Protein AF-0000000086959873 (afdb_homodimer)

Nearest PDB structures (foldseek):
  1nd5-assembly1_B  TM=9.222E-01  e=1.297E-25  Homo sapiens
  1rpt-assembly1_A-2  TM=9.265E-01  e=2.071E-24  Rattus norvegicus
  8xj4-assembly1_A  TM=9.168E-01  e=8.066E-25  Homo sapiens
  7doq-assembly2_D  TM=8.157E-01  e=4.580E-15  Legionella pneumophila
  5cdh-assembly1_B  TM=7.952E-01  e=1.574E-13  Legionella pneumophila

Solvent-accessible surface area (backbone atoms only — not comparable to full-atom values): 34824 Å² total; per-residue (Å²): 134,82,78,77,77,73,75,71,67,78,72,57,83,73,61,66,73,61,55,68,71,51,60,61,83,63,46,87,83,50,66,63,47,73,45,68,47,68,53,59,58,80,93,61,73,53,63,32,39,34,32,46,28,41,36,42,45,45,38,30,73,46,77,43,81,57,52,88,67,59,51,85,78,35,96,74,27,53,47,26,56,36,53,66,7,39,45,50,23,20,50,48,16,38,49,52,38,61,75,35,51,92,74,45,68,85,50,82,49,71,59,30,48,47,43,37,18,36,72,49,56,27,20,36,24,21,52,48,22,18,45,44,36,40,33,38,42,50,80,90,57,53,60,41,94,89,45,75,56,56,66,69,54,62,44,42,49,41,55,88,73,35,57,73,74,52,62,78,58,87,76,41,65,68,53,52,50,50,49,53,48,25,65,68,30,67,71,46,45,60,67,47,52,84,41,49,66,56,42,44,52,47,13,64,64,36,62,49,52,45,72,56,47,68,35,54,88,71,42,47,47,42,36,47,47,46,29,52,49,37,34,55,78,70,68,45,87,71,62,86,77,68,38,72,67,49,49,52,52,44,49,52,50,31,50,53,38,59,43,45,75,47,30,63,69,64,34,69,60,40,36,71,74,51,21,36,50,52,36,49,47,48,52,49,49,51,50,50,53,48,35,71,73,34,79,54,39,36,36,36,38,38,25,31,66,39,35,67,33,65,41,87,91,53,41,36,46,42,58,107,133,82,79,78,76,74,76,70,68,78,72,57,82,71,62,68,74,60,52,69,72,49,64,63,84,69,48,86,78,60,71,60,48,74,45,65,48,68,52,59,55,88,91,62,72,53,62,30,37,33,32,44,28,40,36,41,47,46,38,30,74,48,77,43,80,55,52,87,69,58,51,85,78,35,97,73,28,53,47,25,56,34,53,67,6,40,44,50,21,21,50,48,15,36,49,52,39,62,75,36,51,91,75,46,70,84,50,83,49,70,59,30,47,44,43,37,18,36,72,49,54,27,19,37,24,20,52,48,23,17,46,43,34,40,33,37,43,50,79,91,56,51,60,42,92,90,45,74,57,56,67,69,53,66,45,42,51,40,57,86,74,35,56,73,75,51,63,78,57,89,76,41,65,70,54,53,51,49,47,53,49,24,66,68,29,66,70,48,44,63,67,46,53,83,41,49,66,57,43,46,50,47,13,64,63,35,62,50,52,46,71,54,47,69,36,54,88,72,42,46,46,43,35,48,46,46,29,53,48,36,33,54,77,69,69,44,88,70,61,86,77,68,36,73,67,49,49,51,51,45,48,52,51,31,51,53,38,59,44,43,75,47,29,64,70,63,33,70,60,40,37,70,73,53,17,35,50,53,36,47,46,49,50,47,48,51,50,50,52,48,34,70,74,32,79,55,39,37,36,38,37,39,25,31,66,38,34,67,33,67,40,90,90,56,39,36,44,44,58,106

Organism: NCBI:txid35019

InterPro domains:
  IPR000560 Histidine phosphatase superfamily, clade-2 [PF00328] (48-286)
  IPR000560 Histidine phosphatase superfamily, clade-2 [cd07061] (45-157)
  IPR029033 Histidine phosphatase superfamily [G3DSA:3.40.50.1240] (46-302)
  IPR029033 Histidine phosphatase superfamily [SSF53254] (47-287)
  IPR050645 Histidine Acid Phosphatase [PTHR11567] (41-287)

Structure (mmCIF, N/CA/C/O backbone):
data_AF-0000000086959873-model_v1
#
loop_
_entity.id
_entity.type
_entity.pdbx_description
1 polymer 'acid phosphatase'
#
loop_
_atom_site.group_PDB
_atom_site.id
_atom_site.type_symbol
_atom_site.label_atom_id
_atom_site.label_alt_id
_atom_site.label_comp_id
_atom_site.label_asym_id
_atom_site.label_entity_id
_atom_site.label_seq_id
_atom_site.pdbx_PDB_ins_code
_atom_site.Cartn_x
_atom_site.Cartn_y
_atom_site.Cartn_z
_atom_site.occupancy
_atom_site.B_iso_or_equiv
_atom_site.auth_seq_id
_atom_site.auth_comp_id
_atom_site.auth_asym_id
_atom_site.auth_atom_id
_atom_site.pdbx_PDB_model_num
ATOM 1 N N . MET A 1 1 ? 33.75 7.758 13.461 1 18.69 1 MET A N 1
ATOM 2 C CA . MET A 1 1 ? 33.281 6.945 12.336 1 18.69 1 MET A CA 1
ATOM 3 C C . MET A 1 1 ? 32.75 5.605 12.812 1 18.69 1 MET A C 1
ATOM 5 O O . MET A 1 1 ? 33.5 4.664 13.047 1 18.69 1 MET A O 1
ATOM 9 N N . SER A 1 2 ? 31.812 5.539 13.719 1 19.48 2 SER A N 1
ATOM 10 C CA . SER A 1 2 ? 31.469 4.402 14.57 1 19.48 2 SER A CA 1
ATOM 11 C C . SER A 1 2 ? 30.938 3.234 13.742 1 19.48 2 SER A C 1
ATOM 13 O O . SER A 1 2 ? 30.109 3.424 12.859 1 19.48 2 SER A O 1
ATOM 15 N N . GLN A 1 3 ? 31.734 2.131 13.484 1 19.84 3 GLN A N 1
ATOM 16 C CA . GLN A 1 3 ? 31.609 0.897 12.711 1 19.84 3 GLN A CA 1
ATOM 17 C C . GLN A 1 3 ? 30.312 0.177 13.039 1 19.84 3 GLN A C 1
ATOM 19 O O . GLN A 1 3 ? 30.062 -0.202 14.188 1 19.84 3 GLN A O 1
ATOM 24 N N . GLY A 1 4 ? 29.188 0.587 12.617 1 23.81 4 GLY A N 1
ATOM 25 C CA . GLY A 1 4 ? 27.906 -0.044 12.867 1 23.81 4 GLY A CA 1
ATOM 26 C C . GLY A 1 4 ? 27.953 -1.554 12.727 1 23.81 4 GLY A C 1
ATOM 27 O O . GLY A 1 4 ? 28.406 -2.078 11.703 1 23.81 4 GLY A O 1
ATOM 28 N N . HIS A 1 5 ? 28.188 -2.361 13.805 1 24.09 5 HIS A N 1
ATOM 29 C CA . HIS A 1 5 ? 28.359 -3.801 13.969 1 24.09 5 HIS A CA 1
ATOM 30 C C . HIS A 1 5 ? 27.219 -4.57 13.297 1 24.09 5 HIS A C 1
ATOM 32 O O . HIS A 1 5 ? 26.047 -4.348 13.609 1 24.09 5 HIS A O 1
ATOM 38 N N . LEU A 1 6 ? 27.312 -4.98 12.094 1 27.73 6 LEU A N 1
ATOM 39 C CA . LEU A 1 6 ? 26.484 -5.969 11.414 1 27.73 6 LEU A CA 1
ATOM 40 C C . LEU A 1 6 ? 26.266 -7.195 12.289 1 27.73 6 LEU A C 1
ATOM 42 O O . LEU A 1 6 ? 27.219 -7.746 12.844 1 27.73 6 LEU A O 1
ATOM 46 N N . VAL A 1 7 ? 25.203 -7.281 13.07 1 28.89 7 VAL A N 1
ATOM 47 C CA . VAL A 1 7 ? 24.906 -8.43 13.922 1 28.89 7 VAL A CA 1
ATOM 48 C C . VAL A 1 7 ? 25.172 -9.719 13.156 1 28.89 7 VAL A C 1
ATOM 50 O O . VAL A 1 7 ? 24.828 -9.828 11.977 1 28.89 7 VAL A O 1
ATOM 53 N N . ASP A 1 8 ? 26.141 -10.375 13.586 1 28.84 8 ASP A N 1
ATOM 54 C CA . ASP A 1 8 ? 26.5 -11.703 13.109 1 28.84 8 ASP A CA 1
ATOM 55 C C . ASP A 1 8 ? 25.328 -12.664 13.18 1 28.84 8 ASP A C 1
ATOM 57 O O . ASP A 1 8 ? 24.906 -13.07 14.273 1 28.84 8 ASP A O 1
ATOM 61 N N . LEU A 1 9 ? 24.406 -12.656 12.172 1 31.27 9 LEU A N 1
ATOM 62 C CA . LEU A 1 9 ? 23.234 -13.5 11.992 1 31.27 9 LEU A CA 1
ATOM 63 C C . LEU A 1 9 ? 23.609 -14.977 12.094 1 31.27 9 LEU A C 1
ATOM 65 O O . LEU A 1 9 ? 22.734 -15.844 12.039 1 31.27 9 LEU A O 1
ATOM 69 N N . SER A 1 10 ? 24.922 -15.297 12.18 1 31.72 10 SER A N 1
ATOM 70 C CA . SER A 1 10 ? 25.328 -16.688 12.281 1 31.72 10 SER A CA 1
ATOM 71 C C . SER A 1 10 ? 24.781 -17.344 13.555 1 31.72 10 SER A C 1
ATOM 73 O O . SER A 1 10 ? 24.594 -18.562 13.602 1 31.72 10 SER A O 1
ATOM 75 N N . ARG A 1 11 ? 24.766 -16.578 14.625 1 31.91 11 ARG A N 1
ATOM 76 C CA . ARG A 1 11 ? 24.375 -17.172 15.898 1 31.91 11 ARG A CA 1
ATOM 77 C C . ARG A 1 11 ? 22.844 -17.234 16.016 1 31.91 11 ARG A C 1
ATOM 79 O O . ARG A 1 11 ? 22.328 -17.609 17.078 1 31.91 11 ARG A O 1
ATOM 86 N N . LEU A 1 12 ? 22.125 -16.578 15.172 1 32.97 12 LEU A N 1
ATOM 87 C CA . LEU A 1 12 ? 20.672 -16.766 15.195 1 32.97 12 LEU A CA 1
ATOM 88 C C . LEU A 1 12 ? 20.312 -18.234 15.07 1 32.97 12 LEU A C 1
ATOM 90 O O . LEU A 1 12 ? 20.734 -18.906 14.117 1 32.97 12 LEU A O 1
ATOM 94 N N . SER A 1 13 ? 20.203 -19.047 16.203 1 28.44 13 SER A N 1
ATOM 95 C CA . SER A 1 13 ? 19.562 -20.359 16.219 1 28.44 13 SER A CA 1
ATOM 96 C C . SER A 1 13 ? 18.297 -20.375 15.383 1 28.44 13 SER A C 1
ATOM 98 O O . SER A 1 13 ? 17.219 -19.969 15.852 1 28.44 13 SER A O 1
ATOM 100 N N . MET A 1 14 ? 18.234 -19.922 14.305 1 31.69 14 MET A N 1
ATOM 101 C CA . MET A 1 14 ? 17.234 -20.109 13.258 1 31.69 14 MET A CA 1
ATOM 102 C C . MET A 1 14 ? 16.828 -21.578 13.148 1 31.69 14 MET A C 1
ATOM 104 O O . MET A 1 14 ? 16.172 -21.984 12.195 1 31.69 14 MET A O 1
ATOM 108 N N . GLU A 1 15 ? 17.5 -22.625 13.898 1 29.33 15 GLU A N 1
ATOM 109 C CA . GLU A 1 15 ? 17.422 -24.047 13.602 1 29.33 15 GLU A CA 1
ATOM 110 C C . GLU A 1 15 ? 15.984 -24.531 13.539 1 29.33 15 GLU A C 1
ATOM 112 O O . GLU A 1 15 ? 15.57 -25.141 12.555 1 29.33 15 GLU A O 1
ATOM 117 N N . SER A 1 16 ? 15.516 -25.312 14.695 1 29.67 16 SER A N 1
ATOM 118 C CA . SER A 1 16 ? 14.734 -26.531 14.859 1 29.67 16 SER A CA 1
ATOM 119 C C . SER A 1 16 ? 13.258 -26.297 14.562 1 29.67 16 SER A C 1
ATOM 121 O O . SER A 1 16 ? 12.602 -27.125 13.93 1 29.67 16 SER A O 1
ATOM 123 N N . ASP A 1 17 ? 12.703 -25.328 15.227 1 29.56 17 ASP A N 1
ATOM 124 C CA . ASP A 1 17 ? 11.25 -25.312 15.195 1 29.56 17 ASP A CA 1
ATOM 125 C C . ASP A 1 17 ? 10.734 -24.781 13.859 1 29.56 17 ASP A C 1
ATOM 127 O O . ASP A 1 17 ? 9.555 -24.938 13.531 1 29.56 17 ASP A O 1
ATOM 131 N N . LEU A 1 18 ? 11.469 -24.141 13.117 1 29.7 18 LEU A N 1
ATOM 132 C CA . LEU A 1 18 ? 11.133 -23.688 11.766 1 29.7 18 LEU A CA 1
ATOM 133 C C . LEU A 1 18 ? 11.031 -24.875 10.812 1 29.7 18 LEU A C 1
ATOM 135 O O . LEU A 1 18 ? 10.172 -24.891 9.93 1 29.7 18 LEU A O 1
ATOM 139 N N . ALA A 1 19 ? 11.898 -25.906 11.016 1 30.45 19 ALA A N 1
ATOM 140 C CA . ALA A 1 19 ? 11.938 -27.141 10.219 1 30.45 19 ALA A CA 1
ATOM 141 C C . ALA A 1 19 ? 10.625 -27.922 10.352 1 30.45 19 ALA A C 1
ATOM 143 O O . ALA A 1 19 ? 10.164 -28.531 9.383 1 30.45 19 ALA A O 1
ATOM 144 N N . LYS A 1 20 ? 10.219 -28.219 11.594 1 31.78 20 LYS A N 1
ATOM 145 C CA . LYS A 1 20 ? 9.055 -29.062 11.836 1 31.78 20 LYS A CA 1
ATOM 146 C C . LYS A 1 20 ? 7.785 -28.438 11.281 1 31.78 20 LYS A C 1
ATOM 148 O O . LYS A 1 20 ? 6.805 -29.141 11.016 1 31.78 20 LYS A O 1
ATOM 153 N N . MET A 1 21 ? 7.797 -27.156 11.422 1 28.7 21 MET A N 1
ATOM 154 C CA . MET A 1 21 ? 6.48 -26.656 11.047 1 28.7 21 MET A CA 1
ATOM 155 C C . MET A 1 21 ? 6.324 -26.594 9.531 1 28.7 21 MET A C 1
ATOM 157 O O . MET A 1 21 ? 5.227 -26.359 9.023 1 28.7 21 MET A O 1
ATOM 161 N N . ILE A 1 22 ? 7.539 -26.516 8.844 1 29.09 22 ILE A N 1
ATOM 162 C CA . ILE A 1 22 ? 7.332 -26.516 7.402 1 29.09 22 ILE A CA 1
ATOM 163 C C . ILE A 1 22 ? 7.273 -27.953 6.883 1 29.09 22 ILE A C 1
ATOM 165 O O . ILE A 1 22 ? 8.297 -28.641 6.836 1 29.09 22 ILE A O 1
ATOM 169 N N . ASP A 1 23 ? 6.531 -28.875 7.371 1 27 23 ASP A N 1
ATOM 170 C CA . ASP A 1 23 ? 6.391 -30.062 6.547 1 27 23 ASP A CA 1
ATOM 171 C C . ASP A 1 23 ? 6.277 -29.703 5.07 1 27 23 ASP A C 1
ATOM 173 O O . ASP A 1 23 ? 5.359 -28.984 4.668 1 27 23 ASP A O 1
ATOM 177 N N . PHE A 1 24 ? 7.375 -29.781 4.316 1 27.47 24 PHE A N 1
ATOM 178 C CA . PHE A 1 24 ? 7.59 -29.688 2.879 1 27.47 24 PHE A CA 1
ATOM 179 C C . PHE A 1 24 ? 6.504 -30.438 2.115 1 27.47 24 PHE A C 1
ATOM 181 O O . PHE A 1 24 ? 6.43 -30.344 0.887 1 27.47 24 PHE A O 1
ATOM 188 N N . ASP A 1 25 ? 6.074 -31.562 2.537 1 28.81 25 ASP A N 1
ATOM 189 C CA . ASP A 1 25 ? 5.188 -32.312 1.663 1 28.81 25 ASP A CA 1
ATOM 190 C C . ASP A 1 25 ? 4.129 -31.422 1.037 1 28.81 25 ASP A C 1
ATOM 192 O O . ASP A 1 25 ? 3.748 -31.609 -0.12 1 28.81 25 ASP A O 1
ATOM 196 N N . ASP A 1 26 ? 3.312 -30.781 1.776 1 28.92 26 ASP A N 1
ATOM 197 C CA . ASP A 1 26 ? 2.277 -29.953 1.176 1 28.92 26 ASP A CA 1
ATOM 198 C C . ASP A 1 26 ? 2.861 -28.625 0.672 1 28.92 26 ASP A C 1
ATOM 200 O O . ASP A 1 26 ? 2.521 -27.562 1.181 1 28.92 26 ASP A O 1
ATOM 204 N N . VAL A 1 27 ? 4.117 -28.391 0.28 1 29.33 27 VAL A N 1
ATOM 205 C CA . VAL A 1 27 ? 4.98 -27.297 -0.175 1 29.33 27 VAL A CA 1
ATOM 206 C C . VAL A 1 27 ? 4.391 -26.672 -1.431 1 29.33 27 VAL A C 1
ATOM 208 O O . VAL A 1 27 ? 4.516 -25.453 -1.637 1 29.33 27 VAL A O 1
ATOM 211 N N . ILE A 1 28 ? 4.328 -27.453 -2.48 1 31.94 28 ILE A N 1
ATOM 212 C CA . ILE A 1 28 ? 3.922 -26.906 -3.773 1 31.94 28 ILE A CA 1
ATOM 213 C C . ILE A 1 28 ? 2.686 -26.031 -3.602 1 31.94 28 ILE A C 1
ATOM 215 O O . ILE A 1 28 ? 2.537 -25.016 -4.289 1 31.94 28 ILE A O 1
ATOM 219 N N . HIS A 1 29 ? 1.642 -26.656 -3.201 1 31.02 29 HIS A N 1
ATOM 220 C CA . HIS A 1 29 ? 0.424 -25.844 -3.145 1 31.02 29 HIS A CA 1
ATOM 221 C C . HIS A 1 29 ? 0.496 -24.812 -2.029 1 31.02 29 HIS A C 1
ATOM 223 O O . HIS A 1 29 ? -0.427 -24.016 -1.856 1 31.02 29 HIS A O 1
ATOM 229 N N . ASN A 1 30 ? 0.867 -25.312 -0.78 1 32.75 30 ASN A N 1
ATOM 230 C CA . ASN A 1 30 ? 0.409 -24.703 0.465 1 32.75 30 ASN A CA 1
ATOM 231 C C . ASN A 1 30 ? 1.056 -23.328 0.694 1 32.75 30 ASN A C 1
ATOM 233 O O . ASN A 1 30 ? 2.127 -23.047 0.155 1 32.75 30 ASN A O 1
ATOM 237 N N . PHE A 1 31 ? 0.443 -22.359 1.596 1 35.47 31 PHE A N 1
ATOM 238 C CA . PHE A 1 31 ? 0.288 -20.984 2.061 1 35.47 31 PHE A CA 1
ATOM 239 C C . PHE A 1 31 ? 1.614 -20.438 2.566 1 35.47 31 PHE A C 1
ATOM 241 O O . PHE A 1 31 ? 2.654 -21.078 2.434 1 35.47 31 PHE A O 1
ATOM 248 N N . ALA A 1 32 ? 1.454 -19.969 3.908 1 35.75 32 ALA A N 1
ATOM 249 C CA . ALA A 1 32 ? 2.113 -19.047 4.828 1 35.75 32 ALA A CA 1
ATOM 250 C C . ALA A 1 32 ? 3.396 -19.656 5.387 1 35.75 32 ALA A C 1
ATOM 252 O O . ALA A 1 32 ? 3.393 -20.781 5.879 1 35.75 32 ALA A O 1
ATOM 253 N N . SER A 1 33 ? 4.363 -19.672 4.5 1 38.72 33 SER A N 1
ATOM 254 C CA . SER A 1 33 ? 5.5 -20.031 5.344 1 38.72 33 SER A CA 1
ATOM 255 C C . SER A 1 33 ? 5.77 -18.938 6.387 1 38.72 33 SER A C 1
ATOM 257 O O . SER A 1 33 ? 5.832 -17.766 6.059 1 38.72 33 SER A O 1
ATOM 259 N N . LEU A 1 34 ? 5.285 -19.219 7.641 1 41.34 34 LEU A N 1
ATOM 260 C CA . LEU A 1 34 ? 5.582 -18.359 8.789 1 41.34 34 LEU A CA 1
ATOM 261 C C . LEU A 1 34 ? 7.043 -18.5 9.203 1 41.34 34 LEU A C 1
ATOM 263 O O . LEU A 1 34 ? 7.492 -19.594 9.562 1 41.34 34 LEU A O 1
ATOM 267 N N . ILE A 1 35 ? 7.812 -17.812 8.508 1 43.03 35 ILE A N 1
ATOM 268 C CA . ILE A 1 35 ? 9.133 -17.734 9.125 1 43.03 35 ILE A CA 1
ATOM 269 C C . ILE A 1 35 ? 9.141 -16.656 10.211 1 43.03 35 ILE A C 1
ATOM 271 O O . ILE A 1 35 ? 8.836 -15.5 9.945 1 43.03 35 ILE A O 1
ATOM 275 N N . SER A 1 36 ? 8.891 -17.062 11.461 1 43.97 36 SER A N 1
ATOM 276 C CA . SER A 1 36 ? 9.008 -16.125 12.578 1 43.97 36 SER A CA 1
ATOM 277 C C . SER A 1 36 ? 10.43 -16.125 13.148 1 43.97 36 SER A C 1
ATOM 279 O O . SER A 1 36 ? 10.984 -17.188 13.445 1 43.97 36 SER A O 1
ATOM 281 N N . ILE A 1 37 ? 11.164 -15.18 12.82 1 44.25 37 ILE A N 1
ATOM 282 C CA . ILE A 1 37 ? 12.461 -15.008 13.469 1 44.25 37 ILE A CA 1
ATOM 283 C C . ILE A 1 37 ? 12.297 -14.141 14.719 1 44.25 37 ILE A C 1
ATOM 285 O O . ILE A 1 37 ? 11.742 -13.039 14.648 1 44.25 37 ILE A O 1
ATOM 289 N N . VAL A 1 38 ? 12.344 -14.766 15.859 1 45.47 38 VAL A N 1
ATOM 290 C CA . VAL A 1 38 ? 12.383 -14.016 17.109 1 45.47 38 VAL A CA 1
ATOM 291 C C . VAL A 1 38 ? 13.828 -13.633 17.438 1 45.47 38 VAL A C 1
ATOM 293 O O . VAL A 1 38 ? 14.695 -14.5 17.531 1 45.47 38 VAL A O 1
ATOM 296 N N . LEU A 1 39 ? 14.219 -12.367 17.219 1 44.78 39 LEU A N 1
ATOM 297 C CA . LEU A 1 39 ? 15.562 -11.883 17.516 1 44.78 39 LEU A CA 1
ATOM 298 C C . LEU A 1 39 ? 15.688 -11.5 18.984 1 44.78 39 LEU A C 1
ATOM 300 O O . LEU A 1 39 ? 14.844 -10.773 19.516 1 44.78 39 LEU A O 1
ATOM 304 N N . GLY A 1 40 ? 15.984 -12.398 19.938 1 39.88 40 GLY A N 1
ATOM 305 C CA . GLY A 1 40 ? 16.234 -12.094 21.344 1 39.88 40 GLY A CA 1
ATOM 306 C C . GLY A 1 40 ? 17.703 -11.898 21.656 1 39.88 40 GLY A C 1
ATOM 307 O O . GLY A 1 40 ? 18.562 -12.633 21.141 1 39.88 40 GLY A O 1
ATOM 308 N N . GLU A 1 41 ? 18.328 -10.602 21.734 1 38.56 41 GLU A N 1
ATOM 309 C CA . GLU A 1 41 ? 19.656 -10.57 22.328 1 38.56 41 GLU A CA 1
ATOM 310 C C . GLU A 1 41 ? 19.672 -11.188 23.719 1 38.56 41 GLU A C 1
ATOM 312 O O . GLU A 1 41 ? 18.609 -11.367 24.328 1 38.56 41 GLU A O 1
ATOM 317 N N . ASP A 1 42 ? 21 -11.141 24.391 1 39.53 42 ASP A N 1
ATOM 318 C CA . ASP A 1 42 ? 21.203 -11.648 25.75 1 39.53 42 ASP A CA 1
ATOM 319 C C . ASP A 1 42 ? 20.031 -11.289 26.641 1 39.53 42 ASP A C 1
ATOM 321 O O . ASP A 1 42 ? 18.922 -11.047 26.156 1 39.53 42 ASP A O 1
ATOM 325 N N . ASN A 1 43 ? 20.406 -10.352 27.859 1 37.78 43 ASN A N 1
ATOM 326 C CA . ASN A 1 43 ? 19.547 -9.992 28.969 1 37.78 43 ASN A CA 1
ATOM 327 C C . ASN A 1 43 ? 18.297 -9.25 28.5 1 37.78 43 ASN A C 1
ATOM 329 O O . ASN A 1 43 ? 17.422 -8.938 29.312 1 37.78 43 ASN A O 1
ATOM 333 N N . LEU A 1 44 ? 18.359 -8.273 27.594 1 39.22 44 LEU A N 1
ATOM 334 C CA . LEU A 1 44 ? 17.219 -7.441 27.25 1 39.22 44 LEU A CA 1
ATOM 335 C C . LEU A 1 44 ? 16.359 -8.102 26.172 1 39.22 44 LEU A C 1
ATOM 337 O O . LEU A 1 44 ? 16.875 -8.461 25.109 1 39.22 44 LEU A O 1
ATOM 341 N N . THR A 1 45 ? 15.344 -8.812 26.422 1 42.94 45 THR A N 1
ATOM 342 C CA . THR A 1 45 ? 14.273 -9.547 25.75 1 42.94 45 THR A CA 1
ATOM 343 C C . THR A 1 45 ? 13.719 -8.75 24.578 1 42.94 45 THR A C 1
ATOM 345 O O . THR A 1 45 ? 12.805 -7.934 24.75 1 42.94 45 THR A O 1
ATOM 348 N N . PHE A 1 46 ? 14.414 -7.949 23.828 1 49.03 46 PHE A N 1
ATOM 349 C CA . PHE A 1 46 ? 13.703 -7.289 22.75 1 49.03 46 PHE A CA 1
ATOM 350 C C . PHE A 1 46 ? 13.164 -8.312 21.75 1 49.03 46 PHE A C 1
ATOM 352 O O . PHE A 1 46 ? 13.914 -9.172 21.266 1 49.03 46 PHE A O 1
ATOM 359 N N . LYS A 1 47 ? 11.844 -8.859 21.969 1 59.72 47 LYS A N 1
ATOM 360 C CA . LYS A 1 47 ? 11.242 -9.891 21.125 1 59.72 47 LYS A CA 1
ATOM 361 C C . LYS A 1 47 ? 10.594 -9.289 19.891 1 59.72 47 LYS A C 1
ATOM 363 O O . LYS A 1 47 ? 9.812 -8.344 19.984 1 59.72 47 LYS A O 1
ATOM 368 N N . LEU A 1 48 ? 11.359 -9.266 18.672 1 71.12 48 LEU A N 1
ATOM 369 C CA . LEU A 1 48 ? 10.75 -8.938 17.375 1 71.12 48 LEU A CA 1
ATOM 370 C C . LEU A 1 48 ? 10.375 -10.203 16.625 1 71.12 48 LEU A C 1
ATOM 372 O O . LEU A 1 48 ? 11.172 -11.133 16.516 1 71.12 48 LEU A O 1
ATOM 376 N N . ILE A 1 49 ? 9.094 -10.266 16.266 1 70.94 49 ILE A N 1
ATOM 377 C CA . ILE A 1 49 ? 8.633 -11.328 15.391 1 70.94 49 ILE A CA 1
ATOM 378 C C . ILE A 1 49 ? 8.766 -10.883 13.938 1 70.94 49 ILE A C 1
ATOM 380 O O . ILE A 1 49 ? 8.203 -9.859 13.539 1 70.94 49 ILE A O 1
ATOM 384 N N . LEU A 1 50 ? 9.57 -11.562 13.203 1 72.88 50 LEU A N 1
ATOM 385 C CA . LEU A 1 50 ? 9.68 -11.336 11.766 1 72.88 50 LEU A CA 1
ATOM 386 C C . LEU A 1 50 ? 9.016 -12.469 10.992 1 72.88 50 LEU A C 1
ATOM 388 O O . LEU A 1 50 ? 9.281 -13.641 11.242 1 72.88 50 LEU A O 1
ATOM 392 N N . ALA A 1 51 ? 8.078 -12.133 10.117 1 73.19 51 ALA A N 1
ATOM 393 C CA . ALA A 1 51 ? 7.383 -13.141 9.312 1 73.19 51 ALA A CA 1
ATOM 394 C C . ALA A 1 51 ? 7.434 -12.789 7.832 1 73.19 51 ALA A C 1
ATOM 396 O O . ALA A 1 51 ? 7.316 -11.617 7.461 1 73.19 51 ALA A O 1
ATOM 397 N N . ILE A 1 52 ? 7.695 -13.734 7.004 1 75.44 52 ILE A N 1
ATOM 398 C CA . ILE A 1 52 ? 7.617 -13.617 5.551 1 75.44 52 ILE A CA 1
ATOM 399 C C . ILE A 1 52 ? 6.535 -14.555 5.016 1 75.44 52 ILE A C 1
ATOM 401 O O . ILE A 1 52 ? 6.613 -15.766 5.191 1 75.44 52 ILE A O 1
ATOM 405 N N . TYR A 1 53 ? 5.531 -13.93 4.402 1 76.75 53 TYR A N 1
ATOM 406 C CA . TYR A 1 53 ? 4.418 -14.734 3.916 1 76.75 53 TYR A CA 1
ATOM 407 C C . TYR A 1 53 ? 4.262 -14.594 2.404 1 76.75 53 TYR A C 1
ATOM 409 O O . TYR A 1 53 ? 4.492 -13.516 1.849 1 76.75 53 TYR A O 1
ATOM 417 N N . ARG A 1 54 ? 3.902 -15.672 1.858 1 79.38 54 ARG A N 1
ATOM 418 C CA . ARG A 1 54 ? 3.488 -15.625 0.46 1 79.38 54 ARG A CA 1
ATOM 419 C C . ARG A 1 54 ? 2.037 -15.172 0.331 1 79.38 54 ARG A C 1
ATOM 421 O O . ARG A 1 54 ? 1.277 -15.227 1.3 1 79.38 54 ARG A O 1
ATOM 428 N N . HIS A 1 55 ? 1.703 -14.781 -0.726 1 87.25 55 HIS A N 1
ATOM 429 C CA . HIS A 1 55 ? 0.331 -14.383 -1.018 1 87.25 55 HIS A CA 1
ATOM 430 C C . HIS A 1 55 ? -0.623 -15.562 -0.921 1 87.25 55 HIS A C 1
ATOM 432 O O . HIS A 1 55 ? -0.184 -16.719 -0.856 1 87.25 55 HIS A O 1
ATOM 438 N N . GLY A 1 56 ? -1.966 -15.273 -0.838 1 85.56 56 GLY A N 1
ATOM 439 C CA . GLY A 1 56 ? -2.994 -16.297 -0.838 1 85.56 56 GLY A CA 1
ATOM 440 C C . GLY A 1 56 ? -3.266 -16.875 -2.217 1 85.56 56 GLY A C 1
ATOM 441 O O . GLY A 1 56 ? -2.561 -16.547 -3.178 1 85.56 56 GLY A O 1
ATOM 442 N N . ASP A 1 57 ? -4.27 -17.672 -2.242 1 91.31 57 ASP A N 1
ATOM 443 C CA . ASP A 1 57 ? -4.684 -18.297 -3.494 1 91.31 57 ASP A CA 1
ATOM 444 C C . ASP A 1 57 ? -4.891 -17.25 -4.59 1 91.31 57 ASP A C 1
ATOM 446 O O . ASP A 1 57 ? -5.438 -16.172 -4.332 1 91.31 57 ASP A O 1
ATOM 450 N N . ARG A 1 58 ? -4.43 -17.594 -5.742 1 94.06 58 ARG A N 1
ATOM 451 C CA . ARG A 1 58 ? -4.531 -16.672 -6.879 1 94.06 58 ARG A CA 1
ATOM 452 C C . ARG A 1 58 ? -5.012 -17.406 -8.125 1 94.06 58 ARG A C 1
ATOM 454 O O . ARG A 1 58 ? -5.016 -18.641 -8.172 1 94.06 58 ARG A O 1
ATOM 461 N N . SER A 1 59 ? -5.473 -16.672 -9.117 1 96.12 59 SER A N 1
ATOM 462 C CA . SER A 1 59 ? -5.707 -17.203 -10.453 1 96.12 59 SER A CA 1
ATOM 463 C C . SER A 1 59 ? -4.395 -17.484 -11.18 1 96.12 59 SER A C 1
ATOM 465 O O . SER A 1 59 ? -3.324 -17.094 -10.703 1 96.12 59 SER A O 1
ATOM 467 N N . PRO A 1 60 ? -4.469 -18.25 -12.266 1 94.75 60 PRO A N 1
ATOM 468 C CA . PRO A 1 60 ? -3.227 -18.547 -12.984 1 94.75 60 PRO A CA 1
ATOM 469 C C . PRO A 1 60 ? -2.469 -17.281 -13.398 1 94.75 60 PRO A C 1
ATOM 471 O O . PRO A 1 60 ? -3.084 -16.25 -13.656 1 94.75 60 PRO A O 1
ATOM 474 N N . ILE A 1 61 ? -1.185 -17.422 -13.367 1 90.75 61 ILE A N 1
ATOM 475 C CA . ILE A 1 61 ? -0.36 -16.297 -13.805 1 90.75 61 ILE A CA 1
ATOM 476 C C . ILE A 1 61 ? -0.552 -16.062 -15.297 1 90.75 61 ILE A C 1
ATOM 478 O O . ILE A 1 61 ? -0.662 -14.922 -15.75 1 90.75 61 ILE A O 1
ATOM 482 N N . GLU A 1 62 ? -0.533 -17.109 -16.047 1 91.5 62 GLU A N 1
ATOM 483 C CA . GLU A 1 62 ? -0.771 -17.109 -17.5 1 91.5 62 GLU A CA 1
ATOM 484 C C . GLU A 1 62 ? -1.353 -18.453 -17.953 1 91.5 62 GLU A C 1
ATOM 486 O O . GLU A 1 62 ? -1.274 -19.453 -17.234 1 91.5 62 GLU A O 1
ATOM 491 N N . ASN A 1 63 ? -1.905 -18.344 -19.094 1 93.38 63 ASN A N 1
ATOM 492 C CA . ASN A 1 63 ? -2.391 -19.578 -19.703 1 93.38 63 ASN A CA 1
ATOM 493 C C . ASN A 1 63 ? -1.344 -20.188 -20.625 1 93.38 63 ASN A C 1
ATOM 495 O O . ASN A 1 63 ? -0.31 -19.578 -20.891 1 93.38 63 ASN A O 1
ATOM 499 N N . TYR A 1 64 ? -1.524 -21.484 -20.938 1 96.44 64 TYR A N 1
ATOM 500 C CA . TYR A 1 64 ? -0.726 -22.141 -21.969 1 96.44 64 TYR A CA 1
ATOM 501 C C . TYR A 1 64 ? -1.484 -22.188 -23.281 1 96.44 64 TYR A C 1
ATOM 503 O O . TYR A 1 64 ? -2.705 -22.016 -23.312 1 96.44 64 TYR A O 1
ATOM 511 N N . PRO A 1 65 ? -0.822 -22.328 -24.375 1 97.31 65 PRO A N 1
ATOM 512 C CA . PRO A 1 65 ? -1.411 -22.094 -25.703 1 97.31 65 PRO A CA 1
ATOM 513 C C . PRO A 1 65 ? -2.711 -22.875 -25.906 1 97.31 65 PRO A C 1
ATOM 515 O O . PRO A 1 65 ? -3.684 -22.328 -26.438 1 97.31 65 PRO A O 1
ATOM 518 N N . ASN A 1 66 ? -2.857 -24.109 -25.484 1 97.81 66 ASN A N 1
ATOM 519 C CA . ASN A 1 66 ? -4.039 -24.938 -25.719 1 97.81 66 ASN A CA 1
ATOM 520 C C . ASN A 1 66 ? -4.969 -24.938 -24.516 1 97.81 66 ASN A C 1
ATOM 522 O O . ASN A 1 66 ? -5.801 -25.844 -24.359 1 97.81 66 ASN A O 1
ATOM 526 N N . GLY A 1 67 ? -4.723 -23.969 -23.625 1 96.56 67 GLY A N 1
ATOM 527 C CA . GLY A 1 67 ? -5.547 -23.906 -22.422 1 96.56 67 GLY A CA 1
ATOM 528 C C . GLY A 1 67 ? -7.02 -23.703 -22.734 1 96.56 67 GLY A C 1
ATOM 529 O O . GLY A 1 67 ? -7.371 -23.047 -23.703 1 96.56 67 GLY A O 1
ATOM 530 N N . LEU A 1 68 ? -7.855 -24.172 -21.859 1 97.19 68 LEU A N 1
ATOM 531 C CA . LEU A 1 68 ? -9.297 -24.188 -22.109 1 97.19 68 LEU A CA 1
ATOM 532 C C . LEU A 1 68 ? -9.938 -22.859 -21.688 1 97.19 68 LEU A C 1
ATOM 534 O O . LEU A 1 68 ? -11.008 -22.516 -22.188 1 97.19 68 LEU A O 1
ATOM 538 N N . HIS A 1 69 ? -9.367 -22.219 -20.75 1 97.44 69 HIS A N 1
ATOM 539 C CA . HIS A 1 69 ? -10.023 -21.078 -20.125 1 97.44 69 HIS A CA 1
ATOM 540 C C . HIS A 1 69 ? -9.234 -19.797 -20.359 1 97.44 69 HIS A C 1
ATOM 542 O O . HIS A 1 69 ? -8.008 -19.797 -20.25 1 97.44 69 HIS A O 1
ATOM 548 N N . SER A 1 70 ? -9.914 -18.781 -20.641 1 96.44 70 SER A N 1
ATOM 549 C CA . SER A 1 70 ? -9.281 -17.484 -20.906 1 96.44 70 SER A CA 1
ATOM 550 C C . SER A 1 70 ? -9.266 -16.609 -19.656 1 96.44 70 SER A C 1
ATOM 552 O O . SER A 1 70 ? -9.914 -16.938 -18.672 1 96.44 70 SER A O 1
ATOM 554 N N . GLU A 1 71 ? -8.523 -15.57 -19.734 1 95.94 71 GLU A N 1
ATOM 555 C CA . GLU A 1 71 ? -8.375 -14.633 -18.609 1 95.94 71 GLU A CA 1
ATOM 556 C C . GLU A 1 71 ? -9.727 -14.055 -18.203 1 95.94 71 GLU A C 1
ATOM 558 O O . GLU A 1 71 ? -9.977 -13.828 -17.016 1 95.94 71 GLU A O 1
ATOM 563 N N . SER A 1 72 ? -10.594 -13.828 -19.141 1 94.62 72 SER A N 1
ATOM 564 C CA . SER A 1 72 ? -11.875 -13.18 -18.906 1 94.62 72 SER A CA 1
ATOM 565 C C . SER A 1 72 ? -12.781 -14.047 -18.031 1 94.62 72 SER A C 1
ATOM 567 O O . SER A 1 72 ? -13.766 -13.562 -17.469 1 94.62 72 SER A O 1
ATOM 569 N N . GLU A 1 73 ? -12.477 -15.305 -17.922 1 96.31 73 GLU A N 1
ATOM 570 C CA . GLU A 1 73 ? -13.289 -16.219 -17.125 1 96.31 73 GLU A CA 1
ATOM 571 C C . GLU A 1 73 ? -12.938 -16.109 -15.641 1 96.31 73 GLU A C 1
ATOM 573 O O . GLU A 1 73 ? -13.672 -16.609 -14.781 1 96.31 73 GLU A O 1
ATOM 578 N N . TRP A 1 74 ? -11.852 -15.516 -15.398 1 96.25 74 TRP A N 1
ATOM 579 C CA . TRP A 1 74 ? -11.445 -15.281 -14.016 1 96.25 74 TRP A CA 1
ATOM 580 C C . TRP A 1 74 ? -11.906 -13.906 -13.531 1 96.25 74 TRP A C 1
ATOM 582 O O . TRP A 1 74 ? -11.695 -12.906 -14.219 1 96.25 74 TRP A O 1
ATOM 592 N N . PRO A 1 75 ? -12.516 -13.781 -12.375 1 94.31 75 PRO A N 1
ATOM 593 C CA . PRO A 1 75 ? -13.203 -12.562 -11.93 1 94.31 75 PRO A CA 1
ATOM 594 C C . PRO A 1 75 ? -12.328 -11.32 -12.055 1 94.31 75 PRO A C 1
ATOM 596 O O . PRO A 1 75 ? -12.812 -10.258 -12.469 1 94.31 75 PRO A O 1
ATOM 599 N N . GLN A 1 76 ? -11.039 -11.359 -11.703 1 95.38 76 GLN A N 1
ATOM 600 C CA . GLN A 1 76 ? -10.148 -10.203 -11.789 1 95.38 76 GLN A CA 1
ATOM 601 C C . GLN A 1 76 ? -8.984 -10.477 -12.727 1 95.38 76 GLN A C 1
ATOM 603 O O . GLN A 1 76 ? -7.965 -9.781 -12.68 1 95.38 76 GLN A O 1
ATOM 608 N N . GLY A 1 77 ? -9.125 -11.594 -13.508 1 96 77 GLY A N 1
ATOM 609 C CA . GLY A 1 77 ? -8.094 -11.938 -14.484 1 96 77 GLY A CA 1
ATOM 610 C C . GLY A 1 77 ? -6.996 -12.805 -13.906 1 96 77 GLY A C 1
ATOM 611 O O . GLY A 1 77 ? -7.133 -13.336 -12.805 1 96 77 GLY A O 1
ATOM 612 N N . PHE A 1 78 ? -5.93 -12.953 -14.68 1 95.19 78 PHE A N 1
ATOM 613 C CA . PHE A 1 78 ? -4.828 -13.836 -14.32 1 95.19 78 PHE A CA 1
ATOM 614 C C . PHE A 1 78 ? -3.951 -13.211 -13.25 1 95.19 78 PHE A C 1
ATOM 616 O O . PHE A 1 78 ? -3.75 -11.992 -13.242 1 95.19 78 PHE A O 1
ATOM 623 N N . GLY A 1 79 ? -3.457 -14.07 -12.312 1 94.19 79 GLY A N 1
ATOM 624 C CA . GLY A 1 79 ? -2.457 -13.688 -11.328 1 94.19 79 GLY A CA 1
ATOM 625 C C . GLY A 1 79 ? -3.035 -12.906 -10.164 1 94.19 79 GLY A C 1
ATOM 626 O O . GLY A 1 79 ? -2.293 -12.336 -9.359 1 94.19 79 GLY A O 1
ATOM 627 N N . GLN A 1 80 ? -4.34 -12.891 -10.047 1 95.94 80 GLN A N 1
ATOM 628 C CA . GLN A 1 80 ? -4.965 -12.047 -9.039 1 95.94 80 GLN A CA 1
ATOM 629 C C . GLN A 1 80 ? -5.453 -12.875 -7.852 1 95.94 80 GLN A C 1
ATOM 631 O O . GLN A 1 80 ? -5.797 -14.047 -8.008 1 95.94 80 GLN A O 1
ATOM 636 N N . LEU A 1 81 ? -5.406 -12.227 -6.656 1 96.06 81 LEU A N 1
ATOM 637 C CA . LEU A 1 81 ? -5.902 -12.875 -5.449 1 96.06 81 LEU A CA 1
ATOM 638 C C . LEU A 1 81 ? -7.367 -13.273 -5.605 1 96.06 81 LEU A C 1
ATOM 640 O O . LEU A 1 81 ? -8.172 -12.492 -6.109 1 96.06 81 LEU A O 1
ATOM 644 N N . THR A 1 82 ? -7.715 -14.484 -5.281 1 96.56 82 THR A N 1
ATOM 645 C CA . THR A 1 82 ? -9.086 -14.977 -5.375 1 96.56 82 THR A CA 1
ATOM 646 C C . THR A 1 82 ? -9.805 -14.836 -4.031 1 96.56 82 THR A C 1
ATOM 648 O O . THR A 1 82 ? -9.18 -14.484 -3.025 1 96.56 82 THR A O 1
ATOM 651 N N . LYS A 1 83 ? -11.109 -15.156 -3.998 1 97.38 83 LYS A N 1
ATOM 652 C CA . LYS A 1 83 ? -11.859 -15.141 -2.746 1 97.38 83 LYS A CA 1
ATOM 653 C C . LYS A 1 83 ? -11.305 -16.156 -1.756 1 97.38 83 LYS A C 1
ATOM 655 O O . LYS A 1 83 ? -11.266 -15.898 -0.55 1 97.38 83 LYS A O 1
ATOM 660 N N . ILE A 1 84 ? -10.875 -17.234 -2.291 1 94.81 84 ILE A N 1
ATOM 661 C CA . ILE A 1 84 ? -10.258 -18.266 -1.454 1 94.81 84 ILE A CA 1
ATOM 662 C C . ILE A 1 84 ? -8.992 -17.703 -0.799 1 94.81 84 ILE A C 1
ATOM 664 O O . ILE A 1 84 ? -8.773 -17.875 0.4 1 94.81 84 ILE A O 1
ATOM 668 N N . GLY A 1 85 ? -8.195 -16.984 -1.634 1 93.88 85 GLY A N 1
ATOM 669 C CA . GLY A 1 85 ? -6.984 -16.359 -1.118 1 93.88 85 GLY A CA 1
ATOM 670 C C . GLY A 1 85 ? -7.25 -15.32 -0.049 1 93.88 85 GLY A C 1
ATOM 671 O O . GLY A 1 85 ? -6.512 -15.227 0.934 1 93.88 85 GLY A O 1
ATOM 672 N N . MET A 1 86 ? -8.273 -14.547 -0.23 1 96.69 86 MET A N 1
ATOM 673 C CA . MET A 1 86 ? -8.664 -13.547 0.761 1 96.69 86 MET A CA 1
ATOM 674 C C . MET A 1 86 ? -9.031 -14.211 2.084 1 96.69 86 MET A C 1
ATOM 676 O O . MET A 1 86 ? -8.578 -13.781 3.146 1 96.69 86 MET A O 1
ATOM 680 N N . GLN A 1 87 ? -9.797 -15.258 1.959 1 95.5 87 GLN A N 1
ATOM 681 C CA . GLN A 1 87 ? -10.227 -15.969 3.158 1 95.5 87 GLN A CA 1
ATOM 682 C C . GLN A 1 87 ? -9.047 -16.641 3.857 1 95.5 87 GLN A C 1
ATOM 684 O O . GLN A 1 87 ? -8.945 -16.609 5.086 1 95.5 87 GLN A O 1
ATOM 689 N N . GLN A 1 88 ? -8.18 -17.203 3.078 1 91.31 88 GLN A N 1
ATOM 690 C CA . GLN A 1 88 ? -6.977 -17.812 3.617 1 91.31 88 GLN A CA 1
ATOM 691 C C . GLN A 1 88 ? -6.164 -16.812 4.438 1 91.31 88 GLN A C 1
ATOM 693 O O . GLN A 1 88 ? -5.754 -17.125 5.559 1 91.31 88 GLN A O 1
ATOM 698 N N . GLN A 1 89 ? -5.973 -15.688 3.877 1 91.75 89 GLN A N 1
ATOM 699 C CA . GLN A 1 89 ? -5.156 -14.672 4.543 1 91.75 89 GLN A CA 1
ATOM 700 C C . GLN A 1 89 ? -5.867 -14.109 5.766 1 91.75 89 GLN A C 1
ATOM 702 O O . GLN A 1 89 ? -5.238 -13.844 6.793 1 91.75 89 GLN A O 1
ATOM 707 N N . TYR A 1 90 ? -7.16 -13.977 5.691 1 95.56 90 TYR A N 1
ATOM 708 C CA . TYR A 1 90 ? -7.965 -13.539 6.824 1 95.56 90 TYR A CA 1
ATOM 709 C C . TYR A 1 90 ? -7.824 -14.5 8 1 95.56 90 TYR A C 1
ATOM 711 O O . TYR A 1 90 ? -7.57 -14.078 9.133 1 95.56 90 TYR A O 1
ATOM 719 N N . GLU A 1 91 ? -7.895 -15.742 7.68 1 92.25 91 GLU A N 1
ATOM 720 C CA . GLU A 1 91 ? -7.777 -16.781 8.703 1 92.25 91 GLU A CA 1
ATOM 721 C C . GLU A 1 91 ? -6.355 -16.844 9.25 1 92.25 91 GLU A C 1
ATOM 723 O O . GLU A 1 91 ? -6.156 -17.078 10.445 1 92.25 91 GLU A O 1
ATOM 728 N N . LEU A 1 92 ? -5.449 -16.703 8.352 1 88.88 92 LEU A N 1
ATOM 729 C CA . LEU A 1 92 ? -4.062 -16.656 8.797 1 88.88 92 LEU A CA 1
ATOM 730 C C . LEU A 1 92 ? -3.836 -15.508 9.766 1 88.88 92 LEU A C 1
ATOM 732 O O . LEU A 1 92 ? -3.133 -15.656 10.766 1 88.88 92 LEU A O 1
ATOM 736 N N . GLY A 1 93 ? -4.406 -14.359 9.445 1 90.94 93 GLY A N 1
ATOM 737 C CA . GLY A 1 93 ? -4.336 -13.234 10.359 1 90.94 93 GLY A CA 1
ATOM 738 C C . GLY A 1 93 ? -4.902 -13.547 11.727 1 90.94 93 GLY A C 1
ATOM 739 O O . GLY A 1 93 ? -4.293 -13.219 12.75 1 90.94 93 GLY A O 1
ATOM 740 N N . GLN A 1 94 ? -6.043 -14.188 11.734 1 91.94 94 GLN A N 1
ATOM 741 C CA . GLN A 1 94 ? -6.656 -14.586 12.992 1 91.94 94 GLN A CA 1
ATOM 742 C C . GLN A 1 94 ? -5.75 -15.539 13.773 1 91.94 94 GLN A C 1
ATOM 744 O O . GLN A 1 94 ? -5.613 -15.414 14.992 1 91.94 94 GLN A O 1
ATOM 749 N N . TYR A 1 95 ? -5.18 -16.469 13.094 1 87.75 95 TYR A N 1
ATOM 750 C CA . TYR A 1 95 ? -4.285 -17.453 13.711 1 87.75 95 TYR A CA 1
ATOM 751 C C . TYR A 1 95 ? -3.084 -16.766 14.344 1 87.75 95 TYR A C 1
ATOM 753 O O . TYR A 1 95 ? -2.723 -17.062 15.484 1 87.75 95 TYR A O 1
ATOM 761 N N . ILE A 1 96 ? -2.438 -15.812 13.57 1 82.19 96 ILE A N 1
ATOM 762 C CA . ILE A 1 96 ? -1.266 -15.094 14.062 1 82.19 96 ILE A CA 1
ATOM 763 C C . ILE A 1 96 ? -1.621 -14.336 15.336 1 82.19 96 ILE A C 1
ATOM 765 O O . ILE A 1 96 ? -0.87 -14.359 16.312 1 82.19 96 ILE A O 1
ATOM 769 N N . LYS A 1 97 ? -2.719 -13.672 15.289 1 90.06 97 LYS A N 1
ATOM 770 C CA . LYS A 1 97 ? -3.168 -12.914 16.453 1 90.06 97 LYS A CA 1
ATOM 771 C C . LYS A 1 97 ? -3.338 -13.828 17.672 1 90.06 97 LYS A C 1
ATOM 773 O O . LYS A 1 97 ? -2.914 -13.484 18.781 1 90.06 97 LYS A O 1
ATOM 778 N N . LYS A 1 98 ? -3.941 -14.906 17.469 1 87.44 98 LYS A N 1
ATOM 779 C CA . LYS A 1 98 ? -4.16 -15.859 18.547 1 87.44 98 LYS A CA 1
ATOM 780 C C . LYS A 1 98 ? -2.836 -16.422 19.062 1 87.44 98 LYS A C 1
ATOM 782 O O . LYS A 1 98 ? -2.607 -16.5 20.266 1 87.44 98 LYS A O 1
ATOM 787 N N . ARG A 1 99 ? -2.002 -16.766 18.203 1 79.81 99 ARG A N 1
ATOM 788 C CA . ARG A 1 99 ? -0.725 -17.391 18.531 1 79.81 99 ARG A CA 1
ATOM 789 C C . ARG A 1 99 ? 0.146 -16.453 19.359 1 79.81 99 ARG A C 1
ATOM 791 O O . ARG A 1 99 ? 0.859 -16.906 20.266 1 79.81 99 ARG A O 1
ATOM 798 N N . TYR A 1 100 ? 0.055 -15.211 19.047 1 80.81 100 TYR A N 1
ATOM 799 C CA . TYR A 1 100 ? 0.956 -14.273 19.703 1 80.81 100 TYR A CA 1
ATOM 800 C C . TYR A 1 100 ? 0.182 -13.312 20.594 1 80.81 100 TYR A C 1
ATOM 802 O O . TYR A 1 100 ? 0.565 -12.148 20.734 1 80.81 100 TYR A O 1
ATOM 810 N N . SER A 1 101 ? -0.906 -13.727 21.078 1 85.88 101 SER A N 1
ATOM 811 C CA . SER A 1 101 ? -1.802 -12.906 21.875 1 85.88 101 SER A CA 1
ATOM 812 C C . SER A 1 101 ? -1.103 -12.398 23.141 1 85.88 101 SER A C 1
ATOM 814 O O . SER A 1 101 ? -1.47 -11.359 23.688 1 85.88 101 SER A O 1
ATOM 816 N N . ASP A 1 102 ? -0.071 -13.109 23.578 1 82.88 102 ASP A N 1
ATOM 817 C CA . ASP A 1 102 ? 0.655 -12.703 24.781 1 82.88 102 ASP A CA 1
ATOM 818 C C . ASP A 1 102 ? 1.739 -11.68 24.453 1 82.88 102 ASP A C 1
ATOM 820 O O . ASP A 1 102 ? 2.311 -11.055 25.344 1 82.88 102 ASP A O 1
ATOM 824 N N . PHE A 1 103 ? 1.937 -11.547 23.203 1 80.88 103 PHE A N 1
ATOM 825 C CA . PHE A 1 103 ? 3.043 -10.711 22.75 1 80.88 103 PHE A CA 1
ATOM 826 C C . PHE A 1 103 ? 2.529 -9.438 22.094 1 80.88 103 PHE A C 1
ATOM 828 O O . PHE A 1 103 ? 3.043 -8.352 22.344 1 80.88 103 PHE A O 1
ATOM 835 N N . LEU A 1 104 ? 1.539 -9.539 21.328 1 86.31 104 LEU A N 1
ATOM 836 C CA . LEU A 1 104 ? 0.965 -8.422 20.594 1 86.31 104 LEU A CA 1
ATOM 837 C C . LEU A 1 104 ? -0.187 -7.793 21.375 1 86.31 104 LEU A C 1
ATOM 839 O O . LEU A 1 104 ? -0.916 -8.492 22.078 1 86.31 104 LEU A O 1
ATOM 843 N N . SER A 1 105 ? -0.297 -6.477 21.234 1 90.69 105 SER A N 1
ATOM 844 C CA . SER A 1 105 ? -1.443 -5.793 21.812 1 90.69 105 SER A CA 1
ATOM 845 C C . SER A 1 105 ? -2.756 -6.316 21.25 1 90.69 105 SER A C 1
ATOM 847 O O . SER A 1 105 ? -2.799 -6.773 20.094 1 90.69 105 SER A O 1
ATOM 849 N N . ALA A 1 106 ? -3.805 -6.25 22.031 1 91.81 106 ALA A N 1
ATOM 850 C CA . ALA A 1 106 ? -5.125 -6.699 21.594 1 91.81 106 ALA A CA 1
ATOM 851 C C . ALA A 1 106 ? -5.613 -5.891 20.406 1 91.81 106 ALA A C 1
ATOM 853 O O . ALA A 1 106 ? -6.18 -6.449 19.453 1 91.81 106 ALA A O 1
ATOM 854 N N . GLY A 1 107 ? -5.402 -4.59 20.469 1 94.69 107 GLY A N 1
ATOM 855 C CA . GLY A 1 107 ? -5.762 -3.723 19.359 1 94.69 107 GLY A CA 1
ATOM 856 C C . GLY A 1 107 ? -4.574 -3.314 18.516 1 94.69 107 GLY A C 1
ATOM 857 O O . GLY A 1 107 ? -3.424 -3.549 18.891 1 94.69 107 GLY A O 1
ATOM 858 N N . TYR A 1 108 ? -4.93 -2.766 17.438 1 95.56 108 TYR A N 1
ATOM 859 C CA . TYR A 1 108 ? -3.887 -2.283 16.531 1 95.56 108 TYR A CA 1
ATOM 860 C C . TYR A 1 108 ? -3.086 -1.158 17.172 1 95.56 108 TYR A C 1
ATOM 862 O O . TYR A 1 108 ? -3.66 -0.199 17.703 1 95.56 108 TYR A O 1
ATOM 870 N N . ASN A 1 109 ? -1.817 -1.305 17.156 1 93.94 109 ASN A N 1
ATOM 871 C CA . ASN A 1 109 ? -0.84 -0.295 17.547 1 93.94 109 ASN A CA 1
ATOM 872 C C . ASN A 1 109 ? 0.226 -0.097 16.469 1 93.94 109 ASN A C 1
ATOM 874 O O . ASN A 1 109 ? 1.033 -0.994 16.219 1 93.94 109 ASN A O 1
ATOM 878 N N . ARG A 1 110 ? 0.249 1.082 15.93 1 92.06 110 ARG A N 1
ATOM 879 C CA . ARG A 1 110 ? 1.087 1.338 14.758 1 92.06 110 ARG A CA 1
ATOM 880 C C . ARG A 1 110 ? 2.562 1.155 15.094 1 92.06 110 ARG A C 1
ATOM 882 O O . ARG A 1 110 ? 3.373 0.854 14.219 1 92.06 110 ARG A O 1
ATOM 889 N N . GLU A 1 111 ? 2.945 1.371 16.312 1 88.06 111 GLU A N 1
ATOM 890 C CA . GLU A 1 111 ? 4.352 1.302 16.703 1 88.06 111 GLU A CA 1
ATOM 891 C C . GLU A 1 111 ? 4.816 -0.146 16.828 1 88.06 111 GLU A C 1
ATOM 893 O O . GLU A 1 111 ? 6.02 -0.419 16.828 1 88.06 111 GLU A O 1
ATOM 898 N N . GLU A 1 112 ? 3.863 -1.006 16.922 1 88.19 112 GLU A N 1
ATOM 899 C CA . GLU A 1 112 ? 4.203 -2.398 17.203 1 88.19 112 GLU A CA 1
ATOM 900 C C . GLU A 1 112 ? 4.316 -3.205 15.914 1 88.19 112 GLU A C 1
ATOM 902 O O . GLU A 1 112 ? 4.852 -4.316 15.914 1 88.19 112 GLU A O 1
ATOM 907 N N . ILE A 1 113 ? 3.807 -2.627 14.891 1 88.31 113 ILE A N 1
ATOM 908 C CA . ILE A 1 113 ? 3.656 -3.469 13.703 1 88.31 113 ILE A CA 1
ATOM 909 C C . ILE A 1 113 ? 4.219 -2.748 12.484 1 88.31 113 ILE A C 1
ATOM 911 O O . ILE A 1 113 ? 4.043 -1.536 12.336 1 88.31 113 ILE A O 1
ATOM 915 N N . LEU A 1 114 ? 4.887 -3.445 11.641 1 88 114 LEU A N 1
ATOM 916 C CA . LEU A 1 114 ? 5.367 -2.973 10.344 1 88 114 LEU A CA 1
ATOM 917 C C . LEU A 1 114 ? 5.051 -3.982 9.242 1 88 114 LEU A C 1
ATOM 919 O O . LEU A 1 114 ? 5.535 -5.117 9.281 1 88 114 LEU A O 1
ATOM 923 N N . ILE A 1 115 ? 4.25 -3.59 8.367 1 91.56 115 ILE A N 1
ATOM 924 C CA . ILE A 1 115 ? 3.816 -4.473 7.293 1 91.56 115 ILE A CA 1
ATOM 925 C C . ILE A 1 115 ? 4.355 -3.961 5.957 1 91.56 115 ILE A C 1
ATOM 927 O O . ILE A 1 115 ? 4.117 -2.811 5.582 1 91.56 115 ILE A O 1
ATOM 931 N N . GLN A 1 116 ? 5 -4.785 5.246 1 87.75 116 GLN A N 1
ATOM 932 C CA . GLN A 1 116 ? 5.52 -4.465 3.922 1 87.75 116 GLN A CA 1
ATOM 933 C C . GLN A 1 116 ? 5.125 -5.531 2.904 1 87.75 116 GLN A C 1
ATOM 935 O O . GLN A 1 116 ? 4.922 -6.691 3.262 1 87.75 116 GLN A O 1
ATOM 940 N N . SER A 1 117 ? 4.926 -5.145 1.698 1 89 117 SER A N 1
ATOM 941 C CA . SER A 1 117 ? 4.551 -6.047 0.614 1 89 117 SER A CA 1
ATOM 942 C C . SER A 1 117 ? 5.297 -5.703 -0.672 1 89 117 SER A C 1
ATOM 944 O O . SER A 1 117 ? 5.734 -4.566 -0.859 1 89 117 SER A O 1
ATOM 946 N N . THR A 1 118 ? 5.469 -6.684 -1.535 1 83.88 118 THR A N 1
ATOM 947 C CA . THR A 1 118 ? 5.883 -6.391 -2.902 1 83.88 118 THR A CA 1
ATOM 948 C C . THR A 1 118 ? 4.809 -5.598 -3.637 1 83.88 118 THR A C 1
ATOM 950 O O . THR A 1 118 ? 3.699 -5.422 -3.125 1 83.88 118 THR A O 1
ATOM 953 N N . GLU A 1 119 ? 5.047 -5.145 -4.809 1 86.31 119 GLU A N 1
ATOM 954 C CA . GLU A 1 119 ? 4.195 -4.18 -5.5 1 86.31 119 GLU A CA 1
ATOM 955 C C . GLU A 1 119 ? 3.092 -4.883 -6.289 1 86.31 119 GLU A C 1
ATOM 957 O O . GLU A 1 119 ? 2.256 -4.23 -6.914 1 86.31 119 GLU A O 1
ATOM 962 N N . ILE A 1 120 ? 3.045 -6.188 -6.211 1 88.44 120 ILE A N 1
ATOM 963 C CA . ILE A 1 120 ? 2.047 -6.941 -6.961 1 88.44 120 ILE A CA 1
ATOM 964 C C . ILE A 1 120 ? 0.7 -6.867 -6.246 1 88.44 120 ILE A C 1
ATOM 966 O O . ILE A 1 120 ? 0.635 -6.965 -5.02 1 88.44 120 ILE A O 1
ATOM 970 N N . ASP A 1 121 ? -0.41 -6.836 -6.988 1 93.25 121 ASP A N 1
ATOM 971 C CA . ASP A 1 121 ? -1.749 -6.652 -6.438 1 93.25 121 ASP A CA 1
ATOM 972 C C . ASP A 1 121 ? -2.082 -7.75 -5.426 1 93.25 121 ASP A C 1
ATOM 974 O O . ASP A 1 121 ? -2.535 -7.457 -4.316 1 93.25 121 ASP A O 1
ATOM 978 N N . ARG A 1 122 ? -1.857 -8.938 -5.801 1 93.5 122 ARG A N 1
ATOM 979 C CA . ARG A 1 122 ? -2.289 -10.055 -4.961 1 93.5 122 ARG A CA 1
ATOM 980 C C . ARG A 1 122 ? -1.548 -10.047 -3.627 1 93.5 122 ARG A C 1
ATOM 982 O O . ARG A 1 122 ? -2.094 -10.477 -2.605 1 93.5 122 ARG A O 1
ATOM 989 N N . THR A 1 123 ? -0.268 -9.57 -3.578 1 91.88 123 THR A N 1
ATOM 990 C CA . THR A 1 123 ? 0.477 -9.539 -2.324 1 91.88 123 THR A CA 1
ATOM 991 C C . THR A 1 123 ? -0.023 -8.406 -1.43 1 91.88 123 THR A C 1
ATOM 993 O O . THR A 1 123 ? -0.155 -8.578 -0.216 1 91.88 123 THR A O 1
ATOM 996 N N . ILE A 1 124 ? -0.286 -7.301 -2.025 1 95.38 124 ILE A N 1
ATOM 997 C CA . ILE A 1 124 ? -0.842 -6.176 -1.279 1 95.38 124 ILE A CA 1
ATOM 998 C C . ILE A 1 124 ? -2.189 -6.57 -0.68 1 95.38 124 ILE A C 1
ATOM 1000 O O . ILE A 1 124 ? -2.424 -6.379 0.516 1 95.38 124 ILE A O 1
ATOM 1004 N N . MET A 1 125 ? -3.008 -7.168 -1.496 1 97.75 125 MET A N 1
ATOM 1005 C CA . MET A 1 125 ? -4.34 -7.586 -1.072 1 97.75 125 MET A CA 1
ATOM 1006 C C . MET A 1 125 ? -4.258 -8.656 0.008 1 97.75 125 MET A C 1
ATOM 1008 O O . MET A 1 125 ? -5.07 -8.672 0.937 1 97.75 125 MET A O 1
ATOM 1012 N N . SER A 1 126 ? -3.312 -9.531 -0.164 1 93.5 126 SER A N 1
ATOM 1013 C CA . SER A 1 126 ? -3.104 -10.562 0.848 1 93.5 126 SER A CA 1
ATOM 1014 C C . SER A 1 126 ? -2.752 -9.945 2.199 1 93.5 126 SER A C 1
ATOM 1016 O O . SER A 1 126 ? -3.295 -10.352 3.229 1 93.5 126 SER A O 1
ATOM 1018 N N . ALA A 1 127 ? -1.853 -9.008 2.162 1 95.94 127 ALA A N 1
ATOM 1019 C CA . ALA A 1 127 ? -1.482 -8.312 3.395 1 95.94 127 ALA A CA 1
ATOM 1020 C C . ALA A 1 127 ? -2.693 -7.633 4.027 1 95.94 127 ALA A C 1
ATOM 1022 O O . ALA A 1 127 ? -2.893 -7.711 5.242 1 95.94 127 ALA A O 1
ATOM 1023 N N . GLN A 1 128 ? -3.488 -6.98 3.223 1 98.44 128 GLN A N 1
ATOM 1024 C CA . GLN A 1 128 ? -4.676 -6.281 3.703 1 98.44 128 GLN A CA 1
ATOM 1025 C C . GLN A 1 128 ? -5.668 -7.25 4.332 1 98.44 128 GLN A C 1
ATOM 1027 O O . GLN A 1 128 ? -6.215 -6.98 5.402 1 98.44 128 GLN A O 1
ATOM 1032 N N . ALA A 1 129 ? -5.887 -8.352 3.641 1 97.5 129 ALA A N 1
ATOM 1033 C CA . ALA A 1 129 ? -6.812 -9.352 4.16 1 97.5 129 ALA A CA 1
ATOM 1034 C C . ALA A 1 129 ? -6.293 -9.961 5.461 1 97.5 129 ALA A C 1
ATOM 1036 O O . ALA A 1 129 ? -7.062 -10.195 6.395 1 97.5 129 ALA A O 1
ATOM 1037 N N . ASN A 1 130 ? -4.996 -10.242 5.484 1 94.81 130 ASN A N 1
ATOM 1038 C CA . ASN A 1 130 ? -4.359 -10.766 6.688 1 94.81 130 ASN A CA 1
ATOM 1039 C C . ASN A 1 130 ? -4.566 -9.836 7.883 1 94.81 130 ASN A C 1
ATOM 1041 O O . ASN A 1 130 ? -4.941 -10.281 8.969 1 94.81 130 ASN A O 1
ATOM 1045 N N . LEU A 1 131 ? -4.387 -8.547 7.676 1 97.88 131 LEU A N 1
ATOM 1046 C CA . LEU A 1 131 ? -4.492 -7.547 8.734 1 97.88 131 LEU A CA 1
ATOM 1047 C C . LEU A 1 131 ? -5.938 -7.391 9.195 1 97.88 131 LEU A C 1
ATOM 1049 O O . LEU A 1 131 ? -6.191 -7.105 10.367 1 97.88 131 LEU A O 1
ATOM 1053 N N . ALA A 1 132 ? -6.906 -7.578 8.25 1 98.31 132 ALA A N 1
ATOM 1054 C CA . ALA A 1 132 ? -8.312 -7.543 8.625 1 98.31 132 ALA A CA 1
ATOM 1055 C C . ALA A 1 132 ? -8.641 -8.633 9.641 1 98.31 132 ALA A C 1
ATOM 1057 O O . ALA A 1 132 ? -9.461 -8.43 10.539 1 98.31 132 ALA A O 1
ATOM 1058 N N . GLY A 1 133 ? -8.039 -9.758 9.445 1 97.12 133 GLY A N 1
ATOM 1059 C CA . GLY A 1 133 ? -8.227 -10.844 10.391 1 97.12 133 GLY A CA 1
ATOM 1060 C C . GLY A 1 133 ? -7.453 -10.656 11.68 1 97.12 133 GLY A C 1
ATOM 1061 O O . GLY A 1 133 ? -7.914 -11.062 12.75 1 97.12 133 GLY A O 1
ATOM 1062 N N . MET A 1 134 ? -6.324 -10.055 11.633 1 95.75 134 MET A N 1
ATOM 1063 C CA . MET A 1 134 ? -5.406 -9.93 12.766 1 95.75 134 MET A CA 1
ATOM 1064 C C . MET A 1 134 ? -5.863 -8.836 13.727 1 95.75 134 MET A C 1
ATOM 1066 O O . MET A 1 134 ? -5.77 -8.992 14.938 1 95.75 134 MET A O 1
ATOM 1070 N N . PHE A 1 135 ? -6.387 -7.684 13.141 1 97.38 135 PHE A N 1
ATOM 1071 C CA . PHE A 1 135 ? -6.684 -6.535 13.992 1 97.38 135 PHE A CA 1
ATOM 1072 C C . PHE A 1 135 ? -8.047 -5.945 13.648 1 97.38 135 PHE A C 1
ATOM 1074 O O . PHE A 1 135 ? -8.141 -4.773 13.273 1 97.38 135 PHE A O 1
ATOM 1081 N N . PRO A 1 136 ? -9.125 -6.727 13.781 1 97.69 136 PRO A N 1
ATOM 1082 C CA . PRO A 1 136 ? -10.414 -6.023 13.789 1 97.69 136 PRO A CA 1
ATOM 1083 C C . PRO A 1 136 ? -10.477 -4.926 14.852 1 97.69 136 PRO A C 1
ATOM 1085 O O . PRO A 1 136 ? -9.844 -5.035 15.898 1 97.69 136 PRO A O 1
ATOM 1088 N N . PRO A 1 137 ? -11.164 -3.824 14.477 1 98.06 137 PRO A N 1
ATOM 1089 C CA . PRO A 1 137 ? -11.211 -2.752 15.469 1 98.06 137 PRO A CA 1
ATOM 1090 C C . PRO A 1 137 ? -11.93 -3.172 16.75 1 98.06 137 PRO A C 1
ATOM 1092 O O . PRO A 1 137 ? -12.961 -3.852 16.688 1 98.06 137 PRO A O 1
ATOM 1095 N N . ILE A 1 138 ? -11.391 -2.812 17.844 1 96.81 138 ILE A N 1
ATOM 1096 C CA . ILE A 1 138 ? -12.016 -3.113 19.141 1 96.81 138 ILE A CA 1
ATOM 1097 C C . ILE A 1 138 ? -12.141 -1.833 19.953 1 96.81 138 ILE A C 1
ATOM 1099 O O . ILE A 1 138 ? -11.344 -0.905 19.797 1 96.81 138 ILE A O 1
ATOM 1103 N N . GLY A 1 139 ? -13.141 -1.785 20.781 1 95.88 139 GLY A N 1
ATOM 1104 C CA . GLY A 1 139 ? -13.312 -0.654 21.672 1 95.88 139 GLY A CA 1
ATOM 1105 C C . GLY A 1 139 ? -13.297 0.684 20.969 1 95.88 139 GLY A C 1
ATOM 1106 O O . GLY A 1 139 ? -14.055 0.897 20.016 1 95.88 139 GLY A O 1
ATOM 1107 N N . ASP A 1 140 ? -12.281 1.501 21.312 1 94.88 140 ASP A N 1
ATOM 1108 C CA . ASP A 1 140 ? -12.227 2.867 20.797 1 94.88 140 ASP A CA 1
ATOM 1109 C C . ASP A 1 140 ? -11.664 2.9 19.391 1 94.88 140 ASP A C 1
ATOM 1111 O O . ASP A 1 140 ? -11.617 3.959 18.75 1 94.88 140 ASP A O 1
ATOM 1115 N N . GLN A 1 141 ? -11.375 1.757 18.875 1 96.69 141 GLN A N 1
ATOM 1116 C CA . GLN A 1 141 ? -10.867 1.711 17.5 1 96.69 141 GLN A CA 1
ATOM 1117 C C . GLN A 1 141 ? -12 1.561 16.5 1 96.69 141 GLN A C 1
ATOM 1119 O O . GLN A 1 141 ? -11.789 1.72 15.289 1 96.69 141 GLN A O 1
ATOM 1124 N N . ILE A 1 142 ? -13.195 1.242 17.016 1 98.06 142 ILE A N 1
ATOM 1125 C CA . ILE A 1 142 ? -14.352 1.094 16.125 1 98.06 142 ILE A CA 1
ATOM 1126 C C . ILE A 1 142 ? -14.773 2.461 15.594 1 98.06 142 ILE A C 1
ATOM 1128 O O . ILE A 1 142 ? -15.25 3.309 16.344 1 98.06 142 ILE A O 1
ATOM 1132 N N . TRP A 1 143 ? -14.562 2.734 14.359 1 97.69 143 TRP A N 1
ATOM 1133 C CA . TRP A 1 143 ? -14.883 4.02 13.75 1 97.69 143 TRP A CA 1
ATOM 1134 C C . TRP A 1 143 ? -16.203 3.945 12.992 1 97.69 143 TRP A C 1
ATOM 1136 O O . TRP A 1 143 ? -16.828 4.973 12.711 1 97.69 143 TRP A O 1
ATOM 1146 N N . ASN A 1 144 ? -16.578 2.773 12.609 1 96.94 144 ASN A N 1
ATOM 1147 C CA . ASN A 1 144 ? -17.828 2.443 11.922 1 96.94 144 ASN A CA 1
ATOM 1148 C C . ASN A 1 144 ? -18.453 1.162 12.477 1 96.94 144 ASN A C 1
ATOM 1150 O O . ASN A 1 144 ? -17.938 0.066 12.227 1 96.94 144 ASN A O 1
ATOM 1154 N N . PRO A 1 145 ? -19.531 1.233 13.211 1 95.38 145 PRO A N 1
ATOM 1155 C CA . PRO A 1 145 ? -20.094 0.054 13.867 1 95.38 145 PRO A CA 1
ATOM 1156 C C . PRO A 1 145 ? -20.656 -0.963 12.875 1 95.38 145 PRO A C 1
ATOM 1158 O O . PRO A 1 145 ? -20.828 -2.135 13.211 1 95.38 145 PRO A O 1
ATOM 1161 N N . GLU A 1 146 ? -20.891 -0.558 11.633 1 95.31 146 GLU A N 1
ATOM 1162 C CA . GLU A 1 146 ? -21.469 -1.448 10.625 1 95.31 146 GLU A CA 1
ATOM 1163 C C . GLU A 1 146 ? -20.375 -2.166 9.836 1 95.31 146 GLU A C 1
ATOM 1165 O O . GLU A 1 146 ? -20.656 -3.061 9.039 1 95.31 146 GLU A O 1
ATOM 1170 N N . LEU A 1 147 ? -19.188 -1.779 9.992 1 97.56 147 LEU A N 1
ATOM 1171 C CA . LEU A 1 147 ? -18.047 -2.367 9.305 1 97.56 147 LEU A CA 1
ATOM 1172 C C . LEU A 1 147 ? -16.891 -2.613 10.281 1 97.56 147 LEU A C 1
ATOM 1174 O O . LEU A 1 147 ? -16.047 -1.737 10.484 1 97.56 147 LEU A O 1
ATOM 1178 N N . LEU A 1 148 ? -16.859 -3.76 10.797 1 97.5 148 LEU A N 1
ATOM 1179 C CA . LEU A 1 148 ? -15.852 -4.059 11.805 1 97.5 148 LEU A CA 1
ATOM 1180 C C . LEU A 1 148 ? -14.516 -4.379 11.148 1 97.5 148 LEU A C 1
ATOM 1182 O O . LEU A 1 148 ? -13.984 -5.48 11.312 1 97.5 148 LEU A O 1
ATOM 1186 N N . TRP A 1 149 ? -14.039 -3.479 10.453 1 98.62 149 TRP A N 1
ATOM 1187 C CA . TRP A 1 149 ? -12.75 -3.43 9.766 1 98.62 149 TRP A CA 1
ATOM 1188 C C . TRP A 1 149 ? -12.078 -2.076 9.969 1 98.62 149 TRP A C 1
ATOM 1190 O O . TRP A 1 149 ? -12.758 -1.059 10.141 1 98.62 149 TRP A O 1
ATOM 1200 N N . GLN A 1 150 ? -10.789 -2.037 9.977 1 98.62 150 GLN A N 1
ATOM 1201 C CA . GLN A 1 150 ? -10.062 -0.776 10.031 1 98.62 150 GLN A CA 1
ATOM 1202 C C . GLN A 1 150 ? -8.859 -0.798 9.102 1 98.62 150 GLN A C 1
ATOM 1204 O O . GLN A 1 150 ? -8.242 -1.847 8.891 1 98.62 150 GLN A O 1
ATOM 1209 N N . PRO A 1 151 ? -8.547 0.366 8.516 1 98.5 151 PRO A N 1
ATOM 1210 C CA . PRO A 1 151 ? -7.359 0.433 7.664 1 98.5 151 PRO A CA 1
ATOM 1211 C C . PRO A 1 151 ? -6.059 0.343 8.453 1 98.5 151 PRO A C 1
ATOM 1213 O O . PRO A 1 151 ? -5.926 0.976 9.508 1 98.5 151 PRO A O 1
ATOM 1216 N N . ILE A 1 152 ? -5.184 -0.443 8.07 1 98.06 152 ILE A N 1
ATOM 1217 C CA . ILE A 1 152 ? -3.814 -0.555 8.57 1 98.06 152 ILE A CA 1
ATOM 1218 C C . ILE A 1 152 ? -2.832 -0.42 7.406 1 98.06 152 ILE A C 1
ATOM 1220 O O . ILE A 1 152 ? -2.986 -1.081 6.375 1 98.06 152 ILE A O 1
ATOM 1224 N N . PRO A 1 153 ? -1.895 0.452 7.547 1 96.12 153 PRO A N 1
ATOM 1225 C CA . PRO A 1 153 ? -1.043 0.756 6.395 1 96.12 153 PRO A CA 1
ATOM 1226 C C . PRO A 1 153 ? -0.197 -0.437 5.953 1 96.12 153 PRO A C 1
ATOM 1228 O O . PRO A 1 153 ? 0.439 -1.088 6.789 1 96.12 153 PRO A O 1
ATOM 1231 N N . VAL A 1 154 ?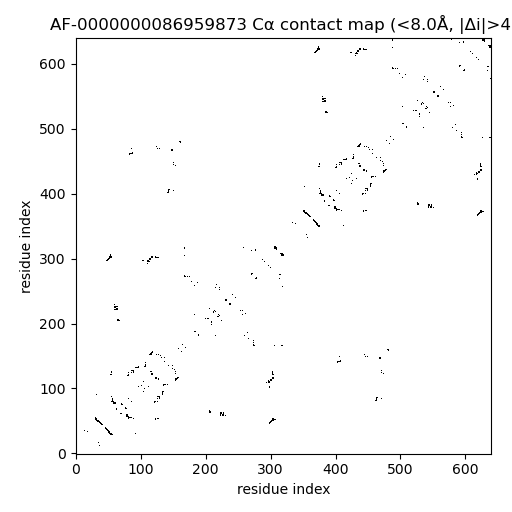 -0.203 -0.734 4.695 1 96 154 VAL A N 1
ATOM 1232 C CA . VAL A 1 154 ? 0.692 -1.677 4.031 1 96 154 VAL A CA 1
ATOM 1233 C C . VAL A 1 154 ? 1.689 -0.917 3.158 1 96 154 VAL A C 1
ATOM 1235 O O . VAL A 1 154 ? 1.314 -0.334 2.139 1 96 154 VAL A O 1
ATOM 1238 N N . HIS A 1 155 ? 2.896 -0.929 3.576 1 90.5 155 HIS A N 1
ATOM 1239 C CA . HIS A 1 155 ? 3.92 -0.259 2.783 1 90.5 155 HIS A CA 1
ATOM 1240 C C . HIS A 1 155 ? 4.41 -1.151 1.646 1 90.5 155 HIS A C 1
ATOM 1242 O O . HIS A 1 155 ? 4.605 -2.354 1.836 1 90.5 155 HIS A O 1
ATOM 1248 N N . VAL A 1 156 ? 4.492 -0.568 0.48 1 89 156 VAL A N 1
ATOM 1249 C CA . VAL A 1 156 ? 4.82 -1.336 -0.715 1 89 156 VAL A CA 1
ATOM 1250 C C . VAL A 1 156 ? 6.266 -1.055 -1.129 1 89 156 VAL A C 1
ATOM 1252 O O . VAL A 1 156 ? 6.66 0.105 -1.27 1 89 156 VAL A O 1
ATOM 1255 N N . LEU A 1 157 ? 7.008 -2.068 -1.25 1 79.81 157 LEU A N 1
ATOM 1256 C CA . LEU A 1 157 ? 8.375 -1.979 -1.746 1 79.81 157 LEU A CA 1
ATOM 1257 C C . LEU A 1 157 ? 8.438 -2.307 -3.234 1 79.81 157 LEU A C 1
ATOM 1259 O O . LEU A 1 157 ? 8.109 -3.424 -3.643 1 79.81 157 LEU A O 1
ATOM 1263 N N . THR A 1 158 ? 8.828 -1.314 -4.008 1 76.75 158 THR A N 1
ATOM 1264 C CA . THR A 1 158 ? 8.867 -1.508 -5.453 1 76.75 158 THR A CA 1
ATOM 1265 C C . THR A 1 158 ? 10.195 -2.109 -5.887 1 76.75 158 THR A C 1
ATOM 1267 O O . THR A 1 158 ? 11.203 -1.974 -5.184 1 76.75 158 THR A O 1
ATOM 1270 N N . LYS A 1 159 ? 10.133 -2.717 -7.078 1 69.62 159 LYS A N 1
ATOM 1271 C CA . LYS A 1 159 ? 11.359 -3.264 -7.656 1 69.62 159 LYS A CA 1
ATOM 1272 C C . LYS A 1 159 ? 12.391 -2.166 -7.902 1 69.62 159 LYS A C 1
ATOM 1274 O O . LYS A 1 159 ? 13.586 -2.379 -7.715 1 69.62 159 LYS A O 1
ATOM 1279 N N . ALA A 1 160 ? 11.898 -1.099 -8.32 1 65.5 160 ALA A N 1
ATOM 1280 C CA . ALA A 1 160 ? 12.789 0.017 -8.641 1 65.5 160 ALA A CA 1
ATOM 1281 C C . ALA A 1 160 ? 13.523 0.507 -7.395 1 65.5 160 ALA A C 1
ATOM 1283 O O . ALA A 1 160 ? 14.719 0.799 -7.449 1 65.5 160 ALA A O 1
ATOM 1284 N N . SER A 1 161 ? 12.867 0.479 -6.383 1 65.12 161 SER A N 1
ATOM 1285 C CA . SER A 1 161 ? 13.469 1.013 -5.164 1 65.12 161 SER A CA 1
ATOM 1286 C C . SER A 1 161 ? 14.227 -0.066 -4.402 1 65.12 161 SER A C 1
ATOM 1288 O O . SER A 1 161 ? 15.148 0.237 -3.641 1 65.12 161 SER A O 1
ATOM 1290 N N . ASN A 1 162 ? 13.758 -1.272 -4.711 1 64.25 162 ASN A N 1
ATOM 1291 C CA . ASN A 1 162 ? 14.367 -2.389 -3.998 1 64.25 162 ASN A CA 1
ATOM 1292 C C . ASN A 1 162 ? 14.641 -3.564 -4.934 1 64.25 162 ASN A C 1
ATOM 1294 O O . ASN A 1 162 ? 14.086 -4.648 -4.754 1 64.25 162 ASN A O 1
ATOM 1298 N N . PRO A 1 163 ? 15.453 -3.299 -5.902 1 60.56 163 PRO A N 1
ATOM 1299 C CA . PRO A 1 163 ? 15.672 -4.324 -6.926 1 60.56 163 PRO A CA 1
ATOM 1300 C C . PRO A 1 163 ? 16.188 -5.641 -6.34 1 60.56 163 PRO A C 1
ATOM 1302 O O . PRO A 1 163 ? 16 -6.699 -6.945 1 60.56 163 PRO A O 1
ATOM 1305 N N . LYS A 1 164 ? 16.672 -5.477 -5.191 1 56.88 164 LYS A N 1
ATOM 1306 C CA . LYS A 1 164 ? 17.312 -6.656 -4.621 1 56.88 164 LYS A CA 1
ATOM 1307 C C . LYS A 1 164 ? 16.297 -7.551 -3.92 1 56.88 164 LYS A C 1
ATOM 1309 O O . LYS A 1 164 ? 16.609 -8.695 -3.568 1 56.88 164 LYS A O 1
ATOM 1314 N N . LEU A 1 165 ? 15.102 -6.996 -3.811 1 56.72 165 LEU A N 1
ATOM 1315 C CA . LEU A 1 165 ? 14.102 -7.766 -3.076 1 56.72 165 LEU A CA 1
ATOM 1316 C C . LEU A 1 165 ? 13.312 -8.672 -4.016 1 56.72 165 LEU A C 1
ATOM 1318 O O . LEU A 1 165 ? 12.391 -9.367 -3.584 1 56.72 165 LEU A O 1
ATOM 1322 N N . ARG A 1 166 ? 13.617 -8.688 -5.355 1 56.47 166 ARG A N 1
ATOM 1323 C CA . ARG A 1 166 ? 12.867 -9.531 -6.285 1 56.47 166 ARG A CA 1
ATOM 1324 C C . ARG A 1 166 ? 13.742 -10.656 -6.828 1 56.47 166 ARG A C 1
ATOM 1326 O O . ARG A 1 166 ? 14.898 -10.438 -7.18 1 56.47 166 ARG A O 1
ATOM 1333 N N . TYR A 1 167 ? 13.367 -11.891 -6.477 1 55.78 167 TYR A N 1
ATOM 1334 C CA . TYR A 1 167 ? 14.055 -13.078 -6.988 1 55.78 167 TYR A CA 1
ATOM 1335 C C . TYR A 1 167 ? 13.211 -13.773 -8.055 1 55.78 167 TYR A C 1
ATOM 1337 O O . TYR A 1 167 ? 11.984 -13.758 -7.992 1 55.78 167 TYR A O 1
ATOM 1345 N N . PRO A 1 168 ? 14.039 -14.516 -9.031 1 57.38 168 PRO A N 1
ATOM 1346 C CA . PRO A 1 168 ? 15.445 -14.477 -9.445 1 57.38 168 PRO A CA 1
ATOM 1347 C C . PRO A 1 168 ? 15.766 -13.258 -10.297 1 57.38 168 PRO A C 1
ATOM 1349 O O . PRO A 1 168 ? 14.93 -12.797 -11.078 1 57.38 168 PRO A O 1
ATOM 1352 N N . ILE A 1 169 ? 16.906 -12.672 -10 1 57.69 169 ILE A N 1
ATOM 1353 C CA . ILE A 1 169 ? 17.391 -11.578 -10.828 1 57.69 169 ILE A CA 1
ATOM 1354 C C . ILE A 1 169 ? 18.062 -12.133 -12.086 1 57.69 169 ILE A C 1
ATOM 1356 O O . ILE A 1 169 ? 19.219 -12.562 -12.039 1 57.69 169 ILE A O 1
ATOM 1360 N N . PHE A 1 170 ? 17.328 -12.297 -13.117 1 64.31 170 PHE A N 1
ATOM 1361 C CA . PHE A 1 170 ? 17.891 -12.812 -14.359 1 64.31 170 PHE A CA 1
ATOM 1362 C C . PHE A 1 170 ? 18.734 -11.758 -15.055 1 64.31 170 PHE A C 1
ATOM 1364 O O . PHE A 1 170 ? 18.938 -11.812 -16.266 1 64.31 170 PHE A O 1
ATOM 1371 N N . GLN A 1 171 ? 19.172 -10.922 -14.219 1 69.31 171 GLN A N 1
ATOM 1372 C CA . GLN A 1 171 ? 20.016 -9.891 -14.82 1 69.31 171 GLN A CA 1
ATOM 1373 C C . GLN A 1 171 ? 21.469 -10.094 -14.453 1 69.31 171 GLN A C 1
ATOM 1375 O O . GLN A 1 171 ? 22.359 -9.438 -15.008 1 69.31 171 GLN A O 1
ATOM 1380 N N . CYS A 1 172 ? 21.719 -11.094 -13.703 1 74.31 172 CYS A N 1
ATOM 1381 C CA . CYS A 1 172 ? 23.094 -11.383 -13.32 1 74.31 172 CYS A CA 1
ATOM 1382 C C . CYS A 1 172 ? 23.75 -12.336 -14.312 1 74.31 172 CYS A C 1
ATOM 1384 O O . CYS A 1 172 ? 23.406 -13.516 -14.375 1 74.31 172 CYS A O 1
ATOM 1386 N N . PRO A 1 173 ? 24.719 -11.867 -15.039 1 84.5 173 PRO A N 1
ATOM 1387 C CA . PRO A 1 173 ? 25.328 -12.68 -16.094 1 84.5 173 PRO A CA 1
ATOM 1388 C C . PRO A 1 173 ? 25.938 -13.969 -15.555 1 84.5 173 PRO A C 1
ATOM 1390 O O . PRO A 1 173 ? 25.828 -15.023 -16.188 1 84.5 173 PRO A O 1
ATOM 1393 N N . ARG A 1 174 ? 26.609 -13.805 -14.438 1 86.56 174 ARG A N 1
ATOM 1394 C CA . ARG A 1 174 ? 27.219 -15 -13.852 1 86.56 174 ARG A CA 1
ATOM 1395 C C . ARG A 1 174 ? 26.156 -16.031 -13.492 1 86.56 174 ARG A C 1
ATOM 1397 O O . ARG A 1 174 ? 26.359 -17.234 -13.695 1 86.56 174 ARG A O 1
ATOM 1404 N N . TYR A 1 175 ? 25.078 -15.672 -13 1 83.69 175 TYR A N 1
ATOM 1405 C CA . TYR A 1 175 ? 23.984 -16.578 -12.672 1 83.69 175 TYR A CA 1
ATOM 1406 C C . TYR A 1 175 ? 23.453 -17.25 -13.922 1 83.69 175 TYR A C 1
ATOM 1408 O O . TYR A 1 175 ? 23.188 -18.469 -13.914 1 83.69 175 TYR A O 1
ATOM 1416 N N . ILE A 1 176 ? 23.344 -16.5 -14.93 1 86.44 176 ILE A N 1
ATOM 1417 C CA . ILE A 1 176 ? 22.844 -17.047 -16.188 1 86.44 176 ILE A CA 1
ATOM 1418 C C . ILE A 1 176 ? 23.812 -18.094 -16.719 1 86.44 176 ILE A C 1
ATOM 1420 O O . ILE A 1 176 ? 23.375 -19.141 -17.219 1 86.44 176 ILE A O 1
ATOM 1424 N N . GLU A 1 177 ? 24.969 -17.75 -16.547 1 91.88 177 GLU A N 1
ATOM 1425 C CA . GLU A 1 177 ? 26 -18.703 -16.969 1 91.88 177 GLU A CA 1
ATOM 1426 C C . GLU A 1 177 ? 25.891 -20 -16.172 1 91.88 177 GLU A C 1
ATOM 1428 O O . GLU A 1 177 ? 25.953 -21.094 -16.75 1 91.88 177 GLU A O 1
ATOM 1433 N N . LEU A 1 178 ? 25.688 -19.875 -14.953 1 89.56 178 LEU A N 1
ATOM 1434 C CA . LEU A 1 178 ? 25.578 -21.047 -14.086 1 89.56 178 LEU A CA 1
ATOM 1435 C C . LEU A 1 178 ? 24.328 -21.859 -14.43 1 89.56 178 LEU A C 1
ATOM 1437 O O . LEU A 1 178 ? 24.344 -23.094 -14.359 1 89.56 178 LEU A O 1
ATOM 1441 N N . LEU A 1 179 ? 23.328 -21.188 -14.789 1 89.12 179 LEU A N 1
ATOM 1442 C CA . LEU A 1 179 ? 22.094 -21.875 -15.164 1 89.12 179 LEU A CA 1
ATOM 1443 C C . LEU A 1 179 ? 22.281 -22.672 -16.453 1 89.12 179 LEU A C 1
ATOM 1445 O O . LEU A 1 179 ? 21.812 -23.797 -16.562 1 89.12 179 LEU A O 1
ATOM 1449 N N . LYS A 1 180 ? 22.953 -22.062 -17.328 1 91.62 180 LYS A N 1
ATOM 1450 C CA . LYS A 1 180 ? 23.25 -22.766 -18.578 1 91.62 180 LYS A CA 1
ATOM 1451 C C . LYS A 1 180 ? 24.078 -24.016 -18.328 1 91.62 180 LYS A C 1
ATOM 1453 O O . LYS A 1 180 ? 23.812 -25.078 -18.906 1 91.62 180 LYS A O 1
ATOM 1458 N N . LYS A 1 181 ? 24.984 -23.859 -17.5 1 93.88 181 LYS A N 1
ATOM 1459 C CA . LYS A 1 181 ? 25.828 -25 -17.156 1 93.88 181 LYS A CA 1
ATOM 1460 C C . LYS A 1 181 ? 25.031 -26.062 -16.406 1 93.88 181 LYS A C 1
ATOM 1462 O O . LYS A 1 181 ? 25.281 -27.266 -16.578 1 93.88 181 LYS A O 1
ATOM 1467 N N . THR A 1 182 ? 24.141 -25.656 -15.617 1 92.5 182 THR A N 1
ATOM 1468 C CA . THR A 1 182 ? 23.297 -26.594 -14.898 1 92.5 182 THR A CA 1
ATOM 1469 C C . THR A 1 182 ? 22.469 -27.438 -15.867 1 92.5 182 THR A C 1
ATOM 1471 O O . THR A 1 182 ? 22.422 -28.656 -15.758 1 92.5 182 THR A O 1
ATOM 1474 N N . ILE A 1 183 ? 21.922 -26.781 -16.828 1 91.81 183 ILE A N 1
ATOM 1475 C CA . ILE A 1 183 ? 21.062 -27.438 -17.797 1 91.81 183 ILE A CA 1
ATOM 1476 C C . ILE A 1 183 ? 21.875 -28.422 -18.641 1 91.81 183 ILE A C 1
ATOM 1478 O O . ILE A 1 183 ? 21.375 -29.484 -19 1 91.81 183 ILE A O 1
ATOM 1482 N N . ALA A 1 184 ? 23.094 -28.094 -18.797 1 92.81 184 ALA A N 1
ATOM 1483 C CA . ALA A 1 184 ? 23.953 -28.938 -19.609 1 92.81 184 ALA A CA 1
ATOM 1484 C C . ALA A 1 184 ? 24.625 -30.016 -18.766 1 92.81 184 ALA A C 1
ATOM 1486 O O . ALA A 1 184 ? 25.219 -30.953 -19.297 1 92.81 184 ALA A O 1
ATOM 1487 N N . SER A 1 185 ? 24.562 -29.938 -17.516 1 93.69 185 SER A N 1
ATOM 1488 C CA . SER A 1 185 ? 25.281 -30.844 -16.625 1 93.69 185 SER A CA 1
ATOM 1489 C C . SER A 1 185 ? 24.703 -32.25 -16.688 1 93.69 185 SER A C 1
ATOM 1491 O O . SER A 1 185 ? 23.516 -32.438 -16.953 1 93.69 185 SER A O 1
ATOM 1493 N N . ASN A 1 186 ? 25.531 -33.25 -16.375 1 93.94 186 ASN A N 1
ATOM 1494 C CA . ASN A 1 186 ? 25.078 -34.656 -16.328 1 93.94 186 ASN A CA 1
ATOM 1495 C C . ASN A 1 186 ? 24.062 -34.875 -15.227 1 93.94 186 ASN A C 1
ATOM 1497 O O . ASN A 1 186 ? 23.109 -35.656 -15.406 1 93.94 186 ASN A O 1
ATOM 1501 N N . GLU A 1 187 ? 24.297 -34.219 -14.211 1 92.12 187 GLU A N 1
ATOM 1502 C CA . GLU A 1 187 ? 23.391 -34.375 -13.062 1 92.12 187 GLU A CA 1
ATOM 1503 C C . GLU A 1 187 ? 21.969 -33.969 -13.43 1 92.12 187 GLU A C 1
ATOM 1505 O O . GLU A 1 187 ? 21.016 -34.719 -13.133 1 92.12 187 GLU A O 1
ATOM 1510 N N . PHE A 1 188 ? 21.812 -32.875 -14.062 1 92.69 188 PHE A N 1
ATOM 1511 C CA . PHE A 1 188 ? 20.484 -32.406 -14.477 1 92.69 188 PHE A CA 1
ATOM 1512 C C . PHE A 1 188 ? 19.922 -33.344 -15.562 1 92.69 188 PHE A C 1
ATOM 1514 O O . PHE A 1 188 ? 18.766 -33.719 -15.5 1 92.69 188 PHE A O 1
ATOM 1521 N N . GLN A 1 189 ? 20.75 -33.688 -16.5 1 92.81 189 GLN A N 1
ATOM 1522 C CA . GLN A 1 189 ? 20.297 -34.5 -17.641 1 92.81 189 GLN A CA 1
ATOM 1523 C C . GLN A 1 189 ? 19.844 -35.875 -17.172 1 92.81 189 GLN A C 1
ATOM 1525 O O . GLN A 1 189 ? 18.859 -36.406 -17.703 1 92.81 189 GLN A O 1
ATOM 1530 N N . GLU A 1 190 ? 20.5 -36.344 -16.203 1 94.56 190 GLU A N 1
ATOM 1531 C CA . GLU A 1 190 ? 20.109 -37.656 -15.664 1 94.56 190 GLU A CA 1
ATOM 1532 C C . GLU A 1 190 ? 18.75 -37.594 -14.969 1 94.56 190 GLU A C 1
ATOM 1534 O O . GLU A 1 190 ? 17.969 -38.531 -15.031 1 94.56 190 GLU A O 1
ATOM 1539 N N . LYS A 1 191 ? 18.547 -36.531 -14.359 1 93.56 191 LYS A N 1
ATOM 1540 C CA . LYS A 1 191 ? 17.297 -36.375 -13.617 1 93.56 191 LYS A CA 1
ATOM 1541 C C . LYS A 1 191 ? 16.125 -36.125 -14.562 1 93.56 191 LYS A C 1
ATOM 1543 O O . LYS A 1 191 ? 14.992 -36.531 -14.281 1 93.56 191 LYS A O 1
ATOM 1548 N N . ILE A 1 192 ? 16.406 -35.469 -15.672 1 93.75 192 ILE A N 1
ATOM 1549 C CA . ILE A 1 192 ? 15.312 -35.062 -16.562 1 93.75 192 ILE A CA 1
ATOM 1550 C C . ILE A 1 192 ? 15.047 -36.156 -17.578 1 93.75 192 ILE A C 1
ATOM 1552 O O . ILE A 1 192 ? 13.945 -36.25 -18.141 1 93.75 192 ILE A O 1
ATOM 1556 N N . ARG A 1 193 ? 15.953 -37.031 -17.797 1 95.12 193 ARG A N 1
ATOM 1557 C CA . ARG A 1 193 ? 15.891 -38.062 -18.844 1 95.12 193 ARG A CA 1
ATOM 1558 C C . ARG A 1 193 ? 14.633 -38.906 -18.703 1 95.12 193 ARG A C 1
ATOM 1560 O O . ARG A 1 193 ? 13.93 -39.156 -19.672 1 95.12 193 ARG A O 1
ATOM 1567 N N . PRO A 1 194 ? 14.297 -39.312 -17.5 1 96.31 194 PRO A N 1
ATOM 1568 C CA . PRO A 1 194 ? 13.102 -40.156 -17.344 1 96.31 194 PRO A CA 1
ATOM 1569 C C . PRO A 1 194 ? 11.82 -39.438 -17.766 1 96.31 194 PRO A C 1
ATOM 1571 O O . PRO A 1 194 ? 10.797 -40.062 -17.984 1 96.31 194 PRO A O 1
ATOM 1574 N N . TYR A 1 195 ? 11.867 -38.125 -17.891 1 97.12 195 TYR A N 1
ATOM 1575 C CA . TYR A 1 195 ? 10.664 -37.344 -18.172 1 97.12 195 TYR A CA 1
ATOM 1576 C C . TYR A 1 195 ? 10.617 -36.938 -19.641 1 97.12 195 TYR A C 1
ATOM 1578 O O . TYR A 1 195 ? 9.703 -36.219 -20.062 1 97.12 195 TYR A O 1
ATOM 1586 N N . GLU A 1 196 ? 11.547 -37.344 -20.422 1 96.12 196 GLU A N 1
ATOM 1587 C CA . GLU A 1 196 ? 11.672 -36.844 -21.797 1 96.12 196 GLU A CA 1
ATOM 1588 C C . GLU A 1 196 ? 10.406 -37.125 -22.594 1 96.12 196 GLU A C 1
ATOM 1590 O O . GLU A 1 196 ? 9.883 -36.25 -23.281 1 96.12 196 GLU A O 1
ATOM 1595 N N . GLU A 1 197 ? 9.945 -38.375 -22.5 1 97.31 197 GLU A N 1
ATOM 1596 C CA . GLU A 1 197 ? 8.734 -38.719 -23.234 1 97.31 197 GLU A CA 1
ATOM 1597 C C . GLU A 1 197 ? 7.527 -37.969 -22.688 1 97.31 197 GLU A C 1
ATOM 1599 O O . GLU A 1 197 ? 6.648 -37.562 -23.453 1 97.31 197 GLU A O 1
ATOM 1604 N N . PHE A 1 198 ? 7.469 -37.906 -21.453 1 98.25 198 PHE A N 1
ATOM 1605 C CA . PHE A 1 198 ? 6.395 -37.156 -20.797 1 98.25 198 PHE A CA 1
ATOM 1606 C C . PHE A 1 198 ? 6.398 -35.688 -21.234 1 98.25 198 PHE A C 1
ATOM 1608 O O . PHE A 1 198 ? 5.34 -35.125 -21.5 1 98.25 198 PHE A O 1
ATOM 1615 N N . ILE A 1 199 ? 7.594 -35.062 -21.328 1 98.06 199 ILE A N 1
ATOM 1616 C CA . ILE A 1 199 ? 7.742 -33.688 -21.75 1 98.06 199 ILE A CA 1
ATOM 1617 C C . ILE A 1 199 ? 7.207 -33.531 -23.172 1 98.06 199 ILE A C 1
ATOM 1619 O O . ILE A 1 199 ? 6.508 -32.562 -23.469 1 98.06 199 ILE A O 1
ATOM 1623 N N . LYS A 1 200 ? 7.512 -34.469 -24.031 1 97.81 200 LYS A N 1
ATOM 1624 C CA . LYS A 1 200 ? 6.984 -34.438 -25.391 1 97.81 200 LYS A CA 1
ATOM 1625 C C . LYS A 1 200 ? 5.461 -34.5 -25.391 1 97.81 200 LYS A C 1
ATOM 1627 O O . LYS A 1 200 ? 4.809 -33.812 -26.172 1 97.81 200 LYS A O 1
ATOM 1632 N N . THR A 1 201 ? 4.934 -35.344 -24.578 1 98.12 201 THR A N 1
ATOM 1633 C CA . THR A 1 201 ? 3.488 -35.5 -24.453 1 98.12 201 THR A CA 1
ATOM 1634 C C . THR A 1 201 ? 2.855 -34.188 -23.984 1 98.12 201 THR A C 1
ATOM 1636 O O . THR A 1 201 ? 1.855 -33.719 -24.547 1 98.12 201 THR A O 1
ATOM 1639 N N . ILE A 1 202 ? 3.455 -33.562 -22.969 1 98.38 202 ILE A N 1
ATOM 1640 C CA . ILE A 1 202 ? 2.932 -32.312 -22.438 1 98.38 202 ILE A CA 1
ATOM 1641 C C . ILE A 1 202 ? 3.049 -31.203 -23.5 1 98.38 202 ILE A C 1
ATOM 1643 O O . ILE A 1 202 ? 2.18 -30.328 -23.594 1 98.38 202 ILE A O 1
ATOM 1647 N N . ALA A 1 203 ? 4.145 -31.234 -24.188 1 98.25 203 ALA A N 1
ATOM 1648 C CA . ALA A 1 203 ? 4.309 -30.281 -25.281 1 98.25 203 ALA A CA 1
ATOM 1649 C C . ALA A 1 203 ? 3.146 -30.375 -26.266 1 98.25 203 ALA A C 1
ATOM 1651 O O . ALA A 1 203 ? 2.574 -29.344 -26.641 1 98.25 203 ALA A O 1
ATOM 1652 N N . TYR A 1 204 ? 2.811 -31.547 -26.594 1 97.88 204 TYR A N 1
ATOM 1653 C CA . TYR A 1 204 ? 1.688 -31.766 -27.5 1 97.88 204 TYR A CA 1
ATOM 1654 C C . TYR A 1 204 ? 0.391 -31.234 -26.906 1 97.88 204 TYR A C 1
ATOM 1656 O O . TYR A 1 204 ? -0.351 -30.5 -27.547 1 97.88 204 TYR A O 1
ATOM 1664 N N . TYR A 1 205 ? 0.119 -31.578 -25.703 1 98.12 205 TYR A N 1
ATOM 1665 C CA . TYR A 1 205 ? -1.129 -31.219 -25.031 1 98.12 205 TYR A CA 1
ATOM 1666 C C . TYR A 1 205 ? -1.197 -29.719 -24.781 1 98.12 205 TYR A C 1
ATOM 1668 O O . TYR A 1 205 ? -2.26 -29.094 -24.922 1 98.12 205 TYR A O 1
ATOM 1676 N N . SER A 1 206 ? -0.12 -29.078 -24.391 1 97.88 206 SER A N 1
ATOM 1677 C CA . SER A 1 206 ? -0.102 -27.688 -23.984 1 97.88 206 SER A CA 1
ATOM 1678 C C . SER A 1 206 ? 0.028 -26.75 -25.188 1 97.88 206 SER A C 1
ATOM 1680 O O . SER A 1 206 ? -0.327 -25.578 -25.109 1 97.88 206 SER A O 1
ATOM 1682 N N . GLY A 1 207 ? 0.641 -27.25 -26.281 1 97.81 207 GLY A N 1
ATOM 1683 C CA . GLY A 1 207 ? 0.88 -26.438 -27.469 1 97.81 207 GLY A CA 1
ATOM 1684 C C . GLY A 1 207 ? 2.26 -25.812 -27.484 1 97.81 207 GLY A C 1
ATOM 1685 O O . GLY A 1 207 ? 2.598 -25.078 -28.406 1 97.81 207 GLY A O 1
ATOM 1686 N N . TYR A 1 208 ? 3.035 -26.094 -26.469 1 97.25 208 TYR A N 1
ATOM 1687 C CA . TYR A 1 208 ? 4.418 -25.641 -26.469 1 97.25 208 TYR A CA 1
ATOM 1688 C C . TYR A 1 208 ? 5.309 -26.594 -27.25 1 97.25 208 TYR A C 1
ATOM 1690 O O . TYR A 1 208 ? 4.91 -27.719 -27.531 1 97.25 208 TYR A O 1
ATOM 1698 N N . ASN A 1 209 ? 6.535 -26.062 -27.5 1 96.62 209 ASN A N 1
ATOM 1699 C CA . ASN A 1 209 ? 7.582 -26.969 -27.984 1 96.62 209 ASN A CA 1
ATOM 1700 C C . ASN A 1 209 ? 8.289 -27.672 -26.844 1 96.62 209 ASN A C 1
ATOM 1702 O O . ASN A 1 209 ? 8.5 -27.094 -25.781 1 96.62 209 ASN A O 1
ATOM 1706 N N . ALA A 1 210 ? 8.664 -28.922 -27.141 1 95.44 210 ALA A N 1
ATOM 1707 C CA . ALA A 1 210 ? 9.328 -29.719 -26.109 1 95.44 210 ALA A CA 1
ATOM 1708 C C . ALA A 1 210 ? 10.586 -29.016 -25.609 1 95.44 210 ALA A C 1
ATOM 1710 O O . ALA A 1 210 ? 10.898 -29.062 -24.422 1 95.44 210 ALA A O 1
ATOM 1711 N N . SER A 1 211 ? 11.281 -28.375 -26.453 1 93.38 211 SER A N 1
ATOM 1712 C CA . SER A 1 211 ? 12.508 -27.688 -26.078 1 93.38 211 SER A CA 1
ATOM 1713 C C . SER A 1 211 ? 12.227 -26.516 -25.125 1 93.38 211 SER A C 1
ATOM 1715 O O . SER A 1 211 ? 13.016 -26.25 -24.219 1 93.38 211 SER A O 1
ATOM 1717 N N . VAL A 1 212 ? 11.109 -25.891 -25.297 1 94 212 VAL A N 1
ATOM 1718 C CA . VAL A 1 212 ? 10.688 -24.781 -24.453 1 94 212 VAL A CA 1
ATOM 1719 C C . VAL A 1 212 ? 10.352 -25.297 -23.047 1 94 212 VAL A C 1
ATOM 1721 O O . VAL A 1 212 ? 10.773 -24.719 -22.047 1 94 212 VAL A O 1
ATOM 1724 N N . LEU A 1 213 ? 9.703 -26.406 -23.016 1 94.88 213 LEU A N 1
ATOM 1725 C CA . LEU A 1 213 ? 9.281 -26.969 -21.734 1 94.88 213 LEU A CA 1
ATOM 1726 C C . LEU A 1 213 ? 10.477 -27.5 -20.953 1 94.88 213 LEU A C 1
ATOM 1728 O O . LEU A 1 213 ? 10.477 -27.5 -19.719 1 94.88 213 LEU A O 1
ATOM 1732 N N . LYS A 1 214 ? 11.469 -27.875 -21.641 1 90.75 214 LYS A N 1
ATOM 1733 C CA . LYS A 1 214 ? 12.648 -28.469 -21.016 1 90.75 214 LYS A CA 1
ATOM 1734 C C . LYS A 1 214 ? 13.516 -27.375 -20.375 1 90.75 214 LYS A C 1
ATOM 1736 O O . LYS A 1 214 ? 14.352 -27.672 -19.516 1 90.75 214 LYS A O 1
ATOM 1741 N N . ASN A 1 215 ? 13.352 -26.188 -20.797 1 89.06 215 ASN A N 1
ATOM 1742 C CA . ASN A 1 215 ? 14.133 -25.062 -20.266 1 89.06 215 ASN A CA 1
ATOM 1743 C C . ASN A 1 215 ? 13.539 -24.531 -18.969 1 89.06 215 ASN A C 1
ATOM 1745 O O . ASN A 1 215 ? 12.5 -23.859 -18.984 1 89.06 215 ASN A O 1
ATOM 1749 N N . PRO A 1 216 ? 14.188 -24.75 -17.859 1 86.62 216 PRO A N 1
ATOM 1750 C CA . PRO A 1 216 ? 13.617 -24.297 -16.594 1 86.62 216 PRO A CA 1
ATOM 1751 C C . PRO A 1 216 ? 13.594 -22.766 -16.469 1 86.62 216 PRO A C 1
ATOM 1753 O O . PRO A 1 216 ? 12.828 -22.219 -15.664 1 86.62 216 PRO A O 1
ATOM 1756 N N . MET A 1 217 ? 14.305 -22.047 -17.25 1 82.44 217 MET A N 1
ATOM 1757 C CA . MET A 1 217 ? 14.484 -20.594 -17.109 1 82.44 217 MET A CA 1
ATOM 1758 C C . MET A 1 217 ? 13.25 -19.844 -17.594 1 82.44 217 MET A C 1
ATOM 1760 O O . MET A 1 217 ? 13.031 -18.703 -17.203 1 82.44 217 MET A O 1
ATOM 1764 N N . ASN A 1 218 ? 12.516 -20.531 -18.359 1 87.12 218 ASN A N 1
ATOM 1765 C CA . ASN A 1 218 ? 11.359 -19.797 -18.891 1 87.12 218 ASN A CA 1
ATOM 1766 C C . ASN A 1 218 ? 10.094 -20.125 -18.125 1 87.12 218 ASN A C 1
ATOM 1768 O O . ASN A 1 218 ? 9.039 -19.531 -18.375 1 87.12 218 ASN A O 1
ATOM 1772 N N . PHE A 1 219 ? 10.07 -21.078 -17.328 1 87.5 219 PHE A N 1
ATOM 1773 C CA . PHE A 1 219 ? 9.031 -21.406 -16.359 1 87.5 219 PHE A CA 1
ATOM 1774 C C . PHE A 1 219 ? 7.789 -21.938 -17.062 1 87.5 219 PHE A C 1
ATOM 1776 O O . PHE A 1 219 ? 6.691 -21.922 -16.5 1 87.5 219 PHE A O 1
ATOM 1783 N N . LYS A 1 220 ? 7.949 -22.484 -18.219 1 93.19 220 LYS A N 1
ATOM 1784 C CA . LYS A 1 220 ? 6.766 -22.844 -19 1 93.19 220 LYS A CA 1
ATOM 1785 C C . LYS A 1 220 ? 6.125 -24.125 -18.453 1 93.19 220 LYS A C 1
ATOM 1787 O O . LYS A 1 220 ? 4.902 -24.266 -18.469 1 93.19 220 LYS A O 1
ATOM 1792 N N . ILE A 1 221 ? 6.984 -25.062 -18.016 1 93.38 221 ILE A N 1
ATOM 1793 C CA . ILE A 1 221 ? 6.406 -26.25 -17.422 1 93.38 221 ILE A CA 1
ATOM 1794 C C . ILE A 1 221 ? 5.613 -25.891 -16.156 1 93.38 221 ILE A C 1
ATOM 1796 O O . ILE A 1 221 ? 4.555 -26.453 -15.898 1 93.38 221 ILE A O 1
ATOM 1800 N N . TRP A 1 222 ? 6.113 -24.938 -15.477 1 90.38 222 TRP A N 1
ATOM 1801 C CA . TRP A 1 222 ? 5.402 -24.469 -14.297 1 90.38 222 TRP A CA 1
ATOM 1802 C C . TRP A 1 222 ? 4.09 -23.781 -14.68 1 90.38 222 TRP A C 1
ATOM 1804 O O . TRP A 1 222 ? 3.076 -23.953 -14.008 1 90.38 222 TRP A O 1
ATOM 1814 N N . HIS A 1 223 ? 4.094 -23.062 -15.695 1 92.56 223 HIS A N 1
ATOM 1815 C CA . HIS A 1 223 ? 2.887 -22.375 -16.125 1 92.56 223 HIS A CA 1
ATOM 1816 C C . HIS A 1 223 ? 1.77 -23.359 -16.453 1 92.56 223 HIS A C 1
ATOM 1818 O O . HIS A 1 223 ? 0.607 -23.109 -16.109 1 92.56 223 HIS A O 1
ATOM 1824 N N . VAL A 1 224 ? 2.178 -24.391 -17.078 1 96.06 224 VAL A N 1
ATOM 1825 C CA . VAL A 1 224 ? 1.18 -25.406 -17.391 1 96.06 224 VAL A CA 1
ATOM 1826 C C . VAL A 1 224 ? 0.637 -26.016 -16.109 1 96.06 224 VAL A C 1
ATOM 1828 O O . VAL A 1 224 ? -0.578 -26.078 -15.906 1 96.06 224 VAL A O 1
ATOM 1831 N N . GLN A 1 225 ? 1.523 -26.438 -15.281 1 94.88 225 GLN A N 1
ATOM 1832 C CA . GLN A 1 225 ? 1.132 -27.047 -14.023 1 94.88 225 GLN A CA 1
ATOM 1833 C C . GLN A 1 225 ? 0.304 -26.094 -13.172 1 94.88 225 GLN A C 1
ATOM 1835 O O . GLN A 1 225 ? -0.732 -26.469 -12.625 1 94.88 225 GLN A O 1
ATOM 1840 N N . ASP A 1 226 ? 0.785 -24.891 -13.07 1 92.19 226 ASP A N 1
ATOM 1841 C CA . ASP A 1 226 ? 0.139 -23.844 -12.266 1 92.19 226 ASP A CA 1
ATOM 1842 C C . ASP A 1 226 ? -1.279 -23.578 -12.758 1 92.19 226 ASP A C 1
ATOM 1844 O O . ASP A 1 226 ? -2.213 -23.469 -11.961 1 92.19 226 ASP A O 1
ATOM 1848 N N . THR A 1 227 ? -1.396 -23.422 -14.039 1 96.44 227 THR A N 1
ATOM 1849 C CA . THR A 1 227 ? -2.699 -23.156 -14.633 1 96.44 227 THR A CA 1
ATOM 1850 C C . THR A 1 227 ? -3.688 -24.266 -14.312 1 96.44 227 THR A C 1
ATOM 1852 O O . THR A 1 227 ? -4.797 -24.016 -13.844 1 96.44 227 THR A O 1
ATOM 1855 N N . LEU A 1 228 ? -3.232 -25.484 -14.547 1 97.19 228 LEU A N 1
ATOM 1856 C CA . LEU A 1 228 ? -4.102 -26.641 -14.305 1 97.19 228 LEU A CA 1
ATOM 1857 C C . LEU A 1 228 ? -4.445 -26.75 -12.82 1 97.19 228 LEU A C 1
ATOM 1859 O O . LEU A 1 228 ? -5.578 -27.078 -12.461 1 97.19 228 LEU A O 1
ATOM 1863 N N . PHE A 1 229 ? -3.529 -26.484 -12.023 1 93.62 229 PHE A N 1
ATOM 1864 C CA . PHE A 1 229 ? -3.746 -26.531 -10.586 1 93.62 229 PHE A CA 1
ATOM 1865 C C . PHE A 1 229 ? -4.781 -25.5 -10.156 1 93.62 229 PHE A C 1
ATOM 1867 O O . PHE A 1 229 ? -5.742 -25.828 -9.453 1 93.62 229 PHE A O 1
ATOM 1874 N N . CYS A 1 230 ? -4.609 -24.25 -10.539 1 94.56 230 CYS A N 1
ATOM 1875 C CA . CYS A 1 230 ? -5.555 -23.188 -10.227 1 94.56 230 CYS A CA 1
ATOM 1876 C C . CYS A 1 230 ? -6.957 -23.547 -10.703 1 94.56 230 CYS A C 1
ATOM 1878 O O . CYS A 1 230 ? -7.93 -23.375 -9.969 1 94.56 230 CYS A O 1
ATOM 1880 N N . GLU A 1 231 ? -6.98 -24.047 -11.945 1 97.31 231 GLU A N 1
ATOM 1881 C CA . GLU A 1 231 ? -8.273 -24.422 -12.508 1 97.31 231 GLU A CA 1
ATOM 1882 C C . GLU A 1 231 ? -8.922 -25.547 -11.695 1 97.31 231 GLU A C 1
ATOM 1884 O O . GLU A 1 231 ? -10.133 -25.531 -11.469 1 97.31 231 GLU A O 1
ATOM 1889 N N . SER A 1 232 ? -8.148 -26.453 -11.266 1 95.75 232 SER A N 1
ATOM 1890 C CA . SER A 1 232 ? -8.664 -27.547 -10.469 1 95.75 232 SER A CA 1
ATOM 1891 C C . SER A 1 232 ? -9.219 -27.062 -9.133 1 95.75 232 SER A C 1
ATOM 1893 O O . SER A 1 232 ? -10.305 -27.469 -8.719 1 95.75 232 SER A O 1
ATOM 1895 N N . ILE A 1 233 ? -8.531 -26.156 -8.453 1 93.44 233 ILE A N 1
ATOM 1896 C CA . ILE A 1 233 ? -8.914 -25.625 -7.152 1 93.44 233 ILE A CA 1
ATOM 1897 C C . ILE A 1 233 ? -10.227 -24.844 -7.273 1 93.44 233 ILE A C 1
ATOM 1899 O O . ILE A 1 233 ? -11.047 -24.844 -6.352 1 93.44 233 ILE A O 1
ATOM 1903 N N . HIS A 1 234 ? -10.484 -24.266 -8.383 1 96.06 234 HIS A N 1
ATOM 1904 C CA . HIS A 1 234 ? -11.641 -23.391 -8.562 1 96.06 234 HIS A CA 1
ATOM 1905 C C . HIS A 1 234 ? -12.734 -24.078 -9.375 1 96.06 234 HIS A C 1
ATOM 1907 O O . HIS A 1 234 ? -13.648 -23.438 -9.875 1 96.06 234 HIS A O 1
ATOM 1913 N N . ASN A 1 235 ? -12.555 -25.406 -9.633 1 96 235 ASN A N 1
ATOM 1914 C CA . ASN A 1 235 ? -13.547 -26.281 -10.234 1 96 235 ASN A CA 1
ATOM 1915 C C . ASN A 1 235 ? -13.82 -25.922 -11.688 1 96 235 ASN A C 1
ATOM 1917 O O . ASN A 1 235 ? -14.961 -25.984 -12.148 1 96 235 ASN A O 1
ATOM 1921 N N . TYR A 1 236 ? -12.859 -25.406 -12.273 1 97.44 236 TYR A N 1
ATOM 1922 C CA . TYR A 1 236 ? -12.945 -25.25 -13.727 1 97.44 236 TYR A CA 1
ATOM 1923 C C . TYR A 1 236 ? -12.773 -26.594 -14.414 1 97.44 236 TYR A C 1
ATOM 1925 O O . TYR A 1 236 ? -12.117 -27.5 -13.891 1 97.44 236 TYR A O 1
ATOM 1933 N N . THR A 1 237 ? -13.336 -26.688 -15.609 1 97.62 237 THR A N 1
ATOM 1934 C CA . THR A 1 237 ? -13.164 -27.906 -16.391 1 97.62 237 THR A CA 1
ATOM 1935 C C . THR A 1 237 ? -11.703 -28.047 -16.828 1 97.62 237 THR A C 1
ATOM 1937 O O . THR A 1 237 ? -11.086 -27.094 -17.312 1 97.62 237 THR A O 1
ATOM 1940 N N . LEU A 1 238 ? -11.188 -29.25 -16.609 1 97.94 238 LEU A N 1
ATOM 1941 C CA . LEU A 1 238 ? -9.836 -29.562 -17.047 1 97.94 238 LEU A CA 1
ATOM 1942 C C . LEU A 1 238 ? -9.852 -30.312 -18.375 1 97.94 238 LEU A C 1
ATOM 1944 O O . LEU A 1 238 ? -10.844 -30.984 -18.688 1 97.94 238 LEU A O 1
ATOM 1948 N N . PRO A 1 239 ? -8.797 -30.172 -19.141 1 98.19 239 PRO A N 1
ATOM 1949 C CA . PRO A 1 239 ? -8.727 -31 -20.344 1 98.19 239 PRO A CA 1
ATOM 1950 C C . PRO A 1 239 ? -8.742 -32.5 -20.016 1 98.19 239 PRO A C 1
ATOM 1952 O O . PRO A 1 239 ? -8.25 -32.906 -18.969 1 98.19 239 PRO A O 1
ATOM 1955 N N . GLU A 1 240 ? -9.18 -33.312 -20.953 1 97.75 240 GLU A N 1
ATOM 1956 C CA . GLU A 1 240 ? -9.328 -34.75 -20.734 1 97.75 240 GLU A CA 1
ATOM 1957 C C . GLU A 1 240 ? -7.977 -35.375 -20.438 1 97.75 240 GLU A C 1
ATOM 1959 O O . GLU A 1 240 ? -7.91 -36.344 -19.672 1 97.75 240 GLU A O 1
ATOM 1964 N N . TRP A 1 241 ? -6.988 -34.812 -20.922 1 98.06 241 TRP A N 1
ATOM 1965 C CA . TRP A 1 241 ? -5.668 -35.406 -20.781 1 98.06 241 TRP A CA 1
ATOM 1966 C C . TRP A 1 241 ? -5.105 -35.156 -19.375 1 98.06 241 TRP A C 1
ATOM 1968 O O . TRP A 1 241 ? -4.125 -35.781 -18.969 1 98.06 241 TRP A O 1
ATOM 1978 N N . ALA A 1 242 ? -5.625 -34.188 -18.672 1 98.19 242 ALA A N 1
ATOM 1979 C CA . ALA A 1 242 ? -5.121 -33.812 -17.344 1 98.19 242 ALA A CA 1
ATOM 1980 C C . ALA A 1 242 ? -5.668 -34.75 -16.281 1 98.19 242 ALA A C 1
ATOM 1982 O O . ALA A 1 242 ? -6.34 -34.312 -15.336 1 98.19 242 ALA A O 1
ATOM 1983 N N . THR A 1 243 ? -5.266 -36.031 -16.359 1 97.62 243 THR A N 1
ATOM 1984 C CA . THR A 1 243 ? -5.66 -37.062 -15.375 1 97.62 243 THR A CA 1
ATOM 1985 C C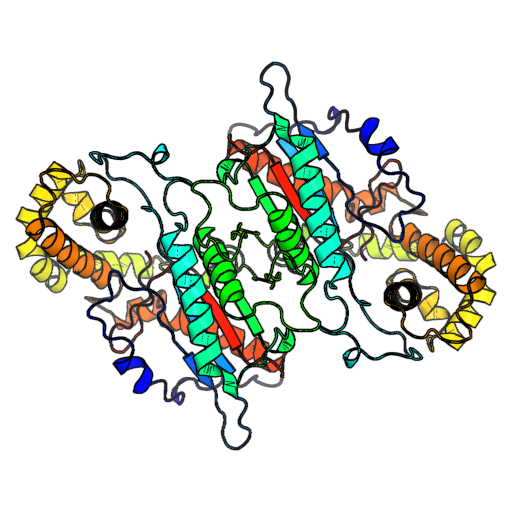 . THR A 1 243 ? -4.875 -36.875 -14.078 1 97.62 243 THR A C 1
ATOM 1987 O O . THR A 1 243 ? -3.916 -36.094 -14.023 1 97.62 243 THR A O 1
ATOM 1990 N N . GLU A 1 244 ? -5.285 -37.594 -13.125 1 96.06 244 GLU A N 1
ATOM 1991 C CA . GLU A 1 244 ? -4.594 -37.531 -11.836 1 96.06 244 GLU A CA 1
ATOM 1992 C C . GLU A 1 244 ? -3.129 -37.906 -11.977 1 96.06 244 GLU A C 1
ATOM 1994 O O . GLU A 1 244 ? -2.252 -37.312 -11.367 1 96.06 244 GLU A O 1
ATOM 1999 N N . ASP A 1 245 ? -2.916 -38.875 -12.734 1 96.69 245 ASP A N 1
ATOM 2000 C CA . ASP A 1 245 ? -1.555 -39.375 -12.953 1 96.69 245 ASP A CA 1
ATOM 2001 C C . ASP A 1 245 ? -0.711 -38.344 -13.68 1 96.69 245 ASP A C 1
ATOM 2003 O O . ASP A 1 245 ? 0.447 -38.094 -13.328 1 96.69 245 ASP A O 1
ATOM 2007 N N . VAL A 1 246 ? -1.289 -37.719 -14.648 1 97.88 246 VAL A N 1
ATOM 2008 C CA . VAL A 1 246 ? -0.58 -36.688 -15.406 1 97.88 246 VAL A CA 1
ATOM 2009 C C . VAL A 1 246 ? -0.269 -35.5 -14.5 1 97.88 246 VAL A C 1
ATOM 2011 O O . VAL A 1 246 ? 0.852 -35 -14.5 1 97.88 246 VAL A O 1
ATOM 2014 N N . MET A 1 247 ? -1.241 -35.156 -13.703 1 97.12 247 MET A N 1
ATOM 2015 C CA . MET A 1 247 ? -1.066 -34.031 -12.812 1 97.12 247 MET A CA 1
ATOM 2016 C C . MET A 1 247 ? 0.029 -34.281 -11.789 1 97.12 247 MET A C 1
ATOM 2018 O O . MET A 1 247 ? 0.826 -33.406 -11.469 1 97.12 247 MET A O 1
ATOM 2022 N N . ARG A 1 248 ? 0.042 -35.469 -11.305 1 96.06 248 ARG A N 1
ATOM 2023 C CA . ARG A 1 248 ? 1.066 -35.844 -10.344 1 96.06 248 ARG A CA 1
ATOM 2024 C C . ARG A 1 248 ? 2.457 -35.781 -10.961 1 96.06 248 ARG A C 1
ATOM 2026 O O . ARG A 1 248 ? 3.377 -35.188 -10.383 1 96.06 248 ARG A O 1
ATOM 2033 N N . LYS A 1 249 ? 2.607 -36.344 -12.078 1 96.69 249 LYS A N 1
ATOM 2034 C CA . LYS A 1 249 ? 3.895 -36.375 -12.766 1 96.69 249 LYS A CA 1
ATOM 2035 C C . LYS A 1 249 ? 4.324 -34.969 -13.172 1 96.69 249 LYS A C 1
ATOM 2037 O O . LYS A 1 249 ? 5.508 -34.625 -13.109 1 96.69 249 LYS A O 1
ATOM 2042 N N . LEU A 1 250 ? 3.385 -34.219 -13.641 1 97 250 LEU A N 1
ATOM 2043 C CA . LEU A 1 250 ? 3.654 -32.844 -13.992 1 97 250 LEU A CA 1
ATOM 2044 C C . LEU A 1 250 ? 4.152 -32.062 -12.789 1 97 250 LEU A C 1
ATOM 2046 O O . LEU A 1 250 ? 5.07 -31.234 -12.906 1 97 250 LEU A O 1
ATOM 2050 N N . THR A 1 251 ? 3.572 -32.281 -11.68 1 92.5 251 THR A N 1
ATOM 2051 C CA . THR A 1 251 ? 4 -31.625 -10.445 1 92.5 251 THR A CA 1
ATOM 2052 C C . THR A 1 251 ? 5.438 -32 -10.102 1 92.5 251 THR A C 1
ATOM 2054 O O . THR A 1 251 ? 6.25 -31.156 -9.758 1 92.5 251 THR A O 1
ATOM 2057 N N . GLU A 1 252 ? 5.727 -33.219 -10.219 1 90.75 252 GLU A N 1
ATOM 2058 C CA . GLU A 1 252 ? 7.078 -33.719 -9.961 1 90.75 252 GLU A CA 1
ATOM 2059 C C . GLU A 1 252 ? 8.094 -33.062 -10.898 1 90.75 252 GLU A C 1
ATOM 2061 O O . GLU A 1 252 ? 9.156 -32.625 -10.461 1 90.75 252 GLU A O 1
ATOM 2066 N N . LEU A 1 253 ? 7.742 -33.031 -12.109 1 94.25 253 LEU A N 1
ATOM 2067 C CA . LEU A 1 253 ? 8.617 -32.438 -13.109 1 94.25 253 LEU A CA 1
ATOM 2068 C C . LEU A 1 253 ? 8.812 -30.953 -12.844 1 94.25 253 LEU A C 1
ATOM 2070 O O . LEU A 1 253 ? 9.922 -30.422 -12.984 1 94.25 253 LEU A O 1
ATOM 2074 N N . THR A 1 254 ? 7.758 -30.328 -12.492 1 90.38 254 THR A N 1
ATOM 2075 C CA . THR A 1 254 ? 7.812 -28.906 -12.18 1 90.38 254 THR A CA 1
ATOM 2076 C C . THR A 1 254 ? 8.734 -28.641 -10.984 1 90.38 254 THR A C 1
ATOM 2078 O O . THR A 1 254 ? 9.555 -27.719 -11.016 1 90.38 254 THR A O 1
ATOM 2081 N N . GLU A 1 255 ? 8.594 -29.438 -10.008 1 83.12 255 GLU A N 1
ATOM 2082 C CA . GLU A 1 255 ? 9.461 -29.312 -8.844 1 83.12 255 GLU A CA 1
ATOM 2083 C C . GLU A 1 255 ? 10.93 -29.484 -9.227 1 83.12 255 GLU A C 1
ATOM 2085 O O . GLU A 1 255 ? 11.797 -28.75 -8.742 1 83.12 255 GLU A O 1
ATOM 2090 N N . LEU A 1 256 ? 11.156 -30.438 -10.008 1 86.31 256 LEU A N 1
ATOM 2091 C CA . LEU A 1 256 ? 12.516 -30.672 -10.484 1 86.31 256 LEU A CA 1
ATOM 2092 C C . LEU A 1 256 ? 13.031 -29.469 -11.266 1 86.31 256 LEU A C 1
ATOM 2094 O O . LEU A 1 256 ? 14.164 -29.016 -11.062 1 86.31 256 LEU A O 1
ATOM 2098 N N . SER A 1 257 ? 12.234 -28.969 -12.141 1 87.12 257 SER A N 1
ATOM 2099 C CA . SER A 1 257 ? 12.594 -27.812 -12.953 1 87.12 257 SER A CA 1
ATOM 2100 C C . SER A 1 257 ? 12.898 -26.609 -12.086 1 87.12 257 SER A C 1
ATOM 2102 O O . SER A 1 257 ? 13.953 -25.969 -12.234 1 87.12 257 SER A O 1
ATOM 2104 N N . LEU A 1 258 ? 12.055 -26.359 -11.164 1 81.56 258 LEU A N 1
ATOM 2105 C CA . LEU A 1 258 ? 12.227 -25.203 -10.289 1 81.56 258 LEU A CA 1
ATOM 2106 C C . LEU A 1 258 ? 13.438 -25.375 -9.375 1 81.56 258 LEU A C 1
ATOM 2108 O O . LEU A 1 258 ? 14.172 -24.422 -9.109 1 81.56 258 LEU A O 1
ATOM 2112 N N . SER A 1 259 ? 13.609 -26.578 -8.938 1 77.31 259 SER A N 1
ATOM 2113 C CA . SER A 1 259 ? 14.742 -26.859 -8.055 1 77.31 259 SER A CA 1
ATOM 2114 C C . SER A 1 259 ? 16.062 -26.672 -8.773 1 77.31 259 SER A C 1
ATOM 2116 O O . SER A 1 259 ? 17.078 -26.359 -8.148 1 77.31 259 SER A O 1
ATOM 2118 N N . SER A 1 260 ? 16.062 -26.812 -10.016 1 84 260 SER A N 1
ATOM 2119 C CA . SER A 1 260 ? 17.297 -26.703 -10.797 1 84 260 SER A CA 1
ATOM 2120 C C . SER A 1 260 ? 17.781 -25.266 -10.883 1 84 260 SER A C 1
ATOM 2122 O O . SER A 1 260 ? 18.953 -25.016 -11.203 1 84 260 SER A O 1
ATOM 2124 N N . LEU A 1 261 ? 16.953 -24.359 -10.688 1 79.31 261 LEU A N 1
ATOM 2125 C CA . LEU A 1 261 ? 17.312 -22.953 -10.742 1 79.31 261 LEU A CA 1
ATOM 2126 C C . LEU A 1 261 ? 18.297 -22.594 -9.633 1 79.31 261 LEU A C 1
ATOM 2128 O O . LEU A 1 261 ? 19.109 -21.688 -9.781 1 79.31 261 LEU A O 1
ATOM 2132 N N . PHE A 1 262 ? 18.203 -23.297 -8.602 1 73.75 262 PHE A N 1
ATOM 2133 C CA . PHE A 1 262 ? 19.094 -22.969 -7.484 1 73.75 262 PHE A CA 1
ATOM 2134 C C . PHE A 1 262 ? 19.891 -24.188 -7.039 1 73.75 262 PHE A C 1
ATOM 2136 O O . PHE A 1 262 ? 20.938 -24.062 -6.406 1 73.75 262 PHE A O 1
ATOM 2143 N N . GLY A 1 263 ? 19.203 -25.219 -7.41 1 75.38 263 GLY A N 1
ATOM 2144 C CA . GLY A 1 263 ? 19.891 -26.453 -7.078 1 75.38 263 GLY A CA 1
ATOM 2145 C C . GLY A 1 263 ? 20.688 -27.031 -8.242 1 75.38 263 GLY A C 1
ATOM 2146 O O . GLY A 1 263 ? 20.906 -26.359 -9.242 1 75.38 263 GLY A O 1
ATOM 2147 N N . ILE A 1 264 ? 21.156 -28.141 -7.953 1 77.62 264 ILE A N 1
ATOM 2148 C CA . ILE A 1 264 ? 21.875 -28.906 -8.969 1 77.62 264 ILE A CA 1
ATOM 2149 C C . ILE A 1 264 ? 23.047 -28.078 -9.508 1 77.62 264 ILE A C 1
ATOM 2151 O O . ILE A 1 264 ? 22.828 -26.969 -10.039 1 77.62 264 ILE A O 1
ATOM 2155 N N . TYR A 1 265 ? 24.141 -28.406 -9.414 1 84.44 265 TYR A N 1
ATOM 2156 C CA . TYR A 1 265 ? 25.359 -27.797 -9.945 1 84.44 265 TYR A CA 1
ATOM 2157 C C . TYR A 1 265 ? 25.641 -26.469 -9.258 1 84.44 265 TYR A C 1
ATOM 2159 O O . TYR A 1 265 ? 24.875 -25.516 -9.414 1 84.44 265 TYR A O 1
ATOM 2167 N N . LYS A 1 266 ? 26.609 -26.25 -8.562 1 83.94 266 LYS A N 1
ATOM 2168 C CA . LYS A 1 266 ? 27.109 -25.047 -7.895 1 83.94 266 LYS A CA 1
ATOM 2169 C C . LYS A 1 266 ? 26 -24.344 -7.113 1 83.94 266 LYS A C 1
ATOM 2171 O O . LYS A 1 266 ? 25.812 -23.141 -7.254 1 83.94 266 LYS A O 1
ATOM 2176 N N . ARG A 1 267 ? 25.406 -25.016 -6.375 1 78.06 267 ARG A N 1
ATOM 2177 C CA . ARG A 1 267 ? 24.297 -24.531 -5.559 1 78.06 267 ARG A CA 1
ATOM 2178 C C . ARG A 1 267 ? 24.734 -23.359 -4.691 1 78.06 267 ARG A C 1
ATOM 2180 O O . ARG A 1 267 ? 24.031 -22.344 -4.625 1 78.06 267 ARG A O 1
ATOM 2187 N N . GLU A 1 268 ? 25.875 -23.453 -4.094 1 73.31 268 GLU A N 1
ATOM 2188 C CA . GLU A 1 268 ? 26.344 -22.422 -3.174 1 73.31 268 GLU A CA 1
ATOM 2189 C C . GLU A 1 268 ? 26.594 -21.109 -3.904 1 73.31 268 GLU A C 1
ATOM 2191 O O . GLU A 1 268 ? 26.234 -20.031 -3.408 1 73.31 268 GLU A O 1
ATOM 2196 N N . GLU A 1 269 ? 27.156 -21.219 -5.02 1 79.81 269 GLU A N 1
ATOM 2197 C CA . GLU A 1 269 ? 27.438 -20.016 -5.789 1 79.81 269 GLU A CA 1
ATOM 2198 C C . GLU A 1 269 ? 26.172 -19.344 -6.281 1 79.81 269 GLU A C 1
ATOM 2200 O O . GLU A 1 269 ? 26.031 -18.125 -6.227 1 79.81 269 GLU A O 1
ATOM 2205 N N . LYS A 1 270 ? 25.25 -20.125 -6.777 1 77.19 270 LYS A N 1
ATOM 2206 C CA . LYS A 1 270 ? 23.969 -19.562 -7.23 1 77.19 270 LYS A CA 1
ATOM 2207 C C . LYS A 1 270 ? 23.219 -18.891 -6.082 1 77.19 270 LYS A C 1
ATOM 2209 O O . LYS A 1 270 ? 22.641 -17.828 -6.262 1 77.19 270 LYS A O 1
ATOM 2214 N N . ALA A 1 271 ? 23.297 -19.516 -4.984 1 68.25 271 ALA A N 1
ATOM 2215 C CA . ALA A 1 271 ? 22.625 -18.969 -3.809 1 68.25 271 ALA A CA 1
ATOM 2216 C C . ALA A 1 271 ? 23.234 -17.625 -3.416 1 68.25 271 ALA A C 1
ATOM 2218 O O . ALA A 1 271 ? 22.516 -16.719 -2.99 1 68.25 271 ALA A O 1
ATOM 2219 N N . ARG A 1 272 ? 24.516 -17.5 -3.561 1 66.88 272 ARG A N 1
ATOM 2220 C CA . ARG A 1 272 ? 25.203 -16.25 -3.227 1 66.88 272 ARG A CA 1
ATOM 2221 C C . ARG A 1 272 ? 24.828 -15.148 -4.203 1 66.88 272 ARG A C 1
ATOM 2223 O O . ARG A 1 272 ? 24.719 -13.984 -3.816 1 66.88 272 ARG A O 1
ATOM 2230 N N . LEU A 1 273 ? 24.719 -15.477 -5.43 1 68 273 LEU A N 1
ATOM 2231 C CA . LEU A 1 273 ? 24.438 -14.484 -6.461 1 68 273 LEU A CA 1
ATOM 2232 C C . LEU A 1 273 ? 22.969 -14.055 -6.41 1 68 273 LEU A C 1
ATOM 2234 O O . LEU A 1 273 ? 22.641 -12.914 -6.734 1 68 273 LEU A O 1
ATOM 2238 N N . GLN A 1 274 ? 22.219 -14.844 -6.301 1 59.75 274 GLN A N 1
ATOM 2239 C CA . GLN A 1 274 ? 20.797 -14.547 -6.406 1 59.75 274 GLN A CA 1
ATOM 2240 C C . GLN A 1 274 ? 20.078 -14.82 -5.086 1 59.75 274 GLN A C 1
ATOM 2242 O O . GLN A 1 274 ? 18.859 -14.68 -4.996 1 59.75 274 GLN A O 1
ATOM 2247 N N . GLY A 1 275 ? 20.766 -15.43 -4.227 1 52.38 275 GLY A N 1
ATOM 2248 C CA . GLY A 1 275 ? 20.141 -16.312 -3.246 1 52.38 275 GLY A CA 1
ATOM 2249 C C . GLY A 1 275 ? 19.188 -15.594 -2.318 1 52.38 275 GLY A C 1
ATOM 2250 O O . GLY A 1 275 ? 19.297 -14.383 -2.109 1 52.38 275 GLY A O 1
ATOM 2251 N N . GLY A 1 276 ? 17.875 -16.281 -2.031 1 52.28 276 GLY A N 1
ATOM 2252 C CA . GLY A 1 276 ? 16.797 -16.188 -1.066 1 52.28 276 GLY A CA 1
ATOM 2253 C C . GLY A 1 276 ? 17.266 -15.805 0.324 1 52.28 276 GLY A C 1
ATOM 2254 O O . GLY A 1 276 ? 16.656 -14.961 0.984 1 52.28 276 GLY A O 1
ATOM 2255 N N . ARG A 1 277 ? 18.469 -16.391 0.611 1 51.38 277 ARG A N 1
ATOM 2256 C CA . ARG A 1 277 ? 19 -16.047 1.924 1 51.38 277 ARG A CA 1
ATOM 2257 C C . ARG A 1 277 ? 19.406 -14.578 1.984 1 51.38 277 ARG A C 1
ATOM 2259 O O . ARG A 1 277 ? 19.172 -13.914 2.994 1 51.38 277 ARG A O 1
ATOM 2266 N N . ILE A 1 278 ? 19.906 -14.305 0.804 1 54.62 278 ILE A N 1
ATOM 2267 C CA . ILE A 1 278 ? 20.344 -12.914 0.782 1 54.62 278 ILE A CA 1
ATOM 2268 C C . ILE A 1 278 ? 19.125 -11.992 0.891 1 54.62 278 ILE A C 1
ATOM 2270 O O . ILE A 1 278 ? 19.188 -10.969 1.581 1 54.62 278 ILE A O 1
ATOM 2274 N N . LEU A 1 279 ? 18.156 -12.555 0.258 1 60.56 279 LEU A N 1
ATOM 2275 C CA . LEU A 1 279 ? 16.938 -11.75 0.326 1 60.56 279 LEU A CA 1
ATOM 2276 C C . LEU A 1 279 ? 16.391 -11.711 1.749 1 60.56 279 LEU A C 1
ATOM 2278 O O . LEU A 1 279 ? 16.047 -10.641 2.256 1 60.56 279 LEU A O 1
ATOM 2282 N N . ILE A 1 280 ? 16.406 -12.898 2.287 1 59.62 280 ILE A N 1
ATOM 2283 C CA . ILE A 1 280 ? 15.93 -12.969 3.662 1 59.62 280 ILE A CA 1
ATOM 2284 C C . ILE A 1 280 ? 16.828 -12.125 4.566 1 59.62 280 ILE A C 1
ATOM 2286 O O . ILE A 1 280 ? 16.328 -11.383 5.422 1 59.62 280 ILE A O 1
ATOM 2290 N N . ASP A 1 281 ? 18.031 -12.203 4.262 1 59.5 281 ASP A N 1
ATOM 2291 C CA . ASP A 1 281 ? 18.984 -11.422 5.059 1 59.5 281 ASP A CA 1
ATOM 2292 C C . ASP A 1 281 ? 18.75 -9.93 4.879 1 59.5 281 ASP A C 1
ATOM 2294 O O . ASP A 1 281 ? 18.812 -9.164 5.848 1 59.5 281 ASP A O 1
ATOM 2298 N N . ARG A 1 282 ? 18.484 -9.656 3.725 1 63.31 282 ARG A N 1
ATOM 2299 C CA . ARG A 1 282 ? 18.266 -8.242 3.455 1 63.31 282 ARG A CA 1
ATOM 2300 C C . ARG A 1 282 ? 16.984 -7.75 4.113 1 63.31 282 ARG A C 1
ATOM 2302 O O . ARG A 1 282 ? 16.953 -6.664 4.699 1 63.31 282 ARG A O 1
ATOM 2309 N N . ILE A 1 283 ? 16.031 -8.594 4.023 1 64.25 283 ILE A N 1
ATOM 2310 C CA . ILE A 1 283 ? 14.758 -8.25 4.633 1 64.25 283 ILE A CA 1
ATOM 2311 C C . ILE A 1 283 ? 14.914 -8.164 6.148 1 64.25 283 ILE A C 1
ATOM 2313 O O . ILE A 1 283 ? 14.477 -7.188 6.77 1 64.25 283 ILE A O 1
ATOM 2317 N N . VAL A 1 284 ? 15.586 -9.102 6.641 1 62.12 284 VAL A N 1
ATOM 2318 C CA . VAL A 1 284 ? 15.797 -9.156 8.086 1 62.12 284 VAL A CA 1
ATOM 2319 C C . VAL A 1 284 ? 16.625 -7.949 8.523 1 62.12 284 VAL A C 1
ATOM 2321 O O . VAL A 1 284 ? 16.297 -7.297 9.523 1 62.12 284 VAL A O 1
ATOM 2324 N N . ASN A 1 285 ? 17.594 -7.719 7.754 1 62.56 285 ASN A N 1
ATOM 2325 C CA . ASN A 1 285 ? 18.453 -6.586 8.094 1 62.56 285 ASN A CA 1
ATOM 2326 C C . ASN A 1 285 ? 17.688 -5.266 8.016 1 62.56 285 ASN A C 1
ATOM 2328 O O . ASN A 1 285 ? 17.891 -4.379 8.852 1 62.56 285 ASN A O 1
ATOM 2332 N N . GLN A 1 286 ? 16.922 -5.207 7.035 1 66.75 286 GLN A N 1
ATOM 2333 C CA . GLN A 1 286 ? 16.125 -3.996 6.895 1 66.75 286 GLN A CA 1
ATOM 2334 C C . GLN A 1 286 ? 15.18 -3.816 8.078 1 66.75 286 GLN A C 1
ATOM 2336 O O . GLN A 1 286 ? 15.086 -2.725 8.648 1 66.75 286 GLN A O 1
ATOM 2341 N N . PHE A 1 287 ? 14.547 -4.875 8.469 1 66.62 287 PHE A N 1
ATOM 2342 C CA . PHE A 1 287 ? 13.609 -4.797 9.578 1 66.62 287 PHE A CA 1
ATOM 2343 C C . PHE A 1 287 ? 14.344 -4.594 10.898 1 66.62 287 PHE A C 1
ATOM 2345 O O . PHE A 1 287 ? 13.852 -3.895 11.789 1 66.62 287 PHE A O 1
ATOM 2352 N N . TYR A 1 288 ? 15.453 -5.211 10.984 1 60.41 288 TYR A N 1
ATOM 2353 C CA . TYR A 1 288 ? 16.266 -5.004 12.172 1 60.41 288 TYR A CA 1
ATOM 2354 C C . TYR A 1 288 ? 16.656 -3.535 12.32 1 60.41 288 TYR A C 1
ATOM 2356 O O . TYR A 1 288 ? 16.578 -2.971 13.414 1 60.41 288 TYR A O 1
ATOM 2364 N N . PHE A 1 289 ? 17.031 -3.031 11.242 1 62.19 289 PHE A N 1
ATOM 2365 C CA . PHE A 1 289 ? 17.406 -1.619 11.273 1 62.19 289 PHE A CA 1
ATOM 2366 C C . PHE A 1 289 ? 16.203 -0.758 11.664 1 62.19 289 PHE A C 1
ATOM 2368 O O . PHE A 1 289 ? 16.344 0.165 12.477 1 62.19 289 PHE A O 1
ATOM 2375 N N . GLN A 1 290 ? 15.141 -1.109 11.086 1 65.94 290 GLN A N 1
ATOM 2376 C CA . GLN A 1 290 ? 13.938 -0.361 11.406 1 65.94 290 GLN A CA 1
ATOM 2377 C C . GLN A 1 290 ? 13.57 -0.515 12.883 1 65.94 290 GLN A C 1
ATOM 2379 O O . GLN A 1 290 ? 13.078 0.426 13.508 1 65.94 290 GLN A O 1
ATOM 2384 N N . SER A 1 291 ? 13.766 -1.702 13.477 1 59.16 291 SER A N 1
ATOM 2385 C CA . SER A 1 291 ? 13.453 -1.965 14.875 1 59.16 291 SER A CA 1
ATOM 2386 C C . SER A 1 291 ? 14.344 -1.154 15.805 1 59.16 291 SER A C 1
ATOM 2388 O O . SER A 1 291 ? 13.945 -0.827 16.922 1 59.16 291 SER A O 1
ATOM 2390 N N . TYR A 1 292 ? 15.484 -0.938 15.297 1 56.91 292 TYR A N 1
ATOM 2391 C CA . TYR A 1 292 ? 16.375 -0.096 16.078 1 56.91 292 TYR A CA 1
ATOM 2392 C C . TYR A 1 292 ? 15.875 1.341 16.141 1 56.91 292 TYR A C 1
ATOM 2394 O O . TYR A 1 292 ? 16.047 2.029 17.141 1 56.91 292 TYR A O 1
ATOM 2402 N N . LEU A 1 293 ? 15.25 1.607 15.016 1 57.66 293 LEU A N 1
ATOM 2403 C CA . LEU A 1 293 ? 14.75 2.973 14.93 1 57.66 293 LEU A CA 1
ATOM 2404 C C . LEU A 1 293 ? 13.398 3.1 15.633 1 57.66 293 LEU A C 1
ATOM 2406 O O . LEU A 1 293 ? 13.062 4.172 16.141 1 57.66 293 LEU A O 1
ATOM 2410 N N . LYS A 1 294 ? 12.742 1.947 15.578 1 66.62 294 LYS A N 1
ATOM 2411 C CA . LYS A 1 294 ? 11.438 1.89 16.219 1 66.62 294 LYS A CA 1
ATOM 2412 C C . LYS A 1 294 ? 11.43 0.875 17.359 1 66.62 294 LYS A C 1
ATOM 2414 O O . LYS A 1 294 ? 11.055 -0.281 17.172 1 66.62 294 LYS A O 1
ATOM 2419 N N . THR A 1 295 ? 11.719 1.344 18.547 1 65.38 295 THR A N 1
ATOM 2420 C CA . THR A 1 295 ? 11.93 0.465 19.688 1 65.38 295 THR A CA 1
ATOM 2421 C C . THR A 1 295 ? 10.633 -0.248 20.078 1 65.38 295 THR A C 1
ATOM 2423 O O . THR A 1 295 ? 10.664 -1.283 20.734 1 65.38 295 THR A O 1
ATOM 2426 N N . SER A 1 296 ? 9.641 0.154 19.516 1 73.75 296 SER A N 1
ATOM 2427 C CA . SER A 1 296 ? 8.352 -0.413 19.906 1 73.75 296 SER A CA 1
ATOM 2428 C C . SER A 1 296 ? 7.871 -1.446 18.891 1 73.75 296 SER A C 1
ATOM 2430 O O . SER A 1 296 ? 6.809 -2.047 19.062 1 73.75 296 SER A O 1
ATOM 2432 N N . LEU A 1 297 ? 8.75 -1.718 17.922 1 71.5 297 LEU A N 1
ATOM 2433 C CA . LEU A 1 297 ? 8.344 -2.648 16.875 1 71.5 297 LEU A CA 1
ATOM 2434 C C . LEU A 1 297 ? 8.336 -4.082 17.406 1 71.5 297 LEU A C 1
ATOM 2436 O O . LEU A 1 297 ? 9.336 -4.559 17.938 1 71.5 297 LEU A O 1
ATOM 2440 N N . LEU A 1 298 ? 7.223 -4.781 17.266 1 69 298 LEU A N 1
ATOM 2441 C CA . LEU A 1 298 ? 7.074 -6.133 17.797 1 69 298 LEU A CA 1
ATOM 2442 C C . LEU A 1 298 ? 6.844 -7.133 16.656 1 69 298 LEU A C 1
ATOM 2444 O O . LEU A 1 298 ? 7.145 -8.32 16.812 1 69 298 LEU A O 1
ATOM 2448 N N . LEU A 1 299 ? 6.293 -6.668 15.625 1 68.44 299 LEU A N 1
ATOM 2449 C CA . LEU A 1 299 ? 5.934 -7.555 14.523 1 68.44 299 LEU A CA 1
ATOM 2450 C C . LEU A 1 299 ? 6.215 -6.891 13.18 1 68.44 299 LEU A C 1
ATOM 2452 O O . LEU A 1 299 ? 5.777 -5.766 12.93 1 68.44 299 LEU A O 1
ATOM 2456 N N . ALA A 1 300 ? 7.023 -7.531 12.391 1 69.62 300 ALA A N 1
ATOM 2457 C CA . ALA A 1 300 ? 7.281 -7.117 11.016 1 69.62 300 ALA A CA 1
ATOM 2458 C C . ALA A 1 300 ? 6.957 -8.242 10.039 1 69.62 300 ALA A C 1
ATOM 2460 O O . ALA A 1 300 ? 7.402 -9.375 10.219 1 69.62 300 ALA A O 1
ATOM 2461 N N . ILE A 1 301 ? 6.098 -7.938 9.117 1 67 301 ILE A N 1
ATOM 2462 C CA . ILE A 1 301 ? 5.703 -8.953 8.148 1 67 301 ILE A CA 1
ATOM 2463 C C . ILE A 1 301 ? 6.012 -8.461 6.734 1 67 301 ILE A C 1
ATOM 2465 O O . ILE A 1 301 ? 5.762 -7.297 6.41 1 67 301 ILE A O 1
ATOM 2469 N N . TYR A 1 302 ? 6.559 -9.359 5.93 1 69.5 302 TYR A N 1
ATOM 2470 C CA . TYR A 1 302 ? 6.82 -9.094 4.52 1 69.5 302 TYR A CA 1
ATOM 2471 C C . TYR A 1 302 ? 6.035 -10.055 3.629 1 69.5 302 TYR A C 1
ATOM 2473 O O . TYR A 1 302 ? 6.199 -11.273 3.725 1 69.5 302 TYR A O 1
ATOM 2481 N N . TYR A 1 303 ? 5.215 -9.555 2.816 1 66.81 303 TYR A N 1
ATOM 2482 C CA . TYR A 1 303 ? 4.441 -10.352 1.868 1 66.81 303 TYR A CA 1
ATOM 2483 C C . TYR A 1 303 ? 5.109 -10.367 0.5 1 66.81 303 TYR A C 1
ATOM 2485 O O . TYR A 1 303 ? 5.41 -9.312 -0.068 1 66.81 303 TYR A O 1
ATOM 2493 N N . CYS A 1 304 ? 5.371 -11.594 0.044 1 68.62 304 CYS A N 1
ATOM 2494 C CA . CYS A 1 304 ? 6.102 -11.703 -1.215 1 68.62 304 CYS A CA 1
ATOM 2495 C C . CYS A 1 304 ? 5.426 -12.703 -2.146 1 68.62 304 CYS A C 1
ATOM 2497 O O . CYS A 1 304 ? 4.512 -13.422 -1.737 1 68.62 304 CYS A O 1
ATOM 2499 N N . TYR A 1 305 ? 5.73 -12.617 -3.393 1 58.44 305 TYR A N 1
ATOM 2500 C CA . TYR A 1 305 ? 5.137 -13.477 -4.406 1 58.44 305 TYR A CA 1
ATOM 2501 C C . TYR A 1 305 ? 6.023 -14.688 -4.684 1 58.44 305 TYR A C 1
ATOM 2503 O O . TYR A 1 305 ? 5.664 -15.555 -5.484 1 58.44 305 TYR A O 1
ATOM 2511 N N . PHE A 1 306 ? 7.164 -14.734 -4.074 1 56.5 306 PHE A N 1
ATOM 2512 C CA . PHE A 1 306 ? 8.07 -15.828 -4.402 1 56.5 306 PHE A CA 1
ATOM 2513 C C . PHE A 1 306 ? 8.086 -16.859 -3.287 1 56.5 306 PHE A C 1
ATOM 2515 O O . PHE A 1 306 ? 7.648 -16.594 -2.168 1 56.5 306 PHE A O 1
ATOM 2522 N N . ILE A 1 307 ? 8.211 -18.125 -3.791 1 47.34 307 ILE A N 1
ATOM 2523 C CA . ILE A 1 307 ? 8.273 -19.25 -2.867 1 47.34 307 ILE A CA 1
ATOM 2524 C C . ILE A 1 307 ? 9.609 -19.234 -2.119 1 47.34 307 ILE A C 1
ATOM 2526 O O . ILE A 1 307 ? 10.656 -18.984 -2.715 1 47.34 307 ILE A O 1
ATOM 2530 N N . VAL A 1 308 ? 9.539 -19.031 -0.841 1 43.69 308 VAL A N 1
ATOM 2531 C CA . VAL A 1 308 ? 10.742 -19.219 -0.039 1 43.69 308 VAL A CA 1
ATOM 2532 C C . VAL A 1 308 ? 10.984 -20.703 0.194 1 43.69 308 VAL A C 1
ATOM 2534 O O . VAL A 1 308 ? 10.117 -21.422 0.707 1 43.69 308 VAL A O 1
ATOM 2537 N N . VAL A 1 309 ? 11.508 -21.391 -0.785 1 36.47 309 VAL A N 1
ATOM 2538 C CA . VAL A 1 309 ? 11.805 -22.797 -0.628 1 36.47 309 VAL A CA 1
ATOM 2539 C C . VAL A 1 309 ? 12.906 -22.984 0.412 1 36.47 309 VAL A C 1
ATOM 2541 O O . VAL A 1 309 ? 13.938 -22.312 0.363 1 36.47 309 VAL A O 1
ATOM 2544 N N . ASP A 1 310 ? 12.555 -23.406 1.628 1 33.16 310 ASP A N 1
ATOM 2545 C CA . ASP A 1 310 ? 13.586 -23.875 2.551 1 33.16 310 ASP A CA 1
ATOM 2546 C C . ASP A 1 310 ? 14.422 -24.984 1.919 1 33.16 310 ASP A C 1
ATOM 2548 O O . ASP A 1 310 ? 13.977 -26.125 1.821 1 33.16 310 ASP A O 1
ATOM 2552 N N . ILE A 1 311 ? 14.945 -24.828 0.823 1 31.66 311 ILE A N 1
ATOM 2553 C CA . ILE A 1 311 ? 15.773 -26 0.569 1 31.66 311 ILE A CA 1
ATOM 2554 C C . ILE A 1 311 ? 16.656 -26.281 1.784 1 31.66 311 ILE A C 1
ATOM 2556 O O . ILE A 1 311 ? 17.109 -25.344 2.461 1 31.66 311 ILE A O 1
ATOM 2560 N N . GLY A 1 312 ? 16.719 -27.234 2.297 1 31.28 312 GLY A N 1
ATOM 2561 C CA . GLY A 1 312 ? 17.562 -27.672 3.398 1 31.28 312 GLY A CA 1
ATOM 2562 C C . GLY A 1 312 ? 18.328 -26.531 4.059 1 31.28 312 GLY A C 1
ATOM 2563 O O . GLY A 1 312 ? 17.891 -26 5.082 1 31.28 312 GLY A O 1
ATOM 2564 N N . ASP A 1 313 ? 19.547 -26.375 3.805 1 33.78 313 ASP A N 1
ATOM 2565 C CA . ASP A 1 313 ? 20.453 -25.391 4.387 1 33.78 313 ASP A CA 1
ATOM 2566 C C . ASP A 1 313 ? 20.078 -23.969 3.973 1 33.78 313 ASP A C 1
ATOM 2568 O O . ASP A 1 313 ? 20.547 -23 4.559 1 33.78 313 ASP A O 1
ATOM 2572 N N . VAL A 1 314 ? 19.734 -23.688 2.703 1 33.06 314 VAL A N 1
ATOM 2573 C CA . VAL A 1 314 ? 19.5 -22.328 2.232 1 33.06 314 VAL A CA 1
ATOM 2574 C C . VAL A 1 314 ? 18.047 -22.172 1.81 1 33.06 314 VAL A C 1
ATOM 2576 O O . VAL A 1 314 ? 17.562 -22.922 0.95 1 33.06 314 VAL A O 1
ATOM 2579 N N . PRO A 1 315 ? 17.141 -21.609 2.613 1 37.03 315 PRO A N 1
ATOM 2580 C CA . PRO A 1 315 ? 15.758 -21.375 2.211 1 37.03 315 PRO A CA 1
ATOM 2581 C C . PRO A 1 315 ? 15.641 -20.766 0.815 1 37.03 315 PRO A C 1
ATOM 2583 O O . PRO A 1 315 ? 16.344 -19.797 0.501 1 37.03 315 PRO A O 1
ATOM 2586 N N . LEU A 1 316 ? 15.469 -21.609 -0.28 1 35.72 316 LEU A N 1
ATOM 2587 C CA . LEU A 1 316 ? 15.312 -21.125 -1.645 1 35.72 316 LEU A CA 1
ATOM 2588 C C . LEU A 1 316 ? 13.906 -20.594 -1.867 1 35.72 316 LEU A C 1
ATOM 2590 O O . LEU A 1 316 ? 12.93 -21.141 -1.343 1 35.72 316 LEU A O 1
ATOM 2594 N N . LEU A 1 317 ? 13.664 -19.359 -2.023 1 38.19 317 LEU A N 1
ATOM 2595 C CA . LEU A 1 317 ? 12.484 -18.625 -2.443 1 38.19 317 LEU A CA 1
ATOM 2596 C C . LEU A 1 317 ? 12.172 -18.875 -3.912 1 38.19 317 LEU A C 1
ATOM 2598 O O . LEU A 1 317 ? 13.07 -18.859 -4.754 1 38.19 317 LEU A O 1
ATOM 2602 N N . GLN A 1 318 ? 11.258 -19.938 -4.215 1 35.69 318 GLN A N 1
ATOM 2603 C CA . GLN A 1 318 ? 10.891 -20.141 -5.613 1 35.69 318 GLN A CA 1
ATOM 2604 C C . GLN A 1 318 ? 9.82 -19.141 -6.055 1 35.69 318 GLN A C 1
ATOM 2606 O O . GLN A 1 318 ? 8.93 -18.797 -5.273 1 35.69 318 GLN A O 1
ATOM 2611 N N . ASN A 1 319 ? 10.039 -18.344 -6.969 1 33.56 319 ASN A N 1
ATOM 2612 C CA . ASN A 1 319 ? 9.117 -17.359 -7.559 1 33.56 319 ASN A CA 1
ATOM 2613 C C . ASN A 1 319 ? 7.902 -18.047 -8.172 1 33.56 319 ASN A C 1
ATOM 2615 O O . ASN A 1 319 ? 8.031 -19.094 -8.82 1 33.56 319 ASN A O 1
ATOM 2619 N N . ASP A 1 320 ? 6.723 -18.047 -7.508 1 34.88 320 ASP A N 1
ATOM 2620 C CA . ASP A 1 320 ? 5.543 -18.5 -8.227 1 34.88 320 ASP A CA 1
ATOM 2621 C C . ASP A 1 320 ? 5.164 -17.531 -9.344 1 34.88 320 ASP A C 1
ATOM 2623 O 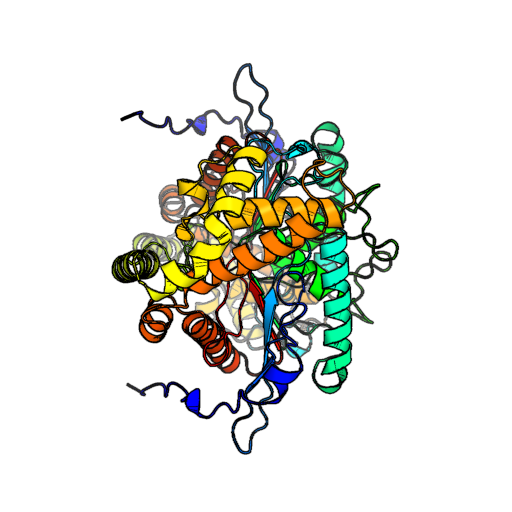O . ASP A 1 320 ? 5.316 -16.328 -9.195 1 34.88 320 ASP A O 1
ATOM 2627 N N . MET B 1 1 ? 12.242 6.074 -34.781 1 18.44 1 MET B N 1
ATOM 2628 C CA . MET B 1 1 ? 12.477 6.922 -33.625 1 18.44 1 MET B CA 1
ATOM 2629 C C . MET B 1 1 ? 11.203 7.672 -33.219 1 18.44 1 MET B C 1
ATOM 2631 O O . MET B 1 1 ? 10.945 8.766 -33.719 1 18.44 1 MET B O 1
ATOM 2635 N N . SER B 1 2 ? 10.047 7.082 -33.125 1 19.53 2 SER B N 1
ATOM 2636 C CA . SER B 1 2 ? 8.719 7.684 -33.156 1 19.53 2 SER B CA 1
ATOM 2637 C C . SER B 1 2 ? 8.477 8.602 -31.984 1 19.53 2 SER B C 1
ATOM 2639 O O . SER B 1 2 ? 8.773 8.242 -30.844 1 19.53 2 SER B O 1
ATOM 2641 N N . GLN B 1 3 ? 8.555 9.984 -32.125 1 19.55 3 GLN B N 1
ATOM 2642 C CA . GLN B 1 3 ? 8.453 11.141 -31.25 1 19.55 3 GLN B CA 1
ATOM 2643 C C . GLN B 1 3 ? 7.195 11.07 -30.391 1 19.55 3 GLN B C 1
ATOM 2645 O O . GLN B 1 3 ? 6.078 11.016 -30.922 1 19.55 3 GLN B O 1
ATOM 2650 N N . GLY B 1 4 ? 7.102 10.305 -29.391 1 23.44 4 GLY B N 1
ATOM 2651 C CA . GLY B 1 4 ? 5.965 10.18 -28.484 1 23.44 4 GLY B CA 1
ATOM 2652 C C . GLY B 1 4 ? 5.363 11.516 -28.094 1 23.44 4 GLY B C 1
ATOM 2653 O O . GLY B 1 4 ? 6.07 12.414 -27.641 1 23.44 4 GLY B O 1
ATOM 2654 N N . HIS B 1 5 ? 4.324 12.07 -28.812 1 23.84 5 HIS B N 1
ATOM 2655 C CA . HIS B 1 5 ? 3.607 13.336 -28.734 1 23.84 5 HIS B CA 1
ATOM 2656 C C . HIS B 1 5 ? 3.145 13.617 -27.312 1 23.84 5 HIS B C 1
ATOM 2658 O O . HIS B 1 5 ? 2.424 12.812 -26.703 1 23.84 5 HIS B O 1
ATOM 2664 N N . LEU B 1 6 ? 3.854 14.289 -26.5 1 27.41 6 LEU B N 1
ATOM 2665 C CA . LEU B 1 6 ? 3.463 14.914 -25.234 1 27.41 6 LEU B CA 1
ATOM 2666 C C . LEU B 1 6 ? 2.15 15.672 -25.391 1 27.41 6 LEU B C 1
ATOM 2668 O O . LEU B 1 6 ? 1.998 16.484 -26.312 1 27.41 6 LEU B O 1
ATOM 2672 N N . VAL B 1 7 ? 0.996 15.078 -25.141 1 28.69 7 VAL B N 1
ATOM 2673 C CA . VAL B 1 7 ? -0.303 15.734 -25.234 1 28.69 7 VAL B CA 1
ATOM 2674 C C . VAL B 1 7 ? -0.217 17.141 -24.625 1 28.69 7 VAL B C 1
ATOM 2676 O O . VAL B 1 7 ? 0.406 17.328 -23.578 1 28.69 7 VAL B O 1
ATOM 2679 N N . ASP B 1 8 ? -0.364 18.047 -25.438 1 28.41 8 ASP B N 1
ATOM 2680 C CA . ASP B 1 8 ? -0.463 19.469 -25.109 1 28.41 8 ASP B CA 1
ATOM 2681 C C . ASP B 1 8 ? -1.578 19.703 -24.094 1 28.41 8 ASP B C 1
ATOM 2683 O O . ASP B 1 8 ? -2.76 19.625 -24.422 1 28.41 8 ASP B O 1
ATOM 2687 N N . LEU B 1 9 ? -1.328 19.484 -22.781 1 30.94 9 LEU B N 1
ATOM 2688 C CA . LEU B 1 9 ? -2.197 19.703 -21.625 1 30.94 9 LEU B CA 1
ATOM 2689 C C . LEU B 1 9 ? -2.771 21.109 -21.625 1 30.94 9 LEU B C 1
ATOM 2691 O O . LEU B 1 9 ? -3.58 21.453 -20.766 1 30.94 9 LEU B O 1
ATOM 2695 N N . SER B 1 10 ? -2.322 22 -22.531 1 31.28 10 SER B N 1
ATOM 2696 C CA . SER B 1 10 ? -2.83 23.359 -22.562 1 31.28 10 SER B CA 1
ATOM 2697 C C . SER B 1 10 ? -4.324 23.391 -22.875 1 31.28 10 SER B C 1
ATOM 2699 O O . SER B 1 10 ? -5.023 24.328 -22.5 1 31.28 10 SER B O 1
ATOM 2701 N N . ARG B 1 11 ? -4.754 22.516 -23.75 1 31.44 11 ARG B N 1
ATOM 2702 C CA . ARG B 1 11 ? -6.141 22.578 -24.188 1 31.44 11 ARG B CA 1
ATOM 2703 C C . ARG B 1 11 ? -7.07 21.891 -23.188 1 31.44 11 ARG B C 1
ATOM 2705 O O . ARG B 1 11 ? -8.266 21.75 -23.453 1 31.44 11 ARG B O 1
ATOM 2712 N N . LEU B 1 12 ? -6.535 21.172 -22.25 1 32.59 12 LEU B N 1
ATOM 2713 C CA . LEU B 1 12 ? -7.418 20.625 -21.219 1 32.59 12 LEU B CA 1
ATOM 2714 C C . LEU B 1 12 ? -8.203 21.75 -20.547 1 32.59 12 LEU B C 1
ATOM 2716 O O . LEU B 1 12 ? -7.621 22.703 -20.016 1 32.59 12 LEU B O 1
ATOM 2720 N N . SER B 1 13 ? -9.438 22.188 -21.047 1 28.34 13 SER B N 1
ATOM 2721 C CA . SER B 1 13 ? -10.414 23 -20.344 1 28.34 13 SER B CA 1
ATOM 2722 C C . SER B 1 13 ? -10.523 22.594 -18.875 1 28.34 13 SER B C 1
ATOM 2724 O O . SER B 1 13 ? -11.273 21.656 -18.531 1 28.34 13 SER B O 1
ATOM 2726 N N . MET B 1 14 ? -9.602 22.391 -18.203 1 31.27 14 MET B N 1
ATOM 2727 C CA . MET B 1 14 ? -9.477 22.266 -16.75 1 31.27 14 MET B CA 1
ATOM 2728 C C . MET B 1 14 ? -10.258 23.359 -16.047 1 31.27 14 MET B C 1
ATOM 2730 O O . MET B 1 14 ? -10.156 23.516 -14.82 1 31.27 14 MET B O 1
ATOM 2734 N N . GLU B 1 15 ? -10.852 24.469 -16.719 1 29.05 15 GLU B N 1
ATOM 2735 C CA . GLU B 1 15 ? -11.273 25.719 -16.109 1 29.05 15 GLU B CA 1
ATOM 2736 C C . GLU B 1 15 ? -12.336 25.469 -15.031 1 29.05 15 GLU B C 1
ATOM 2738 O O . GLU B 1 15 ? -12.203 25.938 -13.898 1 29.05 15 GLU B O 1
ATOM 2743 N N . SER B 1 16 ? -13.695 25.656 -15.438 1 29.39 16 SER B N 1
ATOM 2744 C CA . SER B 1 16 ? -14.836 26.297 -14.789 1 29.39 16 SER B CA 1
ATOM 2745 C C . SER B 1 16 ? -15.352 25.453 -13.625 1 29.39 16 SER B C 1
ATOM 2747 O O . SER B 1 16 ? -15.688 25.984 -12.562 1 29.39 16 SER B O 1
ATOM 2749 N N . ASP B 1 17 ? -15.672 24.219 -13.906 1 29.3 17 ASP B N 1
ATOM 2750 C CA . ASP B 1 17 ? -16.453 23.531 -12.891 1 29.3 17 ASP B CA 1
ATOM 2751 C C . ASP B 1 17 ? -15.586 23.094 -11.711 1 29.3 17 ASP B C 1
ATOM 2753 O O . ASP B 1 17 ? -16.094 22.75 -10.648 1 29.3 17 ASP B O 1
ATOM 2757 N N . LEU B 1 18 ? -14.352 23.062 -11.82 1 29.62 18 LEU B N 1
ATOM 2758 C CA . LEU B 1 18 ? -13.375 22.797 -10.766 1 29.62 18 LEU B CA 1
ATOM 2759 C C . LEU B 1 18 ? -13.336 23.938 -9.758 1 29.62 18 LEU B C 1
ATOM 2761 O O . LEU B 1 18 ? -13.211 23.703 -8.555 1 29.62 18 LEU B O 1
ATOM 2765 N N . ALA B 1 19 ? -13.5 25.188 -10.25 1 30.09 19 ALA B N 1
ATOM 2766 C CA . ALA B 1 19 ? -13.516 26.406 -9.445 1 30.09 19 ALA B CA 1
ATOM 2767 C C . ALA B 1 19 ? -14.688 26.406 -8.469 1 30.09 19 ALA B C 1
ATOM 2769 O O . ALA B 1 19 ? -14.57 26.891 -7.348 1 30.09 19 ALA B O 1
ATOM 2770 N N . LYS B 1 20 ? -15.891 26.203 -9 1 31.94 20 LYS B N 1
ATOM 2771 C CA . LYS B 1 20 ? -17.094 26.312 -8.195 1 31.94 20 LYS B CA 1
ATOM 2772 C C . LYS B 1 20 ? -17.109 25.281 -7.07 1 31.94 20 LYS B C 1
ATOM 2774 O O . LYS B 1 20 ? -17.812 25.453 -6.07 1 31.94 20 LYS B O 1
ATOM 2779 N N . MET B 1 21 ? -16.594 24.156 -7.441 1 28.64 21 MET B N 1
ATOM 2780 C CA . MET B 1 21 ? -16.797 23.156 -6.395 1 28.64 21 MET B CA 1
ATOM 2781 C C . MET B 1 21 ? -15.812 23.344 -5.254 1 28.64 21 MET B C 1
ATOM 2783 O O . MET B 1 21 ? -15.953 22.734 -4.191 1 28.64 21 MET B O 1
ATOM 2787 N N . ILE B 1 22 ? -14.648 24.047 -5.629 1 29.2 22 ILE B N 1
ATOM 2788 C CA . ILE B 1 22 ? -13.742 24.25 -4.504 1 29.2 22 ILE B CA 1
ATOM 2789 C C . ILE B 1 22 ? -14.102 25.562 -3.793 1 29.2 22 ILE B C 1
ATOM 2791 O O . ILE B 1 22 ? -13.875 26.641 -4.328 1 29.2 22 ILE B O 1
ATOM 2795 N N . ASP B 1 23 ? -15.258 25.875 -3.375 1 26.92 23 ASP B N 1
ATOM 2796 C CA . ASP B 1 23 ? -15.328 27 -2.453 1 26.92 23 ASP B CA 1
ATOM 2797 C C . ASP B 1 23 ? -14.156 26.969 -1.466 1 26.92 23 ASP B C 1
ATOM 2799 O O . ASP B 1 23 ? -14.008 26.016 -0.707 1 26.92 23 ASP B O 1
ATOM 2803 N N . PHE B 1 24 ? -13.094 27.719 -1.725 1 27.38 24 PHE B N 1
ATOM 2804 C CA . PHE B 1 24 ? -11.914 28.062 -0.941 1 27.38 24 PHE B CA 1
ATOM 2805 C C . PHE B 1 24 ? -12.289 28.359 0.505 1 27.38 24 PHE B C 1
ATOM 2807 O O . PHE B 1 24 ? -11.414 28.547 1.354 1 27.38 24 PHE B O 1
ATOM 2814 N N . ASP B 1 25 ? -13.344 29.047 0.794 1 28.75 25 ASP B N 1
ATOM 2815 C CA . ASP B 1 25 ? -13.547 29.469 2.176 1 28.75 25 ASP B CA 1
ATOM 2816 C C . ASP B 1 25 ? -13.203 28.359 3.152 1 28.75 25 ASP B C 1
ATOM 2818 O O . ASP B 1 25 ? -12.672 28.609 4.234 1 28.75 25 ASP B O 1
ATOM 2822 N N . ASP B 1 26 ? -13.836 27.234 3.131 1 28.83 26 ASP B N 1
ATOM 2823 C CA . ASP B 1 26 ? -13.539 26.188 4.102 1 28.83 26 ASP B CA 1
ATOM 2824 C C . ASP B 1 26 ? -12.25 25.453 3.742 1 28.83 26 ASP B C 1
ATOM 2826 O O . ASP B 1 26 ? -12.273 24.266 3.438 1 28.83 26 ASP B O 1
ATOM 2830 N N . VAL B 1 27 ? -11.203 25.922 3.082 1 29.08 27 VAL B N 1
ATOM 2831 C CA . VAL B 1 27 ? -9.914 25.5 2.541 1 29.08 27 VAL B CA 1
ATOM 2832 C C . VAL B 1 27 ? -9.023 24.984 3.67 1 29.08 27 VAL B C 1
ATOM 2834 O O . VAL B 1 27 ? -8.219 24.078 3.463 1 29.08 27 VAL B O 1
ATOM 2837 N N . ILE B 1 28 ? -8.672 25.844 4.562 1 31.84 28 ILE B N 1
ATOM 2838 C CA . ILE B 1 28 ? -7.699 25.516 5.602 1 31.84 28 ILE B CA 1
ATOM 2839 C C . ILE B 1 28 ? -8.031 24.141 6.195 1 31.84 28 ILE B C 1
ATOM 2841 O O . ILE B 1 28 ? -7.137 23.422 6.641 1 31.84 28 ILE B O 1
ATOM 2845 N N . HIS B 1 29 ? -9.18 24.094 6.82 1 30.44 29 HIS B N 1
ATOM 2846 C CA . HIS B 1 29 ? -9.414 22.828 7.508 1 30.44 29 HIS B CA 1
ATOM 2847 C C . HIS B 1 29 ? -9.523 21.672 6.52 1 30.44 29 HIS B C 1
ATOM 2849 O O . HIS B 1 29 ? -9.297 20.516 6.879 1 30.44 29 HIS B O 1
ATOM 2855 N N . ASN B 1 30 ? -10.695 21.688 5.75 1 32.25 30 ASN B N 1
ATOM 2856 C CA . ASN B 1 30 ? -11.375 20.453 5.371 1 32.25 30 ASN B CA 1
ATOM 2857 C C . ASN B 1 30 ? -10.594 19.672 4.32 1 32.25 30 ASN B C 1
ATOM 2859 O O . ASN B 1 30 ? -9.672 20.219 3.701 1 32.25 30 ASN B O 1
ATOM 2863 N N . PHE B 1 31 ? -11.359 18.641 3.42 1 34.19 31 PHE B N 1
ATOM 2864 C CA . PHE B 1 31 ? -11.328 17.344 2.762 1 34.19 31 PHE B CA 1
ATOM 2865 C C . PHE B 1 31 ? -10.578 17.406 1.44 1 34.19 31 PHE B C 1
ATOM 2867 O O . PHE B 1 31 ? -10.117 18.484 1.043 1 34.19 31 PHE B O 1
ATOM 2874 N N . ALA B 1 32 ? -11.227 16.562 0.481 1 35.34 32 ALA B N 1
ATOM 2875 C CA . ALA B 1 32 ? -11.016 15.906 -0.812 1 35.34 32 ALA B CA 1
ATOM 2876 C C . ALA B 1 32 ? -11.008 16.938 -1.943 1 35.34 32 ALA B C 1
ATOM 2878 O O . ALA B 1 32 ? -11.914 17.766 -2.047 1 35.34 32 ALA B O 1
ATOM 2879 N N . SER B 1 33 ? -9.898 17.656 -1.963 1 37.94 33 SER B N 1
ATOM 2880 C CA . SER B 1 33 ? -10.055 18.312 -3.258 1 37.94 33 SER B CA 1
ATOM 2881 C C . SER B 1 33 ? -10.133 17.281 -4.387 1 37.94 33 SER B C 1
ATOM 2883 O O . SER B 1 33 ? -9.305 16.375 -4.473 1 37.94 33 SER B O 1
ATOM 2885 N N . LEU B 1 34 ? -11.383 17 -4.844 1 41.28 34 LEU B N 1
ATOM 2886 C CA . LEU B 1 34 ? -11.625 16.172 -6.016 1 41.28 34 LEU B CA 1
ATOM 2887 C C . LEU B 1 34 ? -11.203 16.906 -7.289 1 41.28 34 LEU B C 1
ATOM 2889 O O . LEU B 1 34 ? -11.734 17.969 -7.613 1 41.28 34 LEU B O 1
ATOM 2893 N N . ILE B 1 35 ? -9.969 16.828 -7.488 1 42.62 35 ILE B N 1
ATOM 2894 C CA . ILE B 1 35 ? -9.664 17.25 -8.852 1 42.62 35 ILE B CA 1
ATOM 2895 C C . ILE B 1 35 ? -9.922 16.094 -9.82 1 42.62 35 ILE B C 1
ATOM 2897 O O . ILE B 1 35 ? -9.344 15.016 -9.672 1 42.62 35 ILE B O 1
ATOM 2901 N N . SER B 1 36 ? -11.102 16.062 -10.414 1 44.25 36 SER B N 1
ATOM 2902 C CA . SER B 1 36 ? -11.383 15.07 -11.453 1 44.25 36 SER B CA 1
ATOM 2903 C C . SER B 1 36 ? -11.023 15.602 -12.836 1 44.25 36 SER B C 1
ATOM 2905 O O . SER B 1 36 ? -11.43 16.703 -13.203 1 44.25 36 SER B O 1
ATOM 2907 N N . ILE B 1 37 ? -9.977 15.203 -13.344 1 44.47 37 ILE B N 1
ATOM 2908 C CA . ILE B 1 37 ? -9.656 15.516 -14.734 1 44.47 37 ILE B CA 1
ATOM 2909 C C . ILE B 1 37 ? -10.211 14.438 -15.656 1 44.47 37 ILE B C 1
ATOM 291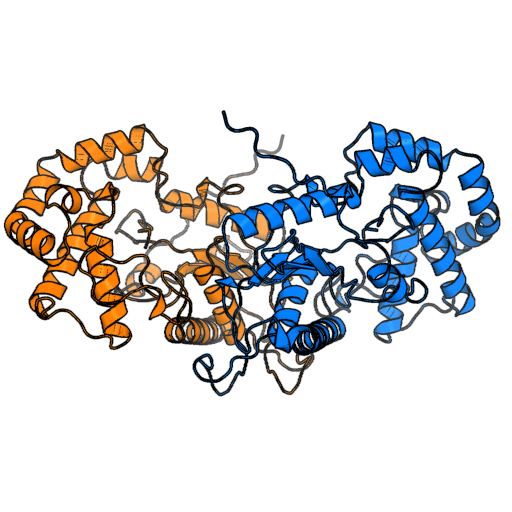1 O O . ILE B 1 37 ? -9.945 13.242 -15.453 1 44.47 37 ILE B O 1
ATOM 2915 N N . VAL B 1 38 ? -11.273 14.773 -16.328 1 45.09 38 VAL B N 1
ATOM 2916 C CA . VAL B 1 38 ? -11.773 13.883 -17.359 1 45.09 38 VAL B CA 1
ATOM 2917 C C . VAL B 1 38 ? -11.031 14.141 -18.672 1 45.09 38 VAL B C 1
ATOM 2919 O O . VAL B 1 38 ? -11.023 15.273 -19.172 1 45.09 38 VAL B O 1
ATOM 2922 N N . LEU B 1 39 ? -10.078 13.297 -19.094 1 44.88 39 LEU B N 1
ATOM 2923 C CA . LEU B 1 39 ? -9.336 13.43 -20.328 1 44.88 39 LEU B CA 1
ATOM 2924 C C . LEU B 1 39 ? -10.109 12.828 -21.5 1 44.88 39 LEU B C 1
ATOM 2926 O O . LEU B 1 39 ? -10.602 11.703 -21.406 1 44.88 39 LEU B O 1
ATOM 2930 N N . GLY B 1 40 ? -11.039 13.508 -22.188 1 39.69 40 GLY B N 1
ATOM 2931 C CA . GLY B 1 40 ? -11.742 13.055 -23.375 1 39.69 40 GLY B CA 1
ATOM 2932 C C . GLY B 1 40 ? -11.094 13.516 -24.656 1 39.69 40 GLY B C 1
ATOM 2933 O O . GLY B 1 40 ? -10.633 14.656 -24.766 1 39.69 40 GLY B O 1
ATOM 2934 N N . GLU B 1 41 ? -10.195 12.688 -25.438 1 38.41 41 GLU B N 1
ATOM 2935 C CA . GLU B 1 41 ? -9.891 13.172 -26.781 1 38.41 41 GLU B CA 1
ATOM 2936 C C . GLU B 1 41 ? -11.164 13.383 -27.594 1 38.41 41 GLU B C 1
ATOM 2938 O O . GLU B 1 41 ? -12.234 12.891 -27.219 1 38.41 41 GLU B O 1
ATOM 2943 N N . ASP B 1 42 ? -10.93 13.875 -29 1 39.06 42 ASP B N 1
ATOM 2944 C CA . ASP B 1 42 ? -12.023 14.102 -29.938 1 39.06 42 ASP B CA 1
ATOM 2945 C C . ASP B 1 42 ? -13.094 13.023 -29.812 1 39.06 42 ASP B C 1
ATOM 2947 O O . ASP B 1 42 ? -13.875 13.031 -28.859 1 39.06 42 ASP B O 1
ATOM 2951 N N . ASN B 1 43 ? -13.273 12.148 -31.078 1 37.28 43 ASN B N 1
ATOM 2952 C CA . ASN B 1 43 ? -14.352 11.188 -31.297 1 37.28 43 ASN B CA 1
ATOM 2953 C C . ASN B 1 43 ? -14.352 10.094 -30.25 1 37.28 43 ASN B C 1
ATOM 2955 O O . ASN B 1 43 ? -15.266 9.258 -30.203 1 37.28 43 ASN B O 1
ATOM 2959 N N . LEU B 1 44 ? -13.234 9.445 -29.891 1 38.97 44 LEU B N 1
ATOM 2960 C CA . LEU B 1 44 ? -13.234 8.273 -29.031 1 38.97 44 LEU B CA 1
ATOM 2961 C C . LEU B 1 44 ? -13.234 8.68 -27.562 1 38.97 44 LEU B C 1
ATOM 2963 O O . LEU B 1 44 ? -12.383 9.461 -27.125 1 38.97 44 LEU B O 1
ATOM 2967 N N . THR B 1 45 ? -14.305 8.742 -26.844 1 42.81 45 THR B N 1
ATOM 2968 C CA . THR B 1 45 ? -14.766 9.008 -25.5 1 42.81 45 THR B CA 1
ATOM 2969 C C . THR B 1 45 ? -13.852 8.336 -24.469 1 42.81 45 THR B C 1
ATOM 2971 O O . THR B 1 45 ? -14.07 7.176 -24.109 1 42.81 45 THR B O 1
ATOM 2974 N N . PHE B 1 46 ? -12.586 8.125 -24.625 1 49.03 46 PHE B N 1
ATOM 2975 C CA . PHE B 1 46 ? -11.906 7.469 -23.516 1 49.03 46 PHE B CA 1
ATOM 2976 C C . PHE B 1 46 ? -11.961 8.328 -22.266 1 49.03 46 PHE B C 1
ATOM 2978 O O . PHE B 1 46 ? -11.594 9.5 -22.297 1 49.03 46 PHE B O 1
ATOM 2985 N N . LYS B 1 47 ? -13.078 8.164 -21.344 1 60.25 47 LYS B N 1
ATOM 2986 C CA . LYS B 1 47 ? -13.289 8.969 -20.141 1 60.25 47 LYS B CA 1
ATOM 2987 C C . LYS B 1 47 ? -12.5 8.414 -18.969 1 60.25 47 LYS B C 1
ATOM 2989 O O . LYS B 1 47 ? -12.562 7.215 -18.672 1 60.25 47 LYS B O 1
ATOM 2994 N N . LEU B 1 48 ? -11.227 9.016 -18.688 1 71.19 48 LEU B N 1
ATOM 2995 C CA . LEU B 1 48 ? -10.492 8.727 -17.453 1 71.19 48 LEU B CA 1
ATOM 2996 C C . LEU B 1 48 ? -10.766 9.797 -16.391 1 71.19 48 LEU B C 1
ATOM 2998 O O . LEU B 1 48 ? -10.703 10.992 -16.688 1 71.19 48 LEU B O 1
ATOM 3002 N N . ILE B 1 49 ? -11.234 9.328 -15.25 1 71.19 49 ILE B N 1
ATOM 3003 C CA . ILE B 1 49 ? -11.367 10.219 -14.094 1 71.19 49 ILE B CA 1
ATOM 3004 C C . ILE B 1 49 ? -10.07 10.203 -13.289 1 71.19 49 ILE B C 1
ATOM 3006 O O . ILE B 1 49 ? -9.625 9.148 -12.836 1 71.19 49 ILE B O 1
ATOM 3010 N N . LEU B 1 50 ? -9.438 11.312 -13.219 1 72.88 50 LEU B N 1
ATOM 3011 C CA . LEU B 1 50 ? -8.266 11.477 -12.367 1 72.88 50 LEU B CA 1
ATOM 3012 C C . LEU B 1 50 ? -8.609 12.305 -11.125 1 72.88 50 LEU B C 1
ATOM 3014 O O . LEU B 1 50 ? -9.195 13.383 -11.242 1 72.88 50 LEU B O 1
ATOM 3018 N N . ALA B 1 51 ? -8.359 11.781 -9.945 1 73.5 51 ALA B N 1
ATOM 3019 C CA . ALA B 1 51 ? -8.641 12.492 -8.703 1 73.5 51 ALA B CA 1
ATOM 3020 C C . ALA B 1 51 ? -7.406 12.523 -7.801 1 73.5 51 ALA B C 1
ATOM 3022 O O . ALA B 1 51 ? -6.664 11.547 -7.715 1 73.5 51 ALA B O 1
ATOM 3023 N N . ILE B 1 52 ? -7.137 13.641 -7.215 1 75.5 52 ILE B N 1
ATOM 3024 C CA . ILE B 1 52 ? -6.109 13.812 -6.191 1 75.5 52 ILE B CA 1
ATOM 3025 C C . ILE B 1 52 ? -6.758 14.219 -4.871 1 75.5 52 ILE B C 1
ATOM 3027 O O . ILE B 1 52 ? -7.414 15.258 -4.789 1 75.5 52 ILE B O 1
ATOM 3031 N N . TYR B 1 53 ? -6.57 13.359 -3.883 1 76.88 53 TYR B N 1
ATOM 3032 C CA . TYR B 1 53 ? -7.207 13.625 -2.598 1 76.88 53 TYR B CA 1
ATOM 3033 C C . TYR B 1 53 ? -6.164 13.758 -1.491 1 76.88 53 TYR B C 1
ATOM 3035 O O . TYR B 1 53 ? -5.145 13.062 -1.505 1 76.88 53 TYR B O 1
ATOM 3043 N N . ARG B 1 54 ? -6.484 14.617 -0.619 1 79.56 54 ARG B N 1
ATOM 3044 C CA . ARG B 1 54 ? -5.707 14.688 0.614 1 79.56 54 ARG B CA 1
ATOM 3045 C C . ARG B 1 54 ? -6.188 13.648 1.622 1 79.56 54 ARG B C 1
ATOM 3047 O O . ARG B 1 54 ? -7.305 13.133 1.508 1 79.56 54 ARG B O 1
ATOM 3054 N N . HIS B 1 55 ? -5.438 13.375 2.482 1 87.44 55 HIS B N 1
ATOM 3055 C CA . HIS B 1 55 ? -5.781 12.445 3.555 1 87.44 55 HIS B CA 1
ATOM 3056 C C . HIS B 1 55 ? -6.918 12.992 4.414 1 87.44 55 HIS B C 1
ATOM 3058 O O . HIS B 1 55 ? -7.27 14.172 4.305 1 87.44 55 HIS B O 1
ATOM 3064 N N . GLY B 1 56 ? -7.559 12.086 5.234 1 85.56 56 GLY B N 1
ATOM 3065 C CA . GLY B 1 56 ? -8.594 12.484 6.176 1 85.56 56 GLY B CA 1
ATOM 3066 C C . GLY B 1 56 ? -8.039 13.141 7.426 1 85.56 56 GLY B C 1
ATOM 3067 O O . GLY B 1 56 ? -6.836 13.398 7.52 1 85.56 56 GLY B O 1
ATOM 3068 N N . ASP B 1 57 ? -8.938 13.367 8.32 1 91.38 57 ASP B N 1
ATOM 3069 C CA . ASP B 1 57 ? -8.57 13.977 9.594 1 91.38 57 ASP B CA 1
ATOM 3070 C C . ASP B 1 57 ? -7.434 13.211 10.266 1 91.38 57 ASP B C 1
ATOM 3072 O O . ASP B 1 57 ? -7.402 11.984 10.234 1 91.38 57 ASP B O 1
ATOM 3076 N N . ARG B 1 58 ? -6.539 13.969 10.805 1 94.19 58 ARG B N 1
ATOM 3077 C CA . ARG B 1 58 ? -5.371 13.375 11.453 1 94.19 58 ARG B CA 1
ATOM 3078 C C . ARG B 1 58 ? -5.094 14.047 12.797 1 94.19 58 ARG B C 1
ATOM 3080 O O . ARG B 1 58 ? -5.645 15.109 13.086 1 94.19 58 ARG B O 1
ATOM 3087 N N . SER B 1 59 ? -4.305 13.414 13.633 1 96.12 59 SER B N 1
ATOM 3088 C CA . SER B 1 59 ? -3.736 14.031 14.82 1 96.12 59 SER B CA 1
ATOM 3089 C C . SER B 1 59 ? -2.66 15.047 14.453 1 96.12 59 SER B C 1
ATOM 3091 O O . SER B 1 59 ? -2.232 15.117 13.305 1 96.12 59 SER B O 1
ATOM 3093 N N . PRO B 1 60 ? -2.289 15.906 15.414 1 94.88 60 PRO B N 1
ATOM 3094 C CA . PRO B 1 60 ? -1.258 16.891 15.094 1 94.88 60 PRO B CA 1
ATOM 3095 C C . PRO B 1 60 ? 0.03 16.25 14.578 1 94.88 60 PRO B C 1
ATOM 3097 O O . PRO B 1 60 ? 0.366 15.133 14.961 1 94.88 60 PRO B O 1
ATOM 3100 N N . ILE B 1 61 ? 0.627 16.969 13.688 1 90.75 61 ILE B N 1
ATOM 3101 C CA . ILE B 1 61 ? 1.901 16.484 13.164 1 90.75 61 ILE B CA 1
ATOM 3102 C C . ILE B 1 61 ? 2.957 16.516 14.266 1 90.75 61 ILE B C 1
ATOM 3104 O O . ILE B 1 61 ? 3.752 15.586 14.398 1 90.75 61 ILE B O 1
ATOM 3108 N N . GLU B 1 62 ? 3.01 17.594 15 1 91.44 62 GLU B N 1
ATOM 3109 C CA . GLU B 1 62 ? 3.889 17.797 16.141 1 91.44 62 GLU B CA 1
ATOM 3110 C C . GLU B 1 62 ? 3.27 18.766 17.156 1 91.44 62 GLU B C 1
ATOM 3112 O O . GLU B 1 62 ? 2.33 19.484 16.828 1 91.44 62 GLU B O 1
ATOM 3117 N N . ASN B 1 63 ? 3.826 18.641 18.281 1 93.25 63 ASN B N 1
ATOM 3118 C CA . ASN B 1 63 ? 3.412 19.609 19.297 1 93.25 63 ASN B CA 1
ATOM 3119 C C . ASN B 1 63 ? 4.328 20.828 19.328 1 93.25 63 ASN B C 1
ATOM 3121 O O . ASN B 1 63 ? 5.363 20.844 18.672 1 93.25 63 ASN B O 1
ATOM 3125 N N . TYR B 1 64 ? 3.84 21.922 19.953 1 96.5 64 TYR B N 1
ATOM 3126 C CA . TYR B 1 64 ? 4.691 23.062 20.234 1 96.5 64 TYR B CA 1
ATOM 3127 C C . TYR B 1 64 ? 5.184 23.047 21.672 1 96.5 64 TYR B C 1
ATOM 3129 O O . TYR B 1 64 ? 4.629 22.328 22.516 1 96.5 64 TYR B O 1
ATOM 3137 N N . PRO B 1 65 ? 6.238 23.719 21.969 1 97.25 65 PRO B N 1
ATOM 3138 C CA . PRO B 1 65 ? 6.957 23.516 23.234 1 97.25 65 PRO B CA 1
ATOM 3139 C C . PRO B 1 65 ? 6.047 23.609 24.453 1 97.25 65 PRO B C 1
ATOM 3141 O O . PRO B 1 65 ? 6.152 22.797 25.375 1 97.25 65 PRO B O 1
ATOM 3144 N N . ASN B 1 66 ? 5.086 24.516 24.516 1 97.81 66 ASN B N 1
ATOM 3145 C CA . ASN B 1 66 ? 4.234 24.719 25.688 1 97.81 66 ASN B CA 1
ATOM 3146 C C . ASN B 1 66 ? 2.881 24.031 25.516 1 97.81 66 ASN B C 1
ATOM 3148 O O . ASN B 1 66 ? 1.911 24.391 26.188 1 97.81 66 ASN B O 1
ATOM 3152 N N . GLY B 1 67 ? 2.84 23.125 24.547 1 96.5 67 GLY B N 1
ATOM 3153 C CA . GLY B 1 67 ? 1.587 22.422 24.297 1 96.5 67 GLY B CA 1
ATOM 3154 C C . GLY B 1 67 ? 1.102 21.625 25.484 1 96.5 67 GLY B C 1
ATOM 3155 O O . GLY B 1 67 ? 1.906 21.109 26.266 1 96.5 67 GLY B O 1
ATOM 3156 N N . LEU B 1 68 ? -0.172 21.438 25.578 1 97.25 68 LEU B N 1
ATOM 3157 C CA . LEU B 1 68 ? -0.773 20.844 26.766 1 97.25 68 LEU B CA 1
ATOM 3158 C C . LEU B 1 68 ? -0.787 19.312 26.641 1 97.25 68 LEU B C 1
ATOM 3160 O O . LEU B 1 68 ? -0.849 18.609 27.656 1 97.25 68 LEU B O 1
ATOM 3164 N N . HIS B 1 69 ? -0.843 18.828 25.469 1 97.5 69 HIS B N 1
ATOM 3165 C CA . HIS B 1 69 ? -1.096 17.406 25.25 1 97.5 69 HIS B CA 1
ATOM 3166 C C . HIS B 1 69 ? 0.096 16.734 24.594 1 97.5 69 HIS B C 1
ATOM 3168 O O . HIS B 1 69 ? 0.706 17.297 23.672 1 97.5 69 HIS B O 1
ATOM 3174 N N . SER B 1 70 ? 0.394 15.594 25.031 1 96.44 70 SER B N 1
ATOM 3175 C CA . SER B 1 70 ? 1.525 14.836 24.5 1 96.44 70 SER B CA 1
ATOM 3176 C C . SER B 1 70 ? 1.075 13.836 23.453 1 96.44 70 SER B C 1
ATOM 3178 O O . SER B 1 70 ? -0.122 13.586 23.297 1 96.44 70 SER B O 1
ATOM 3180 N N . GLU B 1 71 ? 2.014 13.305 22.75 1 96 71 GLU B N 1
ATOM 3181 C CA . GLU B 1 71 ? 1.749 12.336 21.688 1 96 71 GLU B CA 1
ATOM 3182 C C . GLU B 1 71 ? 1.012 11.117 22.234 1 96 71 GLU B C 1
ATOM 3184 O O . GLU B 1 71 ? 0.151 10.555 21.547 1 96 71 GLU B O 1
ATOM 3189 N N . SER B 1 72 ? 1.316 10.711 23.422 1 94.62 72 SER B N 1
ATOM 3190 C CA . SER B 1 72 ? 0.761 9.5 24.016 1 94.62 72 SER B CA 1
ATOM 3191 C C . SER B 1 72 ? -0.74 9.633 24.25 1 94.62 72 SER B C 1
ATOM 3193 O O . SER B 1 72 ? -1.435 8.641 24.453 1 94.62 72 SER B O 1
ATOM 3195 N N . GLU B 1 73 ? -1.247 10.828 24.234 1 96.38 73 GLU B N 1
ATOM 3196 C CA . GLU B 1 73 ? -2.674 11.055 24.453 1 96.38 73 GLU B CA 1
ATOM 3197 C C . GLU B 1 73 ? -3.469 10.805 23.172 1 96.38 73 GLU B C 1
ATOM 3199 O O . GLU B 1 73 ? -4.699 10.703 23.203 1 96.38 73 GLU B O 1
ATOM 3204 N N . TRP B 1 74 ? -2.791 10.758 22.109 1 96.25 74 TRP B N 1
ATOM 3205 C CA . TRP B 1 74 ? -3.434 10.453 20.828 1 96.25 74 TRP B CA 1
ATOM 3206 C C . TRP B 1 74 ? -3.371 8.961 20.531 1 96.25 74 TRP B C 1
ATOM 3208 O O . TRP B 1 74 ? -2.309 8.344 20.641 1 96.25 74 TRP B O 1
ATOM 3218 N N . PRO B 1 75 ? -4.445 8.312 20.141 1 94.31 75 PRO B N 1
ATOM 3219 C CA . PRO B 1 75 ? -4.551 6.859 20.062 1 94.31 75 PRO B CA 1
ATOM 3220 C C . PRO B 1 75 ? -3.41 6.227 19.266 1 94.31 75 PRO B C 1
ATOM 3222 O O . PRO B 1 75 ? -2.885 5.184 19.656 1 94.31 75 PRO B O 1
ATOM 3225 N N . GLN B 1 76 ? -2.988 6.793 18.141 1 95.31 76 GLN B N 1
ATOM 3226 C CA . GLN B 1 76 ? -1.907 6.242 17.328 1 95.31 76 GLN B CA 1
ATOM 3227 C C . GLN B 1 76 ? -0.748 7.227 17.203 1 95.31 76 GLN B C 1
ATOM 3229 O O . GLN B 1 76 ? 0.095 7.098 16.312 1 95.31 76 GLN B O 1
ATOM 3234 N N . GLY B 1 77 ? -0.809 8.281 18.078 1 96 77 GLY B N 1
ATOM 3235 C CA . GLY B 1 77 ? 0.264 9.266 18.094 1 96 77 GLY B CA 1
ATOM 3236 C C . GLY B 1 77 ? 0.046 10.406 17.125 1 96 77 GLY B C 1
ATOM 3237 O O . GLY B 1 77 ? -1.047 10.555 16.562 1 96 77 GLY B O 1
ATOM 3238 N N . PHE B 1 78 ? 1.087 11.203 16.938 1 95.12 78 PHE B N 1
ATOM 3239 C CA . PHE B 1 78 ? 1.018 12.398 16.125 1 95.12 78 PHE B CA 1
ATOM 3240 C C . PHE B 1 78 ? 1.031 12.047 14.633 1 95.12 78 PHE B C 1
ATOM 3242 O O . PHE B 1 78 ? 1.709 11.102 14.227 1 95.12 78 PHE B O 1
ATOM 3249 N N . GLY B 1 79 ? 0.226 12.812 13.844 1 94.25 79 GLY B N 1
ATOM 3250 C CA . GLY B 1 79 ? 0.255 12.75 12.391 1 94.25 79 GLY B CA 1
ATOM 3251 C C . GLY B 1 79 ? -0.506 11.562 11.828 1 94.25 79 GLY B C 1
ATOM 3252 O O . GLY B 1 79 ? -0.407 11.258 10.641 1 94.25 79 GLY B O 1
ATOM 3253 N N . GLN B 1 80 ? -1.271 10.898 12.664 1 95.94 80 GLN B N 1
ATOM 3254 C CA . GLN B 1 80 ? -1.917 9.664 12.227 1 95.94 80 GLN B CA 1
ATOM 3255 C C . GLN B 1 80 ? -3.398 9.891 11.938 1 95.94 80 GLN B C 1
ATOM 3257 O O . GLN B 1 80 ? -4.027 10.766 12.547 1 95.94 80 GLN B O 1
ATOM 3262 N N . LEU B 1 81 ? -3.906 9.109 10.945 1 96.12 81 LEU B N 1
ATOM 3263 C CA . LEU B 1 81 ? -5.324 9.172 10.609 1 96.12 81 LEU B CA 1
ATOM 3264 C C . LEU B 1 81 ? -6.188 8.859 11.82 1 96.12 81 LEU B C 1
ATOM 3266 O O . LEU B 1 81 ? -5.906 7.91 12.562 1 96.12 81 LEU B O 1
ATOM 3270 N N . THR B 1 82 ? -7.168 9.664 12.117 1 96.5 82 THR B N 1
ATOM 3271 C CA . THR B 1 82 ? -8.07 9.461 13.242 1 96.5 82 THR B CA 1
ATOM 3272 C C . THR B 1 82 ? -9.328 8.711 12.797 1 96.5 82 THR B C 1
ATOM 3274 O O . THR B 1 82 ? -9.531 8.492 11.602 1 96.5 82 THR B O 1
ATOM 3277 N N . LYS B 1 83 ? -10.203 8.359 13.758 1 97.38 83 LYS B N 1
ATOM 3278 C CA . LYS B 1 83 ? -11.477 7.727 13.43 1 97.38 83 LYS B CA 1
ATOM 3279 C C . LYS B 1 83 ? -12.352 8.648 12.578 1 97.38 83 LYS B C 1
ATOM 3281 O O . LYS B 1 83 ? -13.047 8.195 11.68 1 97.38 83 LYS B O 1
ATOM 3286 N N . ILE B 1 84 ? -12.25 9.898 12.875 1 94.81 84 ILE B N 1
ATOM 3287 C CA . ILE B 1 84 ? -12.984 10.891 12.094 1 94.81 84 ILE B CA 1
ATOM 3288 C C . ILE B 1 84 ? -12.5 10.859 10.648 1 94.81 84 ILE B C 1
ATOM 3290 O O . ILE B 1 84 ? -13.305 10.867 9.711 1 94.81 84 ILE B O 1
ATOM 3294 N N . GLY B 1 85 ? -11.148 10.797 10.5 1 93.94 85 GLY B N 1
ATOM 3295 C CA . GLY B 1 85 ? -10.57 10.734 9.164 1 93.94 85 GLY B CA 1
ATOM 3296 C C . GLY B 1 85 ? -10.977 9.484 8.406 1 93.94 85 GLY B C 1
ATOM 3297 O O . GLY B 1 85 ? -11.227 9.539 7.195 1 93.94 85 GLY B O 1
ATOM 3298 N N . MET B 1 86 ? -11.031 8.375 9.078 1 96.75 86 MET B N 1
ATOM 3299 C CA . MET B 1 86 ? -11.461 7.129 8.461 1 96.75 86 MET B CA 1
ATOM 3300 C C . MET B 1 86 ? -12.898 7.238 7.961 1 96.75 86 MET B C 1
ATOM 3302 O O . MET B 1 86 ? -13.195 6.859 6.824 1 96.75 86 MET B O 1
ATOM 3306 N N . GLN B 1 87 ? -13.719 7.809 8.805 1 95.5 87 GLN B N 1
ATOM 3307 C CA . GLN B 1 87 ? -15.125 7.961 8.438 1 95.5 87 GLN B CA 1
ATOM 3308 C C . GLN B 1 87 ? -15.289 8.938 7.277 1 95.5 87 GLN B C 1
ATOM 3310 O O . GLN B 1 87 ? -16.094 8.695 6.371 1 95.5 87 GLN B O 1
ATOM 3315 N N . GLN B 1 88 ? -14.539 9.984 7.32 1 91.56 88 GLN B N 1
ATOM 3316 C CA . GLN B 1 88 ? -14.562 10.969 6.242 1 91.56 88 GLN B CA 1
ATOM 3317 C C . GLN B 1 88 ? -14.234 10.32 4.902 1 91.56 88 GLN B C 1
ATOM 3319 O O . GLN B 1 88 ? -14.938 10.539 3.914 1 91.56 88 GLN B O 1
ATOM 3324 N N . GLN B 1 89 ? -13.211 9.555 4.906 1 91.88 89 GLN B N 1
ATOM 3325 C CA . GLN B 1 89 ? -12.766 8.93 3.664 1 91.88 89 GLN B CA 1
ATOM 3326 C C . GLN B 1 89 ? -13.742 7.852 3.209 1 91.88 89 GLN B C 1
ATOM 3328 O O . GLN B 1 89 ? -13.992 7.699 2.012 1 91.88 89 GLN B O 1
ATOM 3333 N N . TYR B 1 90 ? -14.312 7.148 4.141 1 95.56 90 TYR B N 1
ATOM 3334 C CA . TYR B 1 90 ? -15.336 6.152 3.838 1 95.56 90 TYR B CA 1
ATOM 3335 C C . TYR B 1 90 ? -16.531 6.793 3.145 1 95.56 90 TYR B C 1
ATOM 3337 O O . TYR B 1 90 ? -16.984 6.309 2.107 1 95.56 90 TYR B O 1
ATOM 3345 N N . GLU B 1 91 ? -16.922 7.898 3.68 1 92.31 91 GLU B N 1
ATOM 3346 C CA . GLU B 1 91 ? -18.062 8.617 3.121 1 92.31 91 GLU B CA 1
ATOM 3347 C C . GLU B 1 91 ? -17.719 9.234 1.768 1 92.31 91 GLU B C 1
ATOM 3349 O O . GLU B 1 91 ? -18.562 9.273 0.864 1 92.31 91 GLU B O 1
ATOM 3354 N N . LEU B 1 92 ? -16.531 9.727 1.709 1 88.75 92 LEU B N 1
ATOM 3355 C CA . LEU B 1 92 ? -16.078 10.242 0.423 1 88.75 92 LEU B CA 1
ATOM 3356 C C . LEU B 1 92 ? -16.094 9.148 -0.641 1 88.75 92 LEU B C 1
ATOM 3358 O O . LEU B 1 92 ? -16.484 9.398 -1.784 1 88.75 92 LEU B O 1
ATOM 3362 N N . GLY B 1 93 ? -15.633 7.973 -0.265 1 91.19 93 GLY B N 1
ATOM 3363 C CA . GLY B 1 93 ? -15.711 6.844 -1.18 1 91.19 93 GLY B CA 1
ATOM 3364 C C . GLY B 1 93 ? -17.125 6.551 -1.647 1 91.19 93 GLY B C 1
ATOM 3365 O O . GLY B 1 93 ? -17.359 6.344 -2.84 1 91.19 93 GLY B O 1
ATOM 3366 N N . GLN B 1 94 ? -18.031 6.566 -0.708 1 92.06 94 GLN B N 1
ATOM 3367 C CA . GLN B 1 94 ? -19.438 6.352 -1.051 1 92.06 94 GLN B CA 1
ATOM 3368 C C . GLN B 1 94 ? -19.938 7.426 -2.01 1 92.06 94 GLN B C 1
ATOM 3370 O O . GLN B 1 94 ? -20.656 7.129 -2.961 1 92.06 94 GLN B O 1
ATOM 3375 N N . TYR B 1 95 ? -19.594 8.641 -1.751 1 88 95 TYR B N 1
ATOM 3376 C CA . TYR B 1 95 ? -20 9.766 -2.584 1 88 95 TYR B CA 1
ATOM 3377 C C . TYR B 1 95 ? -19.484 9.609 -4.008 1 88 95 TYR B C 1
ATOM 3379 O O . TYR B 1 95 ? -20.234 9.797 -4.973 1 88 95 TYR B O 1
ATOM 3387 N N . ILE B 1 96 ? -18.141 9.266 -4.137 1 82.44 96 ILE B N 1
ATOM 3388 C CA . ILE B 1 96 ? -17.516 9.094 -5.445 1 82.44 96 ILE B CA 1
ATOM 3389 C C . ILE B 1 96 ? -18.25 8 -6.227 1 82.44 96 ILE B C 1
ATOM 3391 O O . ILE B 1 96 ? -18.531 8.172 -7.414 1 82.44 96 ILE B O 1
ATOM 3395 N N . LYS B 1 97 ? -18.5 6.926 -5.57 1 90.31 97 LYS B N 1
ATOM 3396 C CA . LYS B 1 97 ? -19.203 5.82 -6.211 1 90.31 97 LYS B CA 1
ATOM 3397 C C . LYS B 1 97 ? -20.578 6.262 -6.723 1 90.31 97 LYS B C 1
ATOM 3399 O O . LYS B 1 97 ? -20.953 5.934 -7.848 1 90.31 97 LYS B O 1
ATOM 3404 N N . LYS B 1 98 ? -21.266 6.949 -5.926 1 87.62 98 LYS B N 1
ATOM 3405 C CA . LYS B 1 98 ? -22.578 7.434 -6.309 1 87.62 98 LYS B CA 1
ATOM 3406 C C . LYS B 1 98 ? -22.484 8.43 -7.461 1 87.62 98 LYS B C 1
ATOM 3408 O O . LYS B 1 98 ? -23.25 8.336 -8.43 1 87.62 98 LYS B O 1
ATOM 3413 N N . ARG B 1 99 ? -21.609 9.297 -7.391 1 80.12 99 ARG B N 1
ATOM 3414 C CA . ARG B 1 99 ? -21.438 10.367 -8.375 1 80.12 99 ARG B CA 1
ATOM 3415 C C . ARG B 1 99 ? -21.125 9.797 -9.75 1 80.12 99 ARG B C 1
ATOM 3417 O O . ARG B 1 99 ? -21.578 10.32 -10.766 1 80.12 99 ARG B O 1
ATOM 3424 N N . TYR B 1 100 ? -20.359 8.758 -9.734 1 81.12 100 TYR B N 1
ATOM 3425 C CA . TYR B 1 100 ? -19.891 8.234 -11.016 1 81.12 100 TYR B CA 1
ATOM 3426 C C . TYR B 1 100 ? -20.484 6.852 -11.281 1 81.12 100 TYR B C 1
ATOM 3428 O O . TYR B 1 100 ? -19.828 6.004 -11.898 1 81.12 100 TYR B O 1
ATOM 3436 N N . SER B 1 101 ? -21.594 6.586 -10.758 1 86.06 101 SER B N 1
ATOM 3437 C CA . SER B 1 101 ? -22.266 5.289 -10.859 1 86.06 101 SER B CA 1
ATOM 3438 C C . SER B 1 101 ? -22.531 4.914 -12.312 1 86.06 101 SER B C 1
ATOM 3440 O O . SER B 1 101 ? -22.609 3.729 -12.648 1 86.06 101 SER B O 1
ATOM 3442 N N . ASP B 1 102 ? -22.625 5.906 -13.18 1 83 102 ASP B N 1
ATOM 3443 C CA . ASP B 1 102 ? -22.875 5.645 -14.594 1 83 102 ASP B CA 1
ATOM 3444 C C . ASP B 1 102 ? -21.578 5.348 -15.344 1 83 102 ASP B C 1
ATOM 3446 O O . ASP B 1 102 ? -21.609 4.887 -16.484 1 83 10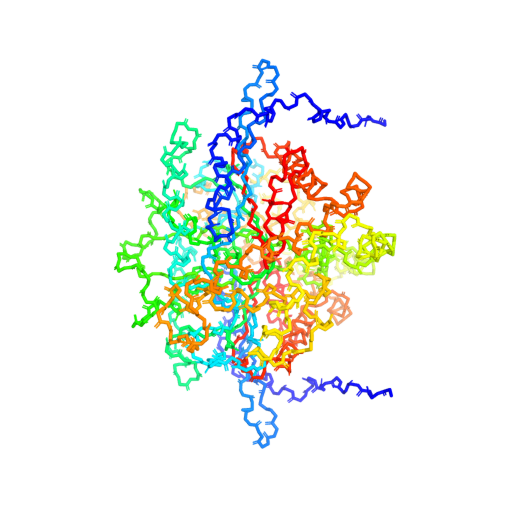2 ASP B O 1
ATOM 3450 N N . PHE B 1 103 ? -20.531 5.598 -14.664 1 81.06 103 PHE B N 1
ATOM 3451 C CA . PHE B 1 103 ? -19.234 5.5 -15.305 1 81.06 103 PHE B CA 1
ATOM 3452 C C . PHE B 1 103 ? -18.453 4.305 -14.773 1 81.06 103 PHE B C 1
ATOM 3454 O O . PHE B 1 103 ? -17.844 3.562 -15.539 1 81.06 103 PHE B O 1
ATOM 3461 N N . LEU B 1 104 ? -18.5 4.09 -13.555 1 86.44 104 LEU B N 1
ATOM 3462 C CA . LEU B 1 104 ? -17.766 3.014 -12.891 1 86.44 104 LEU B CA 1
ATOM 3463 C C . LEU B 1 104 ? -18.641 1.77 -12.75 1 86.44 104 LEU B C 1
ATOM 3465 O O . LEU B 1 104 ? -19.859 1.876 -12.57 1 86.44 104 LEU B O 1
ATOM 3469 N N . SER B 1 105 ? -17.984 0.625 -12.852 1 90.69 105 SER B N 1
ATOM 3470 C CA . SER B 1 105 ? -18.703 -0.625 -12.594 1 90.69 105 SER B CA 1
ATOM 3471 C C . SER B 1 105 ? -19.25 -0.667 -11.172 1 90.69 105 SER B C 1
ATOM 3473 O O . SER B 1 105 ? -18.688 -0.05 -10.266 1 90.69 105 SER B O 1
ATOM 3475 N N . ALA B 1 106 ? -20.328 -1.387 -10.992 1 92 106 ALA B N 1
ATOM 3476 C CA . ALA B 1 106 ? -20.938 -1.525 -9.672 1 92 106 ALA B CA 1
ATOM 3477 C C . ALA B 1 106 ? -19.984 -2.197 -8.688 1 92 106 ALA B C 1
ATOM 3479 O O . ALA B 1 106 ? -19.891 -1.787 -7.531 1 92 106 ALA B O 1
ATOM 3480 N N . GLY B 1 107 ? -19.328 -3.223 -9.172 1 94.81 107 GLY B N 1
ATOM 3481 C CA . GLY B 1 107 ? -18.344 -3.904 -8.352 1 94.81 107 GLY B CA 1
ATOM 3482 C C . GLY B 1 107 ? -16.906 -3.52 -8.688 1 94.81 107 GLY B C 1
ATOM 3483 O O . GLY B 1 107 ? -16.656 -2.871 -9.711 1 94.81 107 GLY B O 1
ATOM 3484 N N . TYR B 1 108 ? -16.078 -3.918 -7.82 1 95.69 108 TYR B N 1
ATOM 3485 C CA . TYR B 1 108 ? -14.664 -3.654 -8.031 1 95.69 108 TYR B CA 1
ATOM 3486 C C . TYR B 1 108 ? -14.156 -4.383 -9.273 1 95.69 108 TYR B C 1
ATOM 3488 O O . TYR B 1 108 ? -14.383 -5.582 -9.43 1 95.69 108 TYR B O 1
ATOM 3496 N N . ASN B 1 109 ? -13.523 -3.66 -10.117 1 94 109 ASN B N 1
ATOM 3497 C CA . ASN B 1 109 ? -12.805 -4.152 -11.281 1 94 109 ASN B CA 1
ATOM 3498 C C . ASN B 1 109 ? -11.383 -3.594 -11.344 1 94 109 ASN B C 1
ATOM 3500 O O . ASN B 1 109 ? -11.195 -2.393 -11.539 1 94 109 ASN B O 1
ATOM 3504 N N . ARG B 1 110 ? -10.438 -4.473 -11.234 1 92.06 110 ARG B N 1
ATOM 3505 C CA . ARG B 1 110 ? -9.047 -4.051 -11.078 1 92.06 110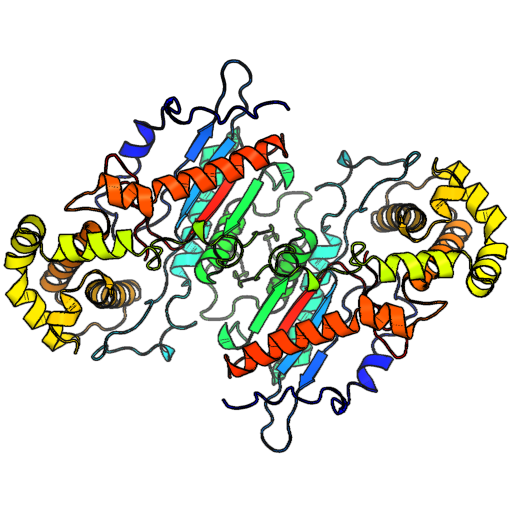 ARG B CA 1
ATOM 3506 C C . ARG B 1 110 ? -8.57 -3.273 -12.305 1 92.06 110 ARG B C 1
ATOM 3508 O O . ARG B 1 110 ? -7.664 -2.447 -12.203 1 92.06 110 ARG B O 1
ATOM 3515 N N . GLU B 1 111 ? -9.117 -3.541 -13.445 1 88.19 111 GLU B N 1
ATOM 3516 C CA . GLU B 1 111 ? -8.664 -2.908 -14.672 1 88.19 111 GLU B CA 1
ATOM 3517 C C . GLU B 1 111 ? -9.18 -1.476 -14.781 1 88.19 111 GLU B C 1
ATOM 3519 O O . GLU B 1 111 ? -8.656 -0.678 -15.562 1 88.19 111 GLU B O 1
ATOM 3524 N N . GLU B 1 112 ? -10.164 -1.2 -14 1 88.25 112 GLU B N 1
ATOM 3525 C CA . GLU B 1 112 ? -10.828 0.093 -14.141 1 88.25 112 GLU B CA 1
ATOM 3526 C C . GLU B 1 112 ? -10.242 1.116 -13.172 1 88.25 112 GLU B C 1
ATOM 3528 O O . GLU B 1 112 ? -10.484 2.318 -13.305 1 88.25 112 GLU B O 1
ATOM 3533 N N . ILE B 1 113 ? -9.531 0.602 -12.227 1 88.38 113 ILE B N 1
ATOM 3534 C CA . ILE B 1 113 ? -9.18 1.509 -11.141 1 88.38 113 ILE B CA 1
ATOM 3535 C C . ILE B 1 113 ? -7.68 1.412 -10.859 1 88.38 113 ILE B C 1
ATOM 3537 O O . ILE B 1 113 ? -7.105 0.323 -10.891 1 88.38 113 ILE B O 1
ATOM 3541 N N . LEU B 1 114 ? -7.055 2.504 -10.586 1 88.06 114 LEU B N 1
ATOM 3542 C CA . LEU B 1 114 ? -5.668 2.6 -10.141 1 88.06 114 LEU B CA 1
ATOM 3543 C C . LEU B 1 114 ? -5.543 3.553 -8.961 1 88.06 114 LEU B C 1
ATOM 3545 O O . LEU B 1 114 ? -5.836 4.746 -9.078 1 88.06 114 LEU B O 1
ATOM 3549 N N . ILE B 1 115 ? -5.172 3.031 -7.879 1 91.62 115 ILE B N 1
ATOM 3550 C CA . ILE B 1 115 ? -5.066 3.814 -6.652 1 91.62 115 ILE B CA 1
ATOM 3551 C C . ILE B 1 115 ? -3.602 3.914 -6.227 1 91.62 115 ILE B C 1
ATOM 3553 O O . ILE B 1 115 ? -2.932 2.895 -6.047 1 91.62 115 ILE B O 1
ATOM 3557 N N . GLN B 1 116 ? -3.141 5.074 -6.031 1 87.69 116 GLN B N 1
ATOM 3558 C CA . GLN B 1 116 ? -1.782 5.32 -5.559 1 87.69 116 GLN B CA 1
ATOM 3559 C C . GLN B 1 116 ? -1.781 6.27 -4.363 1 87.69 116 GLN B C 1
ATOM 3561 O O . GLN B 1 116 ? -2.684 7.098 -4.219 1 87.69 116 GLN B O 1
ATOM 3566 N N . SER B 1 117 ? -0.868 6.105 -3.484 1 89 117 SER B N 1
ATOM 3567 C CA . SER B 1 117 ? -0.734 6.934 -2.291 1 89 117 SER B CA 1
ATOM 3568 C C . SER B 1 117 ? 0.728 7.266 -2.008 1 89 117 SER B C 1
ATOM 3570 O O . SER B 1 117 ? 1.628 6.535 -2.43 1 89 117 SER B O 1
ATOM 3572 N N . THR B 1 118 ? 0.97 8.375 -1.329 1 83.94 118 THR B N 1
ATOM 3573 C CA . THR B 1 118 ? 2.289 8.609 -0.752 1 83.94 118 THR B CA 1
ATOM 3574 C C . THR B 1 118 ? 2.598 7.578 0.33 1 83.94 118 THR B C 1
ATOM 3576 O O . THR B 1 118 ? 1.728 6.793 0.714 1 83.94 118 THR B O 1
ATOM 3579 N N . GLU B 1 119 ? 3.758 7.555 0.867 1 86.44 119 GLU B N 1
ATOM 3580 C CA . GLU B 1 119 ? 4.234 6.477 1.729 1 86.44 119 GLU B CA 1
ATOM 3581 C C . GLU B 1 119 ? 3.865 6.734 3.188 1 86.44 119 GLU B C 1
ATOM 3583 O O . GLU B 1 119 ? 4.16 5.918 4.062 1 86.44 119 GLU B O 1
ATOM 3588 N N . ILE B 1 120 ? 3.166 7.812 3.441 1 88.44 120 ILE B N 1
ATOM 3589 C CA . ILE B 1 120 ? 2.799 8.156 4.812 1 88.44 120 ILE B CA 1
ATOM 3590 C C . ILE B 1 120 ? 1.611 7.301 5.254 1 88.44 120 ILE B C 1
ATOM 3592 O O . ILE B 1 120 ? 0.671 7.09 4.484 1 88.44 120 ILE B O 1
ATOM 3596 N N . ASP B 1 121 ? 1.552 6.906 6.527 1 93.25 121 ASP B N 1
ATOM 3597 C CA . ASP B 1 121 ? 0.532 6.004 7.051 1 93.25 121 ASP B CA 1
ATOM 3598 C C . ASP B 1 121 ? -0.869 6.566 6.828 1 93.25 121 ASP B C 1
ATOM 3600 O O . ASP B 1 121 ? -1.754 5.871 6.332 1 93.25 121 ASP B O 1
ATOM 3604 N N . ARG B 1 122 ? -1.046 7.77 7.188 1 93.56 122 ARG B N 1
ATOM 3605 C CA . ARG B 1 122 ? -2.389 8.344 7.156 1 93.56 122 ARG B CA 1
ATOM 3606 C C . ARG B 1 122 ? -2.922 8.406 5.727 1 93.56 122 ARG B C 1
ATOM 3608 O O . ARG B 1 122 ? -4.129 8.297 5.504 1 93.56 122 ARG B O 1
ATOM 3615 N N . THR B 1 123 ? -2.053 8.586 4.695 1 91.94 123 THR B N 1
ATOM 3616 C CA . THR B 1 123 ? -2.512 8.648 3.311 1 91.94 123 THR B CA 1
ATOM 3617 C C . THR B 1 123 ? -2.877 7.254 2.805 1 91.94 123 THR B C 1
ATOM 3619 O O . THR B 1 123 ? -3.881 7.082 2.109 1 91.94 123 THR B O 1
ATOM 3622 N N . ILE B 1 124 ? -2.074 6.309 3.158 1 95.44 124 ILE B N 1
ATOM 3623 C CA . ILE B 1 124 ? -2.369 4.926 2.795 1 95.44 124 ILE B CA 1
ATOM 3624 C C . ILE B 1 124 ? -3.699 4.504 3.412 1 95.44 124 ILE B C 1
ATOM 3626 O O . ILE B 1 124 ? -4.574 3.979 2.719 1 95.44 124 ILE B O 1
ATOM 3630 N N . MET B 1 125 ? -3.846 4.793 4.672 1 97.75 125 MET B N 1
ATOM 3631 C CA . MET B 1 125 ? -5.055 4.43 5.406 1 97.75 125 MET B CA 1
ATOM 3632 C C . MET B 1 125 ? -6.273 5.16 4.844 1 97.75 125 MET B C 1
ATOM 3634 O O . MET B 1 125 ? -7.367 4.598 4.777 1 97.75 125 MET B O 1
ATOM 3638 N N . SER B 1 126 ? -6.055 6.395 4.488 1 93.56 126 SER B N 1
ATOM 3639 C CA . SER B 1 126 ? -7.133 7.164 3.875 1 93.56 126 SER B CA 1
ATOM 3640 C C . SER B 1 126 ? -7.602 6.516 2.578 1 93.56 126 SER B C 1
ATOM 3642 O O . SER B 1 126 ? -8.805 6.387 2.342 1 93.56 126 SER B O 1
ATOM 3644 N N . ALA B 1 127 ? -6.652 6.141 1.766 1 96.06 127 ALA B N 1
ATOM 3645 C CA . ALA B 1 127 ? -6.992 5.461 0.519 1 96.06 127 ALA B CA 1
ATOM 3646 C C . ALA B 1 127 ? -7.766 4.172 0.79 1 96.06 127 ALA B C 1
ATOM 3648 O O . ALA B 1 127 ? -8.758 3.887 0.117 1 96.06 127 ALA B O 1
ATOM 3649 N N . GLN B 1 128 ? -7.328 3.412 1.751 1 98.44 128 GLN B N 1
ATOM 3650 C CA . GLN B 1 128 ? -7.973 2.152 2.104 1 98.44 128 GLN B CA 1
ATOM 3651 C C . GLN B 1 128 ? -9.406 2.383 2.578 1 98.44 128 GLN B C 1
ATOM 3653 O O . GLN B 1 128 ? -10.32 1.664 2.174 1 98.44 128 GLN B O 1
ATOM 3658 N N . ALA B 1 129 ? -9.547 3.369 3.441 1 97.56 129 ALA B N 1
ATOM 3659 C CA . ALA B 1 129 ? -10.883 3.682 3.949 1 97.56 129 ALA B CA 1
ATOM 3660 C C . ALA B 1 129 ? -11.797 4.168 2.828 1 97.56 129 ALA B C 1
ATOM 3662 O O . ALA B 1 129 ? -12.977 3.811 2.781 1 97.56 129 ALA B O 1
ATOM 3663 N N . ASN B 1 130 ? -11.258 5.016 1.962 1 94.88 130 ASN B N 1
ATOM 3664 C CA . ASN B 1 130 ? -12 5.508 0.806 1 94.88 130 ASN B CA 1
ATOM 3665 C C . ASN B 1 130 ? -12.508 4.359 -0.061 1 94.88 130 ASN B C 1
ATOM 3667 O O . ASN B 1 130 ? -13.68 4.332 -0.441 1 94.88 130 ASN B O 1
ATOM 3671 N N . LEU B 1 131 ? -11.664 3.375 -0.319 1 97.94 131 LEU B N 1
ATOM 3672 C CA . LEU B 1 131 ? -11.992 2.246 -1.182 1 97.94 131 LEU B CA 1
ATOM 3673 C C . LEU B 1 131 ? -13.016 1.336 -0.518 1 97.94 131 LEU B C 1
ATOM 3675 O O . LEU B 1 131 ? -13.844 0.721 -1.2 1 97.94 131 LEU B O 1
ATOM 3679 N N . ALA B 1 132 ? -12.953 1.237 0.847 1 98.31 132 ALA B N 1
ATOM 3680 C CA . ALA B 1 132 ? -13.961 0.465 1.571 1 98.31 132 ALA B CA 1
ATOM 3681 C C . ALA B 1 132 ? -15.359 1.03 1.338 1 98.31 132 ALA B C 1
ATOM 3683 O O . ALA B 1 132 ? -16.328 0.279 1.257 1 98.31 132 ALA B O 1
ATOM 3684 N N . GLY B 1 133 ? -15.43 2.326 1.288 1 97.12 133 GLY B N 1
ATOM 3685 C CA . GLY B 1 133 ? -16.703 2.969 1.012 1 97.12 133 GLY B CA 1
ATOM 3686 C C . GLY B 1 133 ? -17.109 2.896 -0.45 1 97.12 133 GLY B C 1
ATOM 3687 O O . GLY B 1 133 ? -18.297 2.797 -0.77 1 97.12 133 GLY B O 1
ATOM 3688 N N . MET B 1 134 ? -16.188 2.906 -1.342 1 95.81 134 MET B N 1
ATOM 3689 C CA . MET B 1 134 ? -16.422 2.994 -2.779 1 95.81 134 MET B CA 1
ATOM 3690 C C . MET B 1 134 ? -16.828 1.637 -3.346 1 95.81 134 MET B C 1
ATOM 3692 O O . MET B 1 134 ? -17.703 1.557 -4.207 1 95.81 134 MET B O 1
ATOM 3696 N N . PHE B 1 135 ? -16.172 0.526 -2.83 1 97.44 135 PHE B N 1
ATOM 3697 C CA . PHE B 1 135 ? -16.391 -0.778 -3.443 1 97.44 135 PHE B CA 1
ATOM 3698 C C . PHE B 1 135 ? -16.594 -1.849 -2.379 1 97.44 135 PHE B C 1
ATOM 3700 O O . PHE B 1 135 ? -15.828 -2.814 -2.305 1 97.44 135 PHE B O 1
ATOM 3707 N N . PRO B 1 136 ? -17.641 -1.722 -1.544 1 97.69 136 PRO B N 1
ATOM 3708 C CA . PRO B 1 136 ? -18 -2.93 -0.799 1 97.69 136 PRO B CA 1
ATOM 3709 C C . PRO B 1 136 ? -18.266 -4.129 -1.709 1 97.69 136 PRO B C 1
ATOM 3711 O O . PRO B 1 136 ? -18.703 -3.959 -2.848 1 97.69 136 PRO B O 1
ATOM 3714 N N . PRO B 1 137 ? -17.859 -5.309 -1.209 1 98.06 137 PRO B N 1
ATOM 3715 C CA . PRO B 1 137 ? -18.078 -6.465 -2.08 1 98.06 137 PRO B CA 1
ATOM 3716 C C . PRO B 1 137 ? -19.562 -6.711 -2.361 1 98.06 137 PRO B C 1
ATOM 3718 O O . PRO B 1 137 ? -20.391 -6.594 -1.458 1 98.06 137 PRO B O 1
ATOM 3721 N N . ILE B 1 138 ? -19.875 -7 -3.572 1 96.88 138 ILE B N 1
ATOM 3722 C CA . ILE B 1 138 ? -21.25 -7.309 -3.947 1 96.88 138 ILE B CA 1
ATOM 3723 C C . ILE B 1 138 ? -21.297 -8.641 -4.688 1 96.88 138 ILE B C 1
ATOM 3725 O O . ILE B 1 138 ? -20.312 -9.039 -5.336 1 96.88 138 ILE B O 1
ATOM 3729 N N . GLY B 1 139 ? -22.375 -9.336 -4.547 1 95.88 139 GLY B N 1
ATOM 3730 C CA . GLY B 1 139 ? -22.578 -10.578 -5.277 1 95.88 139 GLY B CA 1
ATOM 3731 C C . GLY B 1 139 ? -21.438 -11.562 -5.09 1 95.88 139 GLY B C 1
ATOM 3732 O O . GLY B 1 139 ? -21.094 -11.898 -3.957 1 95.88 139 GLY B O 1
ATOM 3733 N N . ASP B 1 140 ? -20.766 -11.859 -6.219 1 94.88 140 ASP B N 1
ATOM 3734 C CA . ASP B 1 140 ? -19.734 -12.898 -6.207 1 94.88 140 ASP B CA 1
ATOM 3735 C C . ASP B 1 140 ? -18.422 -12.359 -5.641 1 94.88 140 ASP B C 1
ATOM 3737 O O . ASP B 1 140 ? -17.453 -13.109 -5.473 1 94.88 140 ASP B O 1
ATOM 3741 N N . GLN B 1 141 ? -18.438 -11.141 -5.246 1 96.69 141 GLN B N 1
ATOM 3742 C CA . GLN B 1 141 ? -17.234 -10.562 -4.668 1 96.69 141 GLN B CA 1
ATOM 3743 C C . GLN B 1 141 ? -17.203 -10.75 -3.154 1 96.69 141 GLN B C 1
ATOM 3745 O O . GLN B 1 141 ? -16.172 -10.539 -2.516 1 96.69 141 GLN B O 1
ATOM 3750 N N . ILE B 1 142 ? -18.359 -11.156 -2.588 1 98.12 142 ILE B N 1
ATOM 3751 C CA . ILE B 1 142 ? -18.422 -11.375 -1.148 1 98.12 142 ILE B CA 1
ATOM 3752 C C . ILE B 1 142 ? -17.641 -12.633 -0.782 1 98.12 142 ILE B C 1
ATOM 3754 O O . ILE B 1 142 ? -18.031 -13.742 -1.139 1 98.12 142 ILE B O 1
ATOM 3758 N N . TRP B 1 143 ? -16.531 -12.508 -0.156 1 97.69 143 TRP B N 1
ATOM 3759 C CA . TRP B 1 143 ? -15.672 -13.625 0.21 1 97.69 143 TRP B CA 1
ATOM 3760 C C . TRP B 1 143 ? -15.883 -14.023 1.669 1 97.69 143 TRP B C 1
ATOM 3762 O O . TRP B 1 143 ? -15.539 -15.133 2.074 1 97.69 143 TRP B O 1
ATOM 3772 N N . ASN B 1 144 ? -16.359 -13.109 2.453 1 96.94 144 ASN B N 1
ATOM 3773 C CA . ASN B 1 144 ? -16.703 -13.266 3.861 1 96.94 144 ASN B CA 1
ATOM 3774 C C . ASN B 1 144 ? -18.016 -12.578 4.195 1 96.94 144 ASN B C 1
ATOM 3776 O O . ASN B 1 144 ? -18.094 -11.344 4.246 1 96.94 144 ASN B O 1
ATOM 3780 N N . PRO B 1 145 ? -19.094 -13.305 4.438 1 95.38 145 PRO B N 1
ATOM 3781 C CA . PRO B 1 145 ? -20.406 -12.703 4.648 1 95.38 145 PRO B CA 1
ATOM 3782 C C . PRO B 1 145 ? -20.484 -11.875 5.934 1 95.38 145 PRO B C 1
ATOM 3784 O O . PRO B 1 145 ? -21.359 -11.031 6.074 1 95.38 145 PRO B O 1
ATOM 3787 N N . GLU B 1 146 ? -19.547 -12.078 6.852 1 95.31 146 GLU B N 1
ATOM 3788 C CA . GLU B 1 146 ? -19.562 -11.367 8.133 1 95.31 146 GLU B CA 1
ATOM 3789 C C . GLU B 1 146 ? -18.75 -10.07 8.055 1 95.31 146 GLU B C 1
ATOM 3791 O O . GLU B 1 146 ? -18.766 -9.273 8.992 1 95.31 146 GLU B O 1
ATOM 3796 N N . LEU B 1 147 ? -18.047 -9.875 7.035 1 97.5 147 LEU B N 1
ATOM 3797 C CA . LEU B 1 147 ? -17.234 -8.688 6.82 1 97.5 147 LEU B CA 1
ATOM 3798 C C . LEU B 1 147 ? -17.422 -8.148 5.406 1 97.5 147 LEU B C 1
ATOM 3800 O O . LEU B 1 147 ? -16.688 -8.547 4.488 1 97.5 147 LEU B O 1
ATOM 3804 N N . LEU B 1 148 ? -18.297 -7.258 5.277 1 97.5 148 LEU B N 1
ATOM 3805 C CA . LEU B 1 148 ? -18.609 -6.742 3.947 1 97.5 148 LEU B CA 1
ATOM 3806 C C . LEU B 1 148 ? -17.578 -5.703 3.52 1 97.5 148 LEU B C 1
ATOM 3808 O O . LEU B 1 148 ? -17.922 -4.543 3.283 1 97.5 148 LEU B O 1
ATOM 3812 N N . TRP B 1 149 ? -16.422 -6.102 3.465 1 98.62 149 TRP B N 1
ATOM 3813 C CA . TRP B 1 149 ? -15.227 -5.391 3.02 1 98.62 149 TRP B CA 1
ATOM 3814 C C . TRP B 1 149 ? -14.367 -6.277 2.123 1 98.62 149 TRP B C 1
ATOM 3816 O O . TRP B 1 149 ? -14.375 -7.504 2.262 1 98.62 149 TRP B O 1
ATOM 3826 N N . GLN B 1 150 ? -13.672 -5.707 1.199 1 98.62 150 GLN B N 1
ATOM 3827 C CA . GLN B 1 150 ? -12.719 -6.453 0.38 1 98.62 150 GLN B CA 1
ATOM 3828 C C . GLN B 1 150 ? -11.43 -5.668 0.178 1 98.62 150 GLN B C 1
ATOM 3830 O O . GLN B 1 150 ? -11.453 -4.438 0.11 1 98.62 150 GLN B O 1
ATOM 3835 N N . PRO B 1 151 ? -10.312 -6.398 0.115 1 98.5 151 PRO B N 1
ATOM 3836 C CA . PRO B 1 151 ? -9.047 -5.715 -0.146 1 98.5 151 PRO B CA 1
ATOM 3837 C C . PRO B 1 151 ? -8.938 -5.195 -1.579 1 98.5 151 PRO B C 1
ATOM 3839 O O . PRO B 1 151 ? -9.305 -5.902 -2.523 1 98.5 151 PRO B O 1
ATOM 3842 N N . ILE B 1 152 ? -8.57 -4.027 -1.763 1 98.06 152 ILE B N 1
ATOM 3843 C CA . ILE B 1 152 ? -8.227 -3.395 -3.033 1 98.06 152 ILE B CA 1
ATOM 3844 C C . ILE B 1 152 ? -6.82 -2.805 -2.953 1 98.06 152 ILE B C 1
ATOM 3846 O O . ILE B 1 152 ? -6.492 -2.09 -2.004 1 98.06 152 ILE B O 1
ATOM 3850 N N . PRO B 1 153 ? -6 -3.141 -3.893 1 96.12 153 PRO B N 1
ATOM 3851 C CA . PRO B 1 153 ? -4.594 -2.756 -3.766 1 96.12 153 PRO B CA 1
ATOM 3852 C C . PRO B 1 153 ? -4.391 -1.243 -3.807 1 96.12 153 PRO B C 1
ATOM 3854 O O . PRO B 1 153 ? -4.934 -0.567 -4.684 1 96.12 153 PRO B O 1
ATOM 3857 N N . VAL B 1 154 ? -3.652 -0.71 -2.879 1 96 154 VAL B N 1
ATOM 3858 C CA . VAL B 1 154 ? -3.15 0.659 -2.854 1 96 154 VAL B CA 1
ATOM 3859 C C . VAL B 1 154 ? -1.646 0.663 -3.121 1 96 154 VAL B C 1
ATOM 3861 O O . VAL B 1 154 ? -0.861 0.207 -2.287 1 96 154 VAL B O 1
ATOM 3864 N N . HIS B 1 155 ? -1.297 1.14 -4.246 1 90.56 155 HIS B N 1
ATOM 3865 C CA . HIS B 1 155 ? 0.124 1.214 -4.562 1 90.56 155 HIS B CA 1
ATOM 3866 C C . HIS B 1 155 ? 0.765 2.451 -3.943 1 90.56 155 HIS B C 1
ATOM 3868 O O . HIS B 1 155 ? 0.176 3.535 -3.961 1 90.56 155 HIS B O 1
ATOM 3874 N N . VAL B 1 156 ? 1.894 2.236 -3.33 1 89 156 VAL B N 1
ATOM 3875 C CA . VAL B 1 156 ? 2.549 3.305 -2.584 1 89 156 VAL B CA 1
ATOM 3876 C C . VAL B 1 156 ? 3.746 3.828 -3.375 1 89 156 VAL B C 1
ATOM 3878 O O . VAL B 1 156 ? 4.598 3.053 -3.809 1 89 156 VAL B O 1
ATOM 3881 N N . LEU B 1 157 ? 3.756 5.07 -3.596 1 79.88 157 LEU B N 1
ATOM 3882 C CA . LEU B 1 157 ? 4.879 5.742 -4.238 1 79.88 157 LEU B CA 1
ATOM 3883 C C . LEU B 1 157 ? 5.809 6.367 -3.199 1 79.88 157 LEU B C 1
ATOM 3885 O O . LEU B 1 157 ? 5.398 7.262 -2.455 1 79.88 157 LEU B O 1
ATOM 3889 N N . THR B 1 158 ? 7.031 5.871 -3.162 1 76.88 158 THR B N 1
ATOM 3890 C CA . THR B 1 158 ? 7.977 6.359 -2.162 1 76.88 158 THR B CA 1
ATOM 3891 C C . THR B 1 158 ? 8.711 7.598 -2.672 1 76.88 158 THR B C 1
ATOM 3893 O O . THR B 1 158 ? 8.82 7.805 -3.881 1 76.88 158 THR B O 1
ATOM 3896 N N . LYS B 1 159 ? 9.219 8.336 -1.684 1 69.56 159 LYS B N 1
ATOM 3897 C CA . LYS B 1 159 ? 10.023 9.508 -2.029 1 69.56 159 LYS B CA 1
ATOM 3898 C C . LYS B 1 159 ? 11.266 9.109 -2.816 1 69.56 159 LYS B C 1
ATOM 3900 O O . LYS B 1 159 ? 11.68 9.812 -3.736 1 69.56 159 LYS B O 1
ATOM 3905 N N . ALA B 1 160 ? 11.797 8.047 -2.436 1 65.75 160 ALA B N 1
ATOM 3906 C CA . ALA B 1 160 ? 13.023 7.582 -3.076 1 65.75 160 ALA B CA 1
ATOM 3907 C C . ALA B 1 160 ? 12.781 7.246 -4.547 1 65.75 160 ALA B C 1
ATOM 3909 O O . ALA B 1 160 ? 13.602 7.57 -5.406 1 65.75 160 ALA B O 1
ATOM 3910 N N . SER B 1 161 ? 11.711 6.742 -4.77 1 65.25 161 SER B N 1
ATOM 3911 C CA . SER B 1 161 ? 11.43 6.309 -6.133 1 65.25 161 SER B CA 1
ATOM 3912 C C . SER B 1 161 ? 10.797 7.43 -6.953 1 65.25 161 SER B C 1
ATOM 3914 O O . SER B 1 161 ? 10.906 7.441 -8.18 1 65.25 161 SER B O 1
ATOM 3916 N N . ASN B 1 162 ? 10.188 8.297 -6.148 1 64.44 162 ASN B N 1
ATOM 3917 C CA . ASN B 1 162 ? 9.5 9.391 -6.82 1 64.44 162 ASN B CA 1
ATOM 3918 C C . ASN B 1 162 ? 9.75 10.727 -6.125 1 64.44 162 ASN B C 1
ATOM 3920 O O . ASN B 1 162 ? 8.812 11.352 -5.625 1 64.44 162 ASN B O 1
ATOM 3924 N N . PRO B 1 163 ? 10.984 11.078 -6.094 1 60.56 163 PRO B N 1
ATOM 3925 C CA . PRO B 1 163 ? 11.336 12.273 -5.328 1 60.56 163 PRO B CA 1
ATOM 3926 C C . PRO B 1 163 ? 10.586 13.516 -5.805 1 60.56 163 PRO B C 1
ATOM 3928 O O . PRO B 1 163 ? 10.406 14.469 -5.039 1 60.56 163 PRO B O 1
ATOM 3931 N N . LYS B 1 164 ? 10.102 13.352 -6.961 1 57.09 164 LYS B N 1
ATOM 3932 C CA . LYS B 1 164 ? 9.5 14.547 -7.547 1 57.09 164 LYS B CA 1
ATOM 3933 C C . LYS B 1 164 ? 8.039 14.68 -7.125 1 57.09 164 LYS B C 1
ATOM 3935 O O . LYS B 1 164 ? 7.418 15.727 -7.332 1 57.09 164 LYS B O 1
ATOM 3940 N N . LEU B 1 165 ? 7.582 13.617 -6.488 1 57.06 165 LEU B N 1
ATOM 3941 C CA . LEU B 1 165 ? 6.168 13.656 -6.121 1 57.06 165 LEU B CA 1
ATOM 3942 C C . LEU B 1 165 ? 5.984 14.266 -4.738 1 57.06 165 LEU B C 1
ATOM 3944 O O . LEU B 1 165 ? 4.859 14.352 -4.238 1 57.06 165 LEU B O 1
ATOM 3948 N N . ARG B 1 166 ? 7.074 14.727 -4.039 1 56.53 166 ARG B N 1
ATOM 3949 C CA . ARG B 1 166 ? 6.934 15.289 -2.699 1 56.53 166 ARG B CA 1
ATOM 3950 C C . ARG B 1 166 ? 7.246 16.781 -2.699 1 56.53 166 ARG B C 1
ATOM 3952 O O . ARG B 1 166 ? 8.211 17.219 -3.33 1 56.53 166 ARG B O 1
ATOM 3959 N N . TYR B 1 167 ? 6.23 17.594 -2.404 1 55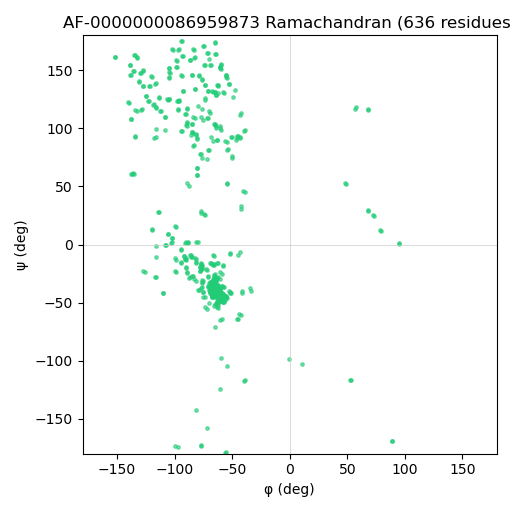.81 167 TYR B N 1
ATOM 3960 C CA . TYR B 1 167 ? 6.395 19.031 -2.279 1 55.81 167 TYR B CA 1
ATOM 3961 C C . TYR B 1 167 ? 6.371 19.453 -0.816 1 55.81 167 TYR B C 1
ATOM 3963 O O . TYR B 1 167 ? 5.688 18.844 0.006 1 55.81 167 TYR B O 1
ATOM 3971 N N . PRO B 1 168 ? 7.152 20.672 -0.57 1 57.16 168 PRO B N 1
ATOM 3972 C CA . PRO B 1 168 ? 8.219 21.391 -1.272 1 57.16 168 PRO B CA 1
ATOM 3973 C C . PRO B 1 168 ? 9.57 20.672 -1.168 1 57.16 168 PRO B C 1
ATOM 3975 O O . PRO B 1 168 ? 9.875 20.078 -0.138 1 57.16 168 PRO B O 1
ATOM 3978 N N . ILE B 1 169 ? 10.242 20.641 -2.277 1 57.69 169 ILE B N 1
ATOM 3979 C CA . ILE B 1 169 ? 11.602 20.109 -2.283 1 57.69 169 ILE B CA 1
ATOM 3980 C C . ILE B 1 169 ? 12.578 21.172 -1.784 1 57.69 169 ILE B C 1
ATOM 3982 O O . ILE B 1 169 ? 12.961 22.078 -2.535 1 57.69 169 ILE B O 1
ATOM 3986 N N . PHE B 1 170 ? 12.844 21.203 -0.54 1 64.31 170 PHE B N 1
ATOM 3987 C CA . PHE B 1 170 ? 13.766 22.172 0.021 1 64.31 170 PHE B CA 1
ATOM 3988 C C . PHE B 1 170 ? 15.203 21.812 -0.324 1 64.31 170 PHE B C 1
ATOM 3990 O O . PHE B 1 170 ? 16.141 22.203 0.386 1 64.31 170 PHE B O 1
ATOM 3997 N N . GLN B 1 171 ? 15.258 21.141 -1.378 1 69.56 171 GLN B N 1
ATOM 3998 C CA . GLN B 1 171 ? 16.609 20.781 -1.778 1 69.56 171 GLN B CA 1
ATOM 3999 C C . GLN B 1 171 ? 17.047 21.562 -3.01 1 69.56 171 GLN B C 1
ATOM 4001 O O . GLN B 1 171 ? 18.219 21.547 -3.387 1 69.56 171 GLN B O 1
ATOM 4006 N N . CYS B 1 172 ? 16.172 22.375 -3.484 1 74.38 172 CYS B N 1
ATOM 4007 C CA . CYS B 1 172 ? 16.5 23.188 -4.648 1 74.38 172 CYS B CA 1
ATOM 4008 C C . CYS B 1 172 ? 17.109 24.531 -4.223 1 74.38 172 CYS B C 1
ATOM 4010 O O . CYS B 1 172 ? 16.406 25.375 -3.686 1 74.38 172 CYS B O 1
ATOM 4012 N N . PRO B 1 173 ? 18.344 24.734 -4.496 1 84.44 173 PRO B N 1
ATOM 4013 C CA . PRO B 1 173 ? 19.031 25.938 -4.035 1 84.44 173 PRO B CA 1
ATOM 4014 C C . PRO B 1 173 ? 18.375 27.219 -4.551 1 84.44 173 PRO B C 1
ATOM 4016 O O . PRO B 1 173 ? 18.266 28.203 -3.807 1 84.44 173 PRO B O 1
ATOM 4019 N N . ARG B 1 174 ? 18.047 27.156 -5.82 1 86.56 174 ARG B N 1
ATOM 4020 C CA . ARG B 1 174 ? 17.406 28.344 -6.387 1 86.56 174 ARG B CA 1
ATOM 4021 C C . ARG B 1 174 ? 16.109 28.656 -5.668 1 86.56 174 ARG B C 1
ATOM 4023 O O . ARG B 1 174 ? 15.789 29.828 -5.422 1 86.56 174 ARG B O 1
ATOM 4030 N N . TYR B 1 175 ? 15.328 27.734 -5.336 1 83.88 175 TYR B N 1
ATOM 4031 C CA . TYR B 1 175 ? 14.086 27.922 -4.602 1 83.88 175 TYR B CA 1
ATOM 4032 C C . TYR B 1 175 ? 14.352 28.516 -3.225 1 83.88 175 TYR B C 1
ATOM 4034 O O . TYR B 1 175 ? 13.641 29.422 -2.787 1 83.88 175 TYR B O 1
ATOM 4042 N N . ILE B 1 176 ? 15.359 28.047 -2.619 1 86.44 176 ILE B N 1
ATOM 4043 C CA . ILE B 1 176 ? 15.711 28.531 -1.293 1 86.44 176 ILE B CA 1
ATOM 4044 C C . ILE B 1 176 ? 16.109 30.016 -1.378 1 86.44 176 ILE B C 1
ATOM 4046 O O . ILE B 1 176 ? 15.734 30.812 -0.518 1 86.44 176 ILE B O 1
ATOM 4050 N N . GLU B 1 177 ? 16.781 30.219 -2.385 1 91.88 177 GLU B N 1
ATOM 4051 C CA . GLU B 1 177 ? 17.172 31.609 -2.613 1 91.88 177 GLU B CA 1
ATOM 4052 C C . GLU B 1 177 ? 15.953 32.5 -2.803 1 91.88 177 GLU B C 1
ATOM 4054 O O . GLU B 1 177 ? 15.875 33.594 -2.23 1 91.88 177 GLU B O 1
ATOM 4059 N N . LEU B 1 178 ? 15.055 32.031 -3.527 1 89.5 178 LEU B N 1
ATOM 4060 C CA . LEU B 1 178 ? 13.844 32.812 -3.789 1 89.5 178 LEU B CA 1
ATOM 4061 C C . LEU B 1 178 ? 13.023 32.969 -2.514 1 89.5 178 LEU B C 1
ATOM 4063 O O . LEU B 1 178 ? 12.406 34.031 -2.312 1 89.5 178 LEU B O 1
ATOM 4067 N N . LEU B 1 179 ? 13.055 32 -1.715 1 89.19 179 LEU B N 1
ATOM 4068 C CA . LEU B 1 179 ? 12.328 32.094 -0.452 1 89.19 179 LEU B CA 1
ATOM 4069 C C . LEU B 1 179 ? 12.961 33.156 0.463 1 89.19 179 LEU B C 1
ATOM 4071 O O . LEU B 1 179 ? 12.25 33.906 1.116 1 89.19 179 LEU B O 1
ATOM 4075 N N . LYS B 1 180 ? 14.211 33.125 0.47 1 91.62 180 LYS B N 1
ATOM 4076 C CA . LYS B 1 180 ? 14.906 34.125 1.275 1 91.62 180 LYS B CA 1
ATOM 4077 C C . LYS B 1 180 ? 14.602 35.562 0.792 1 91.62 180 LYS B C 1
ATOM 4079 O O . LYS B 1 180 ? 14.375 36.438 1.6 1 91.62 180 LYS B O 1
ATOM 4084 N N . LYS B 1 181 ? 14.594 35.656 -0.442 1 93.94 181 LYS B N 1
ATOM 4085 C CA . LYS B 1 181 ? 14.273 36.969 -1.026 1 93.94 181 LYS B CA 1
ATOM 4086 C C . LYS B 1 181 ? 12.82 37.344 -0.751 1 93.94 181 LYS B C 1
ATOM 4088 O O . LYS B 1 181 ? 12.508 38.531 -0.561 1 93.94 181 LYS B O 1
ATOM 4093 N N . THR B 1 182 ? 11.977 36.406 -0.759 1 92.56 182 THR B N 1
ATOM 4094 C CA . THR B 1 182 ? 10.57 36.656 -0.456 1 92.56 182 THR B CA 1
ATOM 4095 C C . THR B 1 182 ? 10.414 37.188 0.963 1 92.56 182 THR B C 1
ATOM 4097 O O . THR B 1 182 ? 9.734 38.188 1.177 1 92.56 182 THR B O 1
ATOM 4100 N N . ILE B 1 183 ? 11.102 36.562 1.856 1 91.81 183 ILE B N 1
ATOM 4101 C CA . ILE B 1 183 ? 11 36.938 3.268 1 91.81 183 ILE B CA 1
ATOM 4102 C C . ILE B 1 183 ? 11.562 38.344 3.484 1 91.81 183 ILE B C 1
ATOM 4104 O O . ILE B 1 183 ? 11.047 39.094 4.305 1 91.81 183 ILE B O 1
ATOM 4108 N N . ALA B 1 184 ? 12.477 38.688 2.67 1 92.88 184 ALA B N 1
ATOM 4109 C CA . ALA B 1 184 ? 13.125 39.969 2.803 1 92.88 184 ALA B CA 1
ATOM 4110 C C . ALA B 1 184 ? 12.383 41.031 1.991 1 92.88 184 ALA B C 1
ATOM 4112 O O . ALA B 1 184 ? 12.633 42.25 2.152 1 92.88 184 ALA B O 1
ATOM 4113 N N . SER B 1 185 ? 11.531 40.656 1.154 1 93.81 185 SER B N 1
ATOM 4114 C CA . SER B 1 185 ? 10.867 41.594 0.238 1 93.81 185 SER B CA 1
ATOM 4115 C C . SER B 1 185 ? 9.945 42.531 0.988 1 93.81 185 SER B C 1
ATOM 4117 O O . SER B 1 185 ? 9.406 42.188 2.041 1 93.81 185 SER B O 1
ATOM 4119 N N . ASN B 1 186 ? 9.703 43.719 0.408 1 94 186 ASN B N 1
ATOM 4120 C CA . ASN B 1 186 ? 8.781 44.688 0.985 1 94 186 ASN B CA 1
ATOM 4121 C C . ASN B 1 186 ? 7.348 44.188 0.996 1 94 186 ASN B C 1
ATOM 4123 O O . ASN B 1 186 ? 6.598 44.438 1.939 1 94 186 ASN B O 1
ATOM 4127 N N . GLU B 1 187 ? 7.066 43.5 -0.003 1 92.19 187 GLU B N 1
ATOM 4128 C CA . GLU B 1 187 ? 5.711 42.969 -0.121 1 92.19 187 GLU B CA 1
ATOM 4129 C C . GLU B 1 187 ? 5.371 42.062 1.05 1 92.19 187 GLU B C 1
ATOM 4131 O O . GLU B 1 187 ? 4.305 42.188 1.655 1 92.19 187 GLU B O 1
ATOM 4136 N N . PHE B 1 188 ? 6.258 41.156 1.342 1 92.81 188 PHE B N 1
ATOM 4137 C CA . PHE B 1 188 ? 6.043 40.25 2.457 1 92.81 188 PHE B CA 1
ATOM 4138 C C . PHE B 1 188 ? 6.066 41 3.783 1 92.81 188 PHE B C 1
ATOM 4140 O O . PHE B 1 188 ? 5.207 40.781 4.641 1 92.81 188 PHE B O 1
ATOM 4147 N N . GLN B 1 189 ? 7.008 41.875 3.941 1 92.81 189 GLN B N 1
ATOM 4148 C CA . GLN B 1 189 ? 7.172 42.594 5.195 1 92.81 189 GLN B CA 1
ATOM 4149 C C . GLN B 1 189 ? 5.957 43.469 5.496 1 92.81 189 GLN B C 1
ATOM 4151 O O . GLN B 1 189 ? 5.547 43.594 6.652 1 92.81 189 GLN B O 1
ATOM 4156 N N . GLU B 1 190 ? 5.391 44 4.48 1 94.56 190 GLU B N 1
ATOM 4157 C CA . GLU B 1 190 ? 4.199 44.812 4.664 1 94.56 190 GLU B CA 1
ATOM 4158 C C . GLU B 1 190 ? 3.014 43.969 5.129 1 94.56 190 GLU B C 1
ATOM 4160 O O . GLU B 1 190 ? 2.186 44.438 5.914 1 94.56 190 GLU B O 1
ATOM 4165 N N . LYS B 1 191 ? 2.975 42.844 4.641 1 93.62 191 LYS B N 1
ATOM 4166 C CA . LYS B 1 191 ? 1.858 41.969 4.977 1 93.62 191 LYS B CA 1
ATOM 4167 C C . LYS B 1 191 ? 2.012 41.375 6.387 1 93.62 191 LYS B C 1
ATOM 4169 O O . LYS B 1 191 ? 1.019 41.156 7.074 1 93.62 191 LYS B O 1
ATOM 4174 N N . ILE B 1 192 ? 3.24 41.188 6.805 1 93.75 192 ILE B N 1
ATOM 4175 C CA . ILE B 1 192 ? 3.467 40.531 8.078 1 93.75 192 ILE B CA 1
ATOM 4176 C C . ILE B 1 192 ? 3.527 41.562 9.203 1 93.75 192 ILE B C 1
ATOM 4178 O O . ILE B 1 192 ? 3.293 41.219 10.367 1 93.75 192 ILE B O 1
ATOM 4182 N N . ARG B 1 193 ? 3.766 42.781 8.906 1 95.06 193 ARG B N 1
ATOM 4183 C CA . ARG B 1 193 ? 3.979 43.844 9.883 1 95.06 193 ARG B CA 1
ATOM 4184 C C . ARG B 1 193 ? 2.799 43.938 10.844 1 95.06 193 ARG B C 1
ATOM 4186 O O . ARG B 1 193 ? 2.988 44.031 12.055 1 95.06 193 ARG B O 1
ATOM 4193 N N . PRO B 1 194 ? 1.583 43.875 10.336 1 96.31 194 PRO B N 1
ATOM 4194 C CA . PRO B 1 194 ? 0.44 44 11.242 1 96.31 194 PRO B CA 1
ATOM 4195 C C . PRO B 1 194 ? 0.383 42.875 12.273 1 96.31 194 PRO B C 1
ATOM 4197 O O . PRO B 1 194 ? -0.312 43 13.289 1 96.31 194 PRO B O 1
ATOM 4200 N N . TYR B 1 195 ? 1.106 41.812 12.062 1 97.12 195 TYR B N 1
ATOM 4201 C CA . TYR B 1 195 ? 1.026 40.656 12.93 1 97.12 195 TYR B CA 1
ATOM 4202 C C . TYR B 1 195 ? 2.219 40.594 13.883 1 97.12 195 TYR B C 1
ATOM 4204 O O . TYR B 1 195 ? 2.361 39.656 14.648 1 97.12 195 TYR B O 1
ATOM 4212 N N . GLU B 1 196 ? 3.086 41.531 13.836 1 96.12 196 GLU B N 1
ATOM 4213 C CA . GLU B 1 196 ? 4.34 41.469 14.586 1 96.12 196 GLU B CA 1
ATOM 4214 C C . GLU B 1 196 ? 4.082 41.281 16.078 1 96.12 196 GLU B C 1
ATOM 4216 O O . GLU B 1 196 ? 4.695 40.438 16.719 1 96.12 196 GLU B O 1
ATOM 4221 N N . GLU B 1 197 ? 3.191 42.125 16.594 1 97.25 197 GLU B N 1
ATOM 4222 C CA . GLU B 1 197 ? 2.887 42 18.016 1 97.25 197 GLU B CA 1
ATOM 4223 C C . GLU B 1 197 ? 2.209 40.656 18.328 1 97.25 197 GLU B C 1
ATOM 4225 O O . GLU B 1 197 ? 2.463 40.062 19.359 1 97.25 197 GLU B O 1
ATOM 4230 N N . PHE B 1 198 ? 1.34 40.312 17.5 1 98.19 198 PHE B N 1
ATOM 4231 C CA . PHE B 1 198 ? 0.652 39.031 17.656 1 98.19 198 PHE B CA 1
ATOM 4232 C C . PHE B 1 198 ? 1.646 37.875 17.641 1 98.19 198 PHE B C 1
ATOM 4234 O O . PHE B 1 198 ? 1.535 36.938 18.438 1 98.19 198 PHE B O 1
ATOM 4241 N N . ILE B 1 199 ? 2.652 37.938 16.734 1 98.06 199 ILE B N 1
ATOM 4242 C CA . ILE B 1 199 ? 3.678 36.906 16.625 1 98.06 199 ILE B CA 1
ATOM 4243 C C . ILE B 1 199 ? 4.461 36.812 17.938 1 98.06 199 ILE B C 1
ATOM 4245 O O . ILE B 1 199 ? 4.75 35.719 18.422 1 98.06 199 ILE B O 1
ATOM 4249 N N . LYS B 1 200 ? 4.785 37.969 18.516 1 97.81 200 LYS B N 1
ATOM 4250 C CA . LYS B 1 200 ? 5.473 37.969 19.797 1 97.81 200 LYS B CA 1
ATOM 4251 C C . LYS B 1 200 ? 4.621 37.312 20.875 1 97.81 200 LYS B C 1
ATOM 4253 O O . LYS B 1 200 ? 5.141 36.594 21.719 1 97.81 200 LYS B O 1
ATOM 4258 N N . THR B 1 201 ? 3.369 37.594 20.875 1 98.12 201 THR B N 1
ATOM 4259 C CA . THR B 1 201 ? 2.439 37.031 21.828 1 98.12 201 THR B CA 1
ATOM 4260 C C . THR B 1 201 ? 2.389 35.5 21.672 1 98.12 201 THR B C 1
ATOM 4262 O O . THR B 1 201 ? 2.453 34.781 22.656 1 98.12 201 THR B O 1
ATOM 4265 N N . ILE B 1 202 ? 2.291 35.031 20.422 1 98.38 202 ILE B N 1
ATOM 4266 C CA . ILE B 1 202 ? 2.227 33.594 20.156 1 98.38 202 ILE B CA 1
ATOM 4267 C C . ILE B 1 202 ? 3.545 32.938 20.562 1 98.38 202 ILE B C 1
ATOM 4269 O O . ILE B 1 202 ? 3.555 31.797 21.062 1 98.38 202 ILE B O 1
ATOM 4273 N N . ALA B 1 203 ? 4.602 33.625 20.281 1 98.25 203 ALA B N 1
ATOM 4274 C CA . ALA B 1 203 ? 5.902 33.125 20.703 1 98.25 203 ALA B CA 1
ATOM 4275 C C . ALA B 1 203 ? 5.926 32.844 22.203 1 98.25 203 ALA B C 1
ATOM 4277 O O . ALA B 1 203 ? 6.367 31.797 22.656 1 98.25 203 ALA B O 1
ATOM 4278 N N . TYR B 1 204 ? 5.422 33.781 22.906 1 97.88 204 TYR B N 1
ATOM 4279 C CA . TYR B 1 204 ? 5.352 33.625 24.359 1 97.88 204 TYR B CA 1
ATOM 4280 C C . TYR B 1 204 ? 4.477 32.438 24.75 1 97.88 204 TYR B C 1
ATOM 4282 O O . TYR B 1 204 ? 4.883 31.609 25.547 1 97.88 204 TYR B O 1
ATOM 4290 N N . TYR B 1 205 ? 3.328 32.344 24.188 1 98.12 205 TYR B N 1
ATOM 4291 C CA . TYR B 1 205 ? 2.365 31.312 24.547 1 98.12 205 TYR B CA 1
ATOM 4292 C C . TYR B 1 205 ? 2.855 29.938 24.094 1 98.12 205 TYR B C 1
ATOM 4294 O O . TYR B 1 205 ? 2.664 28.938 24.797 1 98.12 205 TYR B O 1
ATOM 4302 N N . SER B 1 206 ? 3.453 29.828 22.938 1 97.88 206 SER B N 1
ATOM 4303 C CA . SER B 1 206 ? 3.83 28.547 22.344 1 97.88 206 SER B CA 1
ATOM 4304 C C . SER B 1 206 ? 5.176 28.062 22.875 1 97.88 206 SER B C 1
ATOM 4306 O O . SER B 1 206 ? 5.488 26.875 22.812 1 97.88 206 SER B O 1
ATOM 4308 N N . GLY B 1 207 ? 6.051 29.031 23.297 1 97.81 207 GLY B N 1
ATOM 4309 C CA . GLY B 1 207 ? 7.387 28.688 23.75 1 97.81 207 GLY B CA 1
ATOM 4310 C C . GLY B 1 207 ? 8.438 28.797 22.656 1 97.81 207 GLY B C 1
ATOM 4311 O O . GLY B 1 207 ? 9.617 28.516 22.891 1 97.81 207 GLY B O 1
ATOM 4312 N N . TYR B 1 208 ? 8.008 29.188 21.484 1 97.25 208 TYR B N 1
ATOM 4313 C CA . TYR B 1 208 ? 8.977 29.438 20.422 1 97.25 208 TYR B CA 1
ATOM 4314 C C . TYR B 1 208 ? 9.547 30.859 20.531 1 97.25 208 TYR B C 1
ATOM 4316 O O . TYR B 1 208 ? 9 31.688 21.25 1 97.25 208 TYR B O 1
ATOM 4324 N N . ASN B 1 209 ? 10.625 31.031 19.734 1 96.56 209 ASN B N 1
ATOM 4325 C CA . ASN B 1 209 ? 11.117 32.406 19.531 1 96.56 209 ASN B CA 1
ATOM 4326 C C . ASN B 1 209 ? 10.359 33.094 18.406 1 96.56 209 ASN B C 1
ATOM 4328 O O . ASN B 1 209 ? 10 32.469 17.406 1 96.56 209 ASN B O 1
ATOM 4332 N N . ALA B 1 210 ? 10.188 34.406 18.609 1 95.44 210 ALA B N 1
ATOM 4333 C CA . ALA B 1 210 ? 9.453 35.156 17.609 1 95.44 210 ALA B CA 1
ATOM 4334 C C . ALA B 1 210 ? 10.102 35.031 16.234 1 95.44 210 ALA B C 1
ATOM 4336 O O . ALA B 1 210 ? 9.414 34.969 15.219 1 95.44 210 ALA B O 1
ATOM 4337 N N . SER B 1 211 ? 11.367 35 16.203 1 93.25 211 SER B N 1
ATOM 4338 C CA . SER B 1 211 ? 12.086 34.906 14.93 1 93.25 211 SER B CA 1
ATOM 4339 C C . SER B 1 211 ? 11.812 33.594 14.234 1 93.25 211 SER B C 1
ATOM 4341 O O . SER B 1 211 ? 11.727 33.531 13.008 1 93.25 211 SER B O 1
ATOM 4343 N N . VAL B 1 212 ? 11.633 32.562 15 1 93.94 212 VAL B N 1
ATOM 4344 C CA . VAL B 1 212 ? 11.328 31.234 14.484 1 93.94 212 VAL B CA 1
ATOM 4345 C C . VAL B 1 212 ? 9.93 31.219 13.875 1 93.94 212 VAL B C 1
ATOM 4347 O O . VAL B 1 212 ? 9.727 30.688 12.781 1 93.94 212 VAL B O 1
ATOM 4350 N N . LEU B 1 213 ? 9.039 31.844 14.547 1 94.94 213 LEU B N 1
ATOM 4351 C CA . LEU B 1 213 ? 7.652 31.859 14.094 1 94.94 213 LEU B CA 1
ATOM 4352 C C . LEU B 1 213 ? 7.5 32.719 12.836 1 94.94 213 LEU B C 1
ATOM 4354 O O . LEU B 1 213 ? 6.641 32.438 11.992 1 94.94 213 LEU B O 1
ATOM 4358 N N . LYS B 1 214 ? 8.328 33.656 12.688 1 90.81 214 LYS B N 1
ATOM 4359 C CA . LYS B 1 214 ? 8.242 34.562 11.555 1 90.81 214 LYS B CA 1
ATOM 4360 C C . LYS B 1 214 ? 8.773 33.906 10.281 1 90.81 214 LYS B C 1
ATOM 4362 O O . LYS B 1 214 ? 8.477 34.375 9.172 1 90.81 214 LYS B O 1
ATOM 4367 N N . ASN B 1 215 ? 9.547 32.875 10.43 1 89.06 215 ASN B N 1
ATOM 4368 C CA . ASN B 1 215 ? 10.117 32.188 9.289 1 89.06 215 ASN B CA 1
ATOM 4369 C C . ASN B 1 215 ? 9.148 31.172 8.703 1 89.06 215 ASN B C 1
ATOM 4371 O O . ASN B 1 215 ? 8.914 30.109 9.305 1 89.06 215 ASN B O 1
ATOM 4375 N N . PRO B 1 216 ? 8.617 31.406 7.539 1 86.69 216 PRO B N 1
ATOM 4376 C CA . PRO B 1 216 ? 7.637 30.484 6.98 1 86.69 216 PRO B CA 1
ATOM 4377 C C . PRO B 1 216 ? 8.25 29.141 6.59 1 86.69 216 PRO B C 1
ATOM 4379 O O . PRO B 1 216 ? 7.535 28.141 6.461 1 86.69 216 PRO B O 1
ATOM 4382 N N . MET B 1 217 ? 9.516 29.031 6.473 1 82.31 217 MET B N 1
ATOM 4383 C CA . MET B 1 217 ? 10.195 27.844 5.945 1 82.31 217 MET B CA 1
ATOM 4384 C C . MET B 1 217 ? 10.219 26.719 6.98 1 82.31 217 MET B C 1
ATOM 4386 O O . MET B 1 217 ? 10.359 25.547 6.629 1 82.31 217 MET B O 1
ATOM 4390 N N . ASN B 1 218 ? 10.055 27.125 8.164 1 87.12 218 ASN B N 1
ATOM 4391 C CA . ASN B 1 218 ? 10.141 26.078 9.18 1 87.12 218 ASN B CA 1
ATOM 4392 C C . ASN B 1 218 ? 8.758 25.594 9.602 1 87.12 218 ASN B C 1
ATOM 4394 O O . ASN B 1 218 ? 8.641 24.656 10.391 1 87.12 218 ASN B O 1
ATOM 4398 N N . PHE B 1 219 ? 7.75 26.234 9.289 1 87.38 219 PHE B N 1
ATOM 4399 C CA . PHE B 1 219 ? 6.355 25.812 9.43 1 87.38 219 PHE B CA 1
ATOM 4400 C C . PHE B 1 219 ? 5.926 25.844 10.891 1 87.38 219 PHE B C 1
ATOM 4402 O O . PHE B 1 219 ? 4.957 25.188 11.266 1 87.38 219 PHE B O 1
ATOM 4409 N N . LYS B 1 220 ? 6.57 26.641 11.68 1 93.12 220 LYS B N 1
ATOM 4410 C CA . LYS B 1 220 ? 6.309 26.562 13.117 1 93.12 220 LYS B CA 1
ATOM 4411 C C . LYS B 1 220 ? 4.988 27.234 13.469 1 93.12 220 LYS B C 1
ATOM 4413 O O . LYS B 1 220 ? 4.273 26.781 14.367 1 93.12 220 LYS B O 1
ATOM 4418 N N . ILE B 1 221 ? 4.691 28.344 12.766 1 93.44 221 ILE B N 1
ATOM 4419 C CA . ILE B 1 221 ? 3.4 28.984 13.016 1 93.44 221 ILE B CA 1
ATOM 4420 C C . ILE B 1 221 ? 2.271 28.016 12.641 1 93.44 221 ILE B C 1
ATOM 4422 O O . ILE B 1 221 ? 1.248 27.953 13.328 1 93.44 221 ILE B O 1
ATOM 4426 N N . TRP B 1 222 ? 2.506 27.297 11.617 1 90.38 222 TRP B N 1
ATOM 4427 C CA . TRP B 1 222 ? 1.523 26.297 11.203 1 90.38 222 TRP B CA 1
ATOM 4428 C C . TRP B 1 222 ? 1.405 25.188 12.242 1 90.38 222 TRP B C 1
ATOM 4430 O O . TRP B 1 222 ? 0.304 24.719 12.531 1 90.38 222 TRP B O 1
ATOM 4440 N N . HIS B 1 223 ? 2.453 24.797 12.773 1 92.56 223 HIS B N 1
ATOM 4441 C CA . HIS B 1 223 ? 2.432 23.719 13.766 1 92.56 223 HIS B CA 1
ATOM 4442 C C . HIS B 1 223 ? 1.593 24.109 14.977 1 92.56 223 HIS B C 1
ATOM 4444 O O . HIS B 1 223 ? 0.849 23.297 15.516 1 92.56 223 HIS B O 1
ATOM 4450 N N . VAL B 1 224 ? 1.773 25.328 15.352 1 96.06 224 VAL B N 1
ATOM 4451 C CA . VAL B 1 224 ? 0.98 25.797 16.484 1 96.06 224 VAL B CA 1
ATOM 4452 C C . VAL B 1 224 ? -0.501 25.781 16.109 1 96.06 224 VAL B C 1
ATOM 4454 O O . VAL B 1 224 ? -1.325 25.234 16.844 1 96.06 224 VAL B O 1
ATOM 4457 N N . GLN B 1 225 ? -0.804 26.375 15.016 1 94.88 225 GLN B N 1
ATOM 4458 C CA . GLN B 1 225 ? -2.188 26.453 14.562 1 94.88 225 GLN B CA 1
ATOM 4459 C C . GLN B 1 225 ? -2.777 25.062 14.352 1 94.88 225 GLN B C 1
ATOM 4461 O O . GLN B 1 225 ? -3.898 24.781 14.789 1 94.88 225 GLN B O 1
ATOM 4466 N N . ASP B 1 226 ? -2.021 24.234 13.688 1 92.25 226 ASP B N 1
ATOM 4467 C CA . ASP B 1 226 ? -2.443 22.875 13.375 1 92.25 226 ASP B CA 1
ATOM 4468 C C . ASP B 1 226 ? -2.73 22.078 14.641 1 92.25 226 ASP B C 1
ATOM 4470 O O . ASP B 1 226 ? -3.736 21.375 14.727 1 92.25 226 ASP B O 1
ATOM 4474 N N . THR B 1 227 ? -1.831 22.172 15.562 1 96.44 227 THR B N 1
ATOM 4475 C CA . THR B 1 227 ? -1.985 21.438 16.812 1 96.44 227 THR B CA 1
ATOM 4476 C C . THR B 1 227 ? -3.264 21.875 17.531 1 96.44 227 THR B C 1
ATOM 4478 O O . THR B 1 227 ? -4.07 21.031 17.938 1 96.44 227 THR B O 1
ATOM 4481 N N . LEU B 1 228 ? -3.426 23.172 17.641 1 97.25 228 LEU B N 1
ATOM 4482 C CA . LEU B 1 228 ? -4.602 23.688 18.328 1 97.25 228 LEU B CA 1
ATOM 4483 C C . LEU B 1 228 ? -5.879 23.312 17.578 1 97.25 228 LEU B C 1
ATOM 4485 O O . LEU B 1 228 ? -6.891 22.984 18.203 1 97.25 228 LEU B O 1
ATOM 4489 N N . PHE B 1 229 ? -5.812 23.359 16.344 1 93.69 229 PHE B N 1
ATOM 4490 C CA . PHE B 1 229 ? -6.965 22.984 15.523 1 93.69 229 PHE B CA 1
ATOM 4491 C C . PHE B 1 229 ? -7.336 21.531 15.734 1 93.69 229 PHE B C 1
ATOM 4493 O O . PHE B 1 229 ? -8.5 21.203 15.992 1 93.69 229 PHE B O 1
ATOM 4500 N N . CYS B 1 230 ? -6.398 20.609 15.617 1 94.56 230 CYS B N 1
ATOM 4501 C CA . CYS B 1 230 ? -6.625 19.188 15.836 1 94.56 230 CYS B CA 1
ATOM 4502 C C . CYS B 1 230 ? -7.211 18.938 17.219 1 94.56 230 CYS B C 1
ATOM 4504 O O . CYS B 1 230 ? -8.172 18.188 17.359 1 94.56 230 CYS B O 1
ATOM 4506 N N . GLU B 1 231 ? -6.586 19.625 18.172 1 97.31 231 GLU B N 1
ATOM 4507 C CA . GLU B 1 231 ? -7.062 19.453 19.547 1 97.31 231 GLU B CA 1
ATOM 4508 C C . GLU B 1 231 ? -8.508 19.938 19.688 1 97.31 231 GLU B C 1
ATOM 4510 O O . GLU B 1 231 ? -9.305 19.312 20.391 1 97.31 231 GLU B O 1
ATOM 4515 N N . SER B 1 232 ? -8.82 20.984 19.047 1 95.81 232 SER B N 1
ATOM 4516 C CA . SER B 1 232 ? -10.18 21.516 19.109 1 95.81 232 SER B CA 1
ATOM 4517 C C . SER B 1 232 ? -11.172 20.547 18.484 1 95.81 232 SER B C 1
ATOM 4519 O O . SER B 1 232 ? -12.242 20.312 19.047 1 95.81 232 SER B O 1
ATOM 4521 N N . ILE B 1 233 ? -10.867 19.953 17.344 1 93.5 233 ILE B N 1
ATOM 4522 C CA . ILE B 1 233 ? -11.734 19.031 16.625 1 93.5 233 ILE B CA 1
ATOM 4523 C C . ILE B 1 233 ? -11.984 17.781 17.453 1 93.5 233 ILE B C 1
ATOM 4525 O O . ILE B 1 233 ? -13.07 17.203 17.406 1 93.5 233 ILE B O 1
ATOM 4529 N N . HIS B 1 234 ? -11.078 17.406 18.266 1 96.06 234 HIS B N 1
ATOM 4530 C CA . HIS B 1 234 ? -11.172 16.156 19.016 1 96.06 234 HIS B CA 1
ATOM 4531 C C . HIS B 1 234 ? -11.508 16.406 20.469 1 96.06 234 HIS B C 1
ATOM 4533 O O . HIS B 1 234 ? -11.344 15.523 21.312 1 96.06 234 HIS B O 1
ATOM 4539 N N . ASN B 1 235 ? -11.844 17.672 20.812 1 96.06 235 ASN B N 1
ATOM 4540 C CA . ASN B 1 235 ? -12.367 18.094 22.109 1 96.06 235 ASN B CA 1
ATOM 4541 C C . ASN B 1 235 ? -11.32 17.953 23.203 1 96.06 235 ASN B C 1
ATOM 4543 O O . ASN B 1 235 ? -11.641 17.578 24.328 1 96.06 235 ASN B O 1
ATOM 4547 N N . TYR B 1 236 ? -10.148 18.094 22.812 1 97.5 236 TYR B N 1
ATOM 4548 C CA . TYR B 1 236 ? -9.109 18.234 23.828 1 97.5 236 TYR B CA 1
ATOM 4549 C C . TYR B 1 236 ? -9.164 19.625 24.469 1 97.5 236 TYR B C 1
ATOM 4551 O O . TYR B 1 236 ? -9.602 20.594 23.844 1 97.5 236 TYR B O 1
ATOM 4559 N N . THR B 1 237 ? -8.672 19.672 25.703 1 97.62 237 THR B N 1
ATOM 4560 C CA . THR B 1 237 ? -8.594 20.969 26.375 1 97.62 237 THR B CA 1
ATOM 4561 C C . THR B 1 237 ? -7.578 21.875 25.688 1 97.62 237 THR B C 1
ATOM 4563 O O . THR B 1 237 ? -6.461 21.453 25.375 1 97.62 237 THR B O 1
ATOM 4566 N N . LEU B 1 238 ? -8.023 23.094 25.422 1 97.94 238 LEU B N 1
ATOM 4567 C CA . LEU B 1 238 ? -7.121 24.078 24.844 1 97.94 238 LEU B CA 1
ATOM 4568 C C . LEU B 1 238 ? -6.566 25.016 25.922 1 97.94 238 LEU B C 1
ATOM 4570 O O . LEU B 1 238 ? -7.188 25.188 26.969 1 97.94 238 LEU B O 1
ATOM 4574 N N . PRO B 1 239 ? -5.398 25.547 25.672 1 98.19 239 PRO B N 1
ATOM 4575 C CA . PRO B 1 239 ? -4.914 26.562 26.609 1 98.19 239 PRO B CA 1
ATOM 4576 C C . PRO B 1 239 ? -5.852 27.766 26.719 1 98.19 239 PRO B C 1
ATOM 4578 O O . PRO B 1 239 ? -6.512 28.125 25.75 1 98.19 239 PRO B O 1
ATOM 4581 N N . GLU B 1 240 ? -5.816 28.438 27.828 1 97.69 240 GLU B N 1
ATOM 4582 C CA . GLU B 1 240 ? -6.711 29.562 28.094 1 97.69 240 GLU B CA 1
ATOM 4583 C C . GLU B 1 240 ? -6.508 30.672 27.078 1 97.69 240 GLU B C 1
ATOM 4585 O O . GLU B 1 240 ? -7.457 31.375 26.719 1 97.69 240 GLU B O 1
ATOM 4590 N N . TRP B 1 241 ? -5.359 30.766 26.594 1 98.06 241 TRP B N 1
ATOM 4591 C CA . TRP B 1 241 ? -5.035 31.859 25.703 1 98.06 241 TRP B CA 1
ATOM 4592 C C . TRP B 1 241 ? -5.59 31.609 24.312 1 98.06 241 TRP B C 1
ATOM 4594 O O . TRP B 1 241 ? -5.641 32.531 23.484 1 98.06 241 TRP B O 1
ATOM 4604 N N . ALA B 1 242 ? -5.906 30.375 23.969 1 98.19 242 ALA B N 1
ATOM 4605 C CA . ALA B 1 242 ? -6.395 30.031 22.641 1 98.19 242 ALA B CA 1
ATOM 4606 C C . ALA B 1 242 ? -7.879 30.344 22.5 1 98.19 242 ALA B C 1
ATOM 4608 O O . ALA B 1 242 ? -8.695 29.453 22.234 1 98.19 242 ALA B O 1
ATOM 4609 N N . THR B 1 243 ? -8.203 31.656 22.562 1 97.56 243 THR B N 1
ATOM 4610 C CA . THR B 1 243 ? -9.57 32.125 22.375 1 97.56 243 THR B CA 1
ATOM 4611 C C . THR B 1 243 ? -9.977 32.062 20.906 1 97.56 243 THR B C 1
ATOM 4613 O O . THR B 1 243 ? -9.133 31.828 20.031 1 97.56 243 THR B O 1
ATOM 4616 N N . GLU B 1 244 ? -11.211 32.281 20.688 1 96.12 244 GLU B N 1
ATOM 4617 C CA . GLU B 1 244 ? -11.703 32.25 19.312 1 96.12 244 GLU B CA 1
ATOM 4618 C C . GLU B 1 244 ? -11.008 33.312 18.469 1 96.12 244 GLU B C 1
ATOM 4620 O O . GLU B 1 244 ? -10.672 33.062 17.312 1 96.12 244 GLU B O 1
ATOM 4625 N N . ASP B 1 245 ? -10.812 34.406 19.047 1 96.69 245 ASP B N 1
ATOM 4626 C CA . ASP B 1 245 ? -10.156 35.5 18.344 1 96.69 245 ASP B CA 1
ATOM 4627 C C . ASP B 1 245 ? -8.703 35.188 18.031 1 96.69 245 ASP B C 1
ATOM 4629 O O . ASP B 1 245 ? -8.219 35.438 16.922 1 96.69 245 ASP B O 1
ATOM 4633 N N . VAL B 1 246 ? -8.055 34.594 18.953 1 97.88 246 VAL B N 1
ATOM 4634 C CA . VAL B 1 246 ? -6.66 34.219 18.75 1 97.88 246 VAL B CA 1
ATOM 4635 C C . VAL B 1 246 ? -6.57 33.156 17.672 1 97.88 246 VAL B C 1
ATOM 4637 O O . VAL B 1 246 ? -5.723 33.219 16.781 1 97.88 246 VAL B O 1
ATOM 4640 N N . MET B 1 247 ? -7.48 32.219 17.734 1 97.12 247 MET B N 1
ATOM 4641 C CA . MET B 1 247 ? -7.48 31.141 16.766 1 97.12 247 MET B CA 1
ATOM 4642 C C . MET B 1 247 ? -7.734 31.656 15.359 1 97.12 247 MET B C 1
ATOM 4644 O O . MET B 1 247 ? -7.113 31.219 14.398 1 97.12 247 MET B O 1
ATOM 4648 N N . ARG B 1 248 ? -8.617 32.562 15.273 1 96.12 248 ARG B N 1
ATOM 4649 C CA . ARG B 1 248 ? -8.922 33.156 13.977 1 96.12 248 ARG B CA 1
ATOM 4650 C C . ARG B 1 248 ? -7.707 33.875 13.414 1 96.12 248 ARG B C 1
ATOM 4652 O O . ARG B 1 248 ? -7.344 33.688 12.25 1 96.12 248 ARG B O 1
ATOM 4659 N N . LYS B 1 249 ? -7.113 34.688 14.188 1 96.69 249 LYS B N 1
ATOM 4660 C CA . LYS B 1 249 ? -5.949 35.469 13.758 1 96.69 249 LYS B CA 1
ATOM 4661 C C . LYS B 1 249 ? -4.773 34.531 13.43 1 96.69 249 LYS B C 1
ATOM 4663 O O . LYS B 1 249 ? -4.02 34.812 12.492 1 96.69 249 LYS B O 1
ATOM 4668 N N . LEU B 1 250 ? -4.605 33.562 14.25 1 97 250 LEU B N 1
ATOM 4669 C CA . LEU B 1 250 ? -3.559 32.594 14.008 1 97 250 LEU B CA 1
ATOM 4670 C C . LEU B 1 250 ? -3.77 31.891 12.664 1 97 250 LEU B C 1
ATOM 4672 O O . LEU B 1 250 ? -2.811 31.641 11.93 1 97 250 LEU B O 1
ATOM 4676 N N . THR B 1 251 ? -4.957 31.562 12.375 1 92.56 251 THR B N 1
ATOM 4677 C CA . THR B 1 251 ? -5.289 30.953 11.094 1 92.56 251 THR B CA 1
ATOM 4678 C C . THR B 1 251 ? -4.934 31.891 9.938 1 92.56 251 THR B C 1
ATOM 4680 O O . THR B 1 251 ? -4.336 31.453 8.945 1 92.56 251 THR B O 1
ATOM 4683 N N . GLU B 1 252 ? -5.273 33.094 10.07 1 90.81 252 GLU B N 1
ATOM 4684 C CA . GLU B 1 252 ? -4.957 34.094 9.047 1 90.81 252 GLU B CA 1
ATOM 4685 C C . GLU B 1 252 ? -3.449 34.188 8.844 1 90.81 252 GLU B C 1
ATOM 4687 O O . GLU B 1 252 ? -2.975 34.219 7.703 1 90.81 252 GLU B O 1
ATOM 4692 N N . LEU B 1 253 ? -2.766 34.281 9.914 1 94.31 253 LEU B N 1
ATOM 4693 C CA . LEU B 1 253 ? -1.313 34.375 9.852 1 94.31 253 LEU B CA 1
ATOM 4694 C C . LEU B 1 253 ? -0.698 33.156 9.211 1 94.31 253 LEU B C 1
ATOM 4696 O O . LEU B 1 253 ? 0.248 33.25 8.43 1 94.31 253 LEU B O 1
ATOM 4700 N N . THR B 1 254 ? -1.225 32.031 9.57 1 90.38 254 THR B N 1
ATOM 4701 C CA . THR B 1 254 ? -0.743 30.781 9.016 1 90.38 254 THR B CA 1
ATOM 4702 C C . THR B 1 254 ? -0.959 30.75 7.504 1 90.38 254 THR B C 1
ATOM 4704 O O . THR B 1 254 ? -0.068 30.344 6.754 1 90.38 254 THR B O 1
ATOM 4707 N N . GLU B 1 255 ? -2.088 31.141 7.117 1 83.06 255 GLU B N 1
ATOM 4708 C CA . GLU B 1 255 ? -2.379 31.188 5.684 1 83.06 255 GLU B CA 1
ATOM 4709 C C . GLU B 1 255 ? -1.403 32.125 4.957 1 83.06 255 GLU B C 1
ATOM 4711 O O . GLU B 1 255 ? -0.935 31.797 3.863 1 83.06 255 GLU B O 1
ATOM 4716 N N . LEU B 1 256 ? -1.179 33.219 5.531 1 86.44 256 LEU B N 1
ATOM 4717 C CA . LEU B 1 256 ? -0.219 34.156 4.957 1 86.44 256 LEU B CA 1
ATOM 4718 C C . LEU B 1 256 ? 1.169 33.531 4.871 1 86.44 256 LEU B C 1
ATOM 4720 O O . LEU B 1 256 ? 1.844 33.625 3.846 1 86.44 256 LEU B O 1
ATOM 4724 N N . SER B 1 257 ? 1.583 32.906 5.914 1 87.25 257 SER B N 1
ATOM 4725 C CA . SER B 1 257 ? 2.889 32.25 5.973 1 87.25 257 SER B CA 1
ATOM 4726 C C . SER B 1 257 ? 3.014 31.172 4.902 1 87.25 257 SER B C 1
ATOM 4728 O O . SER B 1 257 ? 3.982 31.156 4.137 1 87.25 257 SER B O 1
ATOM 4730 N N . LEU B 1 258 ? 2.031 30.375 4.812 1 81.56 258 LEU B N 1
ATOM 4731 C CA . LEU B 1 258 ? 2.055 29.281 3.854 1 81.56 258 LEU B CA 1
ATOM 4732 C C . LEU B 1 258 ? 1.979 29.797 2.424 1 81.56 258 LEU B C 1
ATOM 4734 O O . LEU B 1 258 ? 2.639 29.266 1.526 1 81.56 258 LEU B O 1
ATOM 4738 N N . SER B 1 259 ? 1.199 30.812 2.252 1 77.25 259 SER B N 1
ATOM 4739 C CA . SER B 1 259 ? 1.056 31.391 0.919 1 77.25 259 SER B CA 1
ATOM 4740 C C . SER B 1 259 ? 2.365 32 0.44 1 77.25 259 SER B C 1
ATOM 4742 O O . SER B 1 259 ? 2.619 32.094 -0.765 1 77.25 259 SER B O 1
ATOM 4744 N N . SER B 1 260 ? 3.178 32.375 1.32 1 84.12 260 SER B N 1
ATOM 4745 C CA . SER B 1 260 ? 4.43 33.031 0.966 1 84.12 260 SER B CA 1
ATOM 4746 C C . SER B 1 260 ? 5.43 32.062 0.379 1 84.12 260 SER B C 1
ATOM 4748 O O . SER B 1 260 ? 6.398 32.469 -0.273 1 84.12 260 SER B O 1
ATOM 4750 N N . LEU B 1 261 ? 5.266 30.859 0.63 1 79.31 261 LEU B N 1
ATOM 4751 C CA . LEU B 1 261 ? 6.164 29.828 0.117 1 79.31 261 LEU B CA 1
ATOM 4752 C C . LEU B 1 261 ? 6.074 29.734 -1.403 1 79.31 261 LEU B C 1
ATOM 4754 O O . LEU B 1 261 ? 7.051 29.375 -2.066 1 79.31 261 LEU B O 1
ATOM 4758 N N . PHE B 1 262 ? 4.977 30.094 -1.892 1 74 262 PHE B N 1
ATOM 4759 C CA . PHE B 1 262 ? 4.824 29.984 -3.338 1 74 262 PHE B CA 1
ATOM 4760 C C . PHE B 1 262 ? 4.363 31.312 -3.938 1 74 262 PHE B C 1
ATOM 4762 O O . PHE B 1 262 ? 4.527 31.547 -5.137 1 74 262 PHE B O 1
ATOM 4769 N N . GLY B 1 263 ? 3.799 31.969 -3.008 1 75.81 263 GLY B N 1
ATOM 4770 C CA . GLY B 1 263 ? 3.359 33.281 -3.453 1 75.81 263 GLY B CA 1
ATOM 4771 C C . GLY B 1 263 ? 4.312 34.406 -3.064 1 75.81 263 GLY B C 1
ATOM 4772 O O . GLY B 1 263 ? 5.461 34.156 -2.691 1 75.81 263 GLY B O 1
ATOM 4773 N N . ILE B 1 264 ? 3.838 35.5 -3.336 1 78 264 ILE B N 1
ATOM 4774 C CA . ILE B 1 264 ? 4.582 36.688 -2.975 1 78 264 ILE B CA 1
ATOM 4775 C C . ILE B 1 264 ? 5.973 36.656 -3.598 1 78 264 ILE B C 1
ATOM 4777 O O . ILE B 1 264 ? 6.762 35.75 -3.303 1 78 264 ILE B O 1
ATOM 4781 N N . TYR B 1 265 ? 6.332 37.469 -4.398 1 84.56 265 TYR B N 1
ATOM 4782 C CA . TYR B 1 265 ? 7.637 37.625 -5.027 1 84.56 265 TYR B CA 1
ATOM 4783 C C . TYR B 1 265 ? 7.934 36.469 -5.973 1 84.56 265 TYR B C 1
ATOM 4785 O O . TYR B 1 265 ? 8.07 35.312 -5.535 1 84.56 265 TYR B O 1
ATOM 4793 N N . LYS B 1 266 ? 8.086 36.562 -7.16 1 84.06 266 LYS B N 1
ATOM 4794 C CA . LYS B 1 266 ? 8.453 35.625 -8.227 1 84.06 266 LYS B CA 1
ATOM 4795 C C . LYS B 1 266 ? 7.645 34.344 -8.133 1 84.06 266 LYS B C 1
ATOM 4797 O O . LYS B 1 266 ? 8.203 33.25 -8.156 1 84.06 266 LYS B O 1
ATOM 4802 N N . ARG B 1 267 ? 6.496 34.469 -8.086 1 78.12 267 ARG B N 1
ATOM 4803 C CA . ARG B 1 267 ? 5.559 33.344 -7.965 1 78.12 267 ARG B CA 1
ATOM 4804 C C . ARG B 1 267 ? 5.738 32.375 -9.109 1 78.12 267 ARG B C 1
ATOM 4806 O O . ARG B 1 267 ? 5.801 31.156 -8.883 1 78.12 267 ARG B O 1
ATOM 4813 N N . GLU B 1 268 ? 5.891 32.875 -10.281 1 73.31 268 GLU B N 1
ATOM 4814 C CA . GLU B 1 268 ? 5.984 32 -11.453 1 73.31 268 GLU B CA 1
ATOM 4815 C C . GLU B 1 268 ? 7.254 31.156 -11.414 1 73.31 268 GLU B C 1
ATOM 4817 O O . GLU B 1 268 ? 7.219 29.969 -11.734 1 73.31 268 GLU B O 1
ATOM 4822 N N . GLU B 1 269 ? 8.273 31.75 -11.031 1 79.94 269 GLU B N 1
ATOM 4823 C CA . GLU B 1 269 ? 9.539 31.016 -10.969 1 79.94 269 GLU B CA 1
ATOM 4824 C C . GLU B 1 269 ? 9.508 29.953 -9.883 1 79.94 269 GLU B C 1
ATOM 4826 O O . GLU B 1 269 ? 9.977 28.828 -10.094 1 79.94 269 GLU B O 1
ATOM 4831 N N . LYS B 1 270 ? 8.984 30.297 -8.727 1 77.31 270 LYS B N 1
ATOM 4832 C CA . LYS B 1 270 ? 8.883 29.312 -7.652 1 77.31 270 LYS B CA 1
ATOM 4833 C C . LYS B 1 270 ? 7.996 28.141 -8.055 1 77.31 270 LYS B C 1
ATOM 4835 O O . LYS B 1 270 ? 8.305 26.984 -7.75 1 77.31 270 LYS B O 1
ATOM 4840 N N . ALA B 1 271 ? 6.977 28.469 -8.734 1 68.38 271 ALA B N 1
ATOM 4841 C CA . ALA B 1 271 ? 6.055 27.438 -9.18 1 68.38 271 ALA B CA 1
ATOM 4842 C C . ALA B 1 271 ? 6.738 26.469 -10.156 1 68.38 271 ALA B C 1
ATOM 4844 O O . ALA B 1 271 ? 6.48 25.266 -10.133 1 68.38 271 ALA B O 1
ATOM 4845 N N . ARG B 1 272 ? 7.594 27 -10.961 1 66.88 272 ARG B N 1
ATOM 4846 C CA . ARG B 1 272 ? 8.312 26.188 -11.93 1 66.88 272 ARG B CA 1
ATOM 4847 C C . ARG B 1 272 ? 9.32 25.266 -11.234 1 66.88 272 ARG B C 1
ATOM 4849 O O . ARG B 1 272 ? 9.547 24.141 -11.672 1 66.88 272 ARG B O 1
ATOM 4856 N N . LEU B 1 273 ? 9.984 25.781 -10.25 1 67.81 273 LEU B N 1
ATOM 4857 C CA . LEU B 1 273 ? 11.016 25.016 -9.562 1 67.81 273 LEU B CA 1
ATOM 4858 C C . LEU B 1 273 ? 10.391 23.953 -8.664 1 67.81 273 LEU B C 1
ATOM 4860 O O . LEU B 1 273 ? 10.984 22.891 -8.453 1 67.81 273 LEU B O 1
ATOM 4864 N N . GLN B 1 274 ? 9.531 24.219 -8.023 1 59.97 274 GLN B N 1
ATOM 4865 C CA . GLN B 1 274 ? 8.969 23.312 -7.027 1 59.97 274 GLN B CA 1
ATOM 4866 C C . GLN B 1 274 ? 7.531 22.938 -7.379 1 59.97 274 GLN B C 1
ATOM 4868 O O . GLN B 1 274 ? 6.82 22.359 -6.559 1 59.97 274 GLN B O 1
ATOM 4873 N N . GLY B 1 275 ? 7.02 23.469 -8.43 1 51.59 275 GLY B N 1
ATOM 4874 C CA . GLY B 1 275 ? 5.605 23.766 -8.602 1 51.59 275 GLY B CA 1
ATOM 4875 C C . GLY B 1 275 ? 4.727 22.531 -8.562 1 51.59 275 GLY B C 1
ATOM 4876 O O . GLY B 1 275 ? 5.164 21.453 -8.945 1 51.59 275 GLY B O 1
ATOM 4877 N N . GLY B 1 276 ? 3.525 22.562 -7.656 1 52.41 276 GLY B N 1
ATOM 4878 C CA . GLY B 1 276 ? 2.281 21.828 -7.555 1 52.41 276 GLY B CA 1
ATOM 4879 C C . GLY B 1 276 ? 1.726 21.391 -8.906 1 52.41 276 GLY B C 1
ATOM 4880 O O . GLY B 1 276 ? 1.325 20.25 -9.078 1 52.41 276 GLY B O 1
ATOM 4881 N N . ARG B 1 277 ? 1.891 22.375 -9.828 1 51.56 277 ARG B N 1
ATOM 4882 C CA . ARG B 1 277 ? 1.414 22.047 -11.164 1 51.56 277 ARG B CA 1
ATOM 4883 C C . ARG B 1 277 ? 2.27 20.953 -11.797 1 51.56 277 ARG B C 1
ATOM 4885 O O . ARG B 1 277 ? 1.748 20.062 -12.461 1 51.56 277 ARG B O 1
ATOM 4892 N N . ILE B 1 278 ? 3.5 21.172 -11.406 1 54.72 278 ILE B N 1
ATOM 4893 C CA . ILE B 1 278 ? 4.398 20.188 -12 1 54.72 278 ILE B CA 1
ATOM 4894 C C . ILE B 1 278 ? 4.109 18.812 -11.414 1 54.72 278 ILE B C 1
ATOM 4896 O O . ILE B 1 278 ? 4.125 17.812 -12.141 1 54.72 278 ILE B O 1
ATOM 4900 N N . LEU B 1 279 ? 3.766 18.984 -10.188 1 60.69 279 LEU B N 1
ATOM 4901 C CA . LEU B 1 279 ? 3.439 17.703 -9.547 1 60.69 279 LEU B CA 1
ATOM 4902 C C . LEU B 1 279 ? 2.17 17.109 -10.141 1 60.69 279 LEU B C 1
ATOM 4904 O O . LEU B 1 279 ? 2.133 15.922 -10.469 1 60.69 279 LEU B O 1
ATOM 4908 N N . ILE B 1 280 ? 1.251 18.016 -10.273 1 59.47 280 ILE B N 1
ATOM 4909 C CA . ILE B 1 280 ? -0.005 17.547 -10.852 1 59.47 280 ILE B CA 1
ATOM 4910 C C . ILE B 1 280 ? 0.24 17.047 -12.273 1 59.47 280 ILE B C 1
ATOM 4912 O O . ILE B 1 280 ? -0.276 16 -12.672 1 59.47 280 ILE B O 1
ATOM 4916 N N . ASP B 1 281 ? 1.07 17.75 -12.906 1 59.31 281 ASP B N 1
ATOM 4917 C CA . ASP B 1 281 ? 1.384 17.344 -14.281 1 59.31 281 ASP B CA 1
ATOM 4918 C C . ASP B 1 281 ? 2.088 15.992 -14.312 1 59.31 281 ASP B C 1
ATOM 4920 O O . ASP B 1 281 ? 1.799 15.164 -15.172 1 59.31 281 ASP B O 1
ATOM 4924 N N . ARG B 1 282 ? 2.883 15.898 -13.398 1 63.22 282 ARG B N 1
ATOM 4925 C CA . ARG B 1 282 ? 3.619 14.641 -13.367 1 63.22 282 ARG B CA 1
ATOM 4926 C C . ARG B 1 282 ? 2.699 13.477 -13.016 1 63.22 282 ARG B C 1
ATOM 4928 O O . ARG B 1 282 ? 2.785 12.406 -13.617 1 63.22 282 ARG B O 1
ATOM 4935 N N . ILE B 1 283 ? 1.856 13.773 -12.109 1 64.19 283 ILE B N 1
ATOM 4936 C CA . ILE B 1 283 ? 0.909 12.742 -11.695 1 64.19 283 ILE B CA 1
ATOM 4937 C C . ILE B 1 283 ? -0.032 12.414 -12.852 1 64.19 283 ILE B C 1
ATOM 4939 O O . ILE B 1 283 ? -0.243 11.242 -13.18 1 64.19 283 ILE B O 1
ATOM 4943 N N . VAL B 1 284 ? -0.46 13.438 -13.469 1 62.16 284 VAL B N 1
ATOM 4944 C CA . VAL B 1 284 ? -1.384 13.266 -14.586 1 62.16 284 VAL B CA 1
ATOM 4945 C C . VAL B 1 284 ? -0.687 12.523 -15.727 1 62.16 284 VAL B C 1
ATOM 4947 O O . VAL B 1 284 ? -1.254 11.602 -16.312 1 62.16 284 VAL B O 1
ATOM 4950 N N . ASN B 1 285 ? 0.491 12.945 -15.93 1 62.5 285 ASN B N 1
ATOM 4951 C CA . ASN B 1 285 ? 1.24 12.297 -17 1 62.5 285 ASN B CA 1
ATOM 4952 C C . ASN B 1 285 ? 1.504 10.828 -16.688 1 62.5 285 ASN B C 1
ATOM 4954 O O . ASN B 1 285 ? 1.451 9.984 -17.594 1 62.5 285 ASN B O 1
ATOM 4958 N N . GLN B 1 286 ? 1.812 10.633 -15.492 1 66.75 286 GLN B N 1
ATOM 4959 C CA . GLN B 1 286 ? 2.049 9.25 -15.094 1 66.75 286 GLN B CA 1
ATOM 4960 C C . GLN B 1 286 ? 0.795 8.406 -15.273 1 66.75 286 GLN B C 1
ATOM 4962 O O . GLN B 1 286 ? 0.861 7.301 -15.82 1 66.75 286 GLN B O 1
ATOM 4967 N N . PHE B 1 287 ? -0.315 8.93 -14.875 1 66.56 287 PHE B N 1
ATOM 4968 C CA . PHE B 1 287 ? -1.562 8.18 -14.984 1 66.56 287 PHE B CA 1
ATOM 4969 C C . PHE B 1 287 ? -1.997 8.062 -16.438 1 66.56 287 PHE B C 1
ATOM 4971 O O . PHE B 1 287 ? -2.555 7.043 -16.844 1 66.56 287 PHE B O 1
ATOM 4978 N N . TYR B 1 288 ? -1.742 9.094 -17.156 1 60.28 288 TYR B N 1
ATOM 4979 C CA . TYR B 1 288 ? -2.041 9.039 -18.578 1 60.28 288 TYR B CA 1
ATOM 4980 C C . TYR B 1 288 ? -1.245 7.93 -19.266 1 60.28 288 TYR B C 1
ATOM 4982 O O . TYR B 1 288 ? -1.788 7.172 -20.062 1 60.28 288 TYR B O 1
ATOM 4990 N N . PHE B 1 289 ? -0.055 7.902 -18.906 1 61.97 289 PHE B N 1
ATOM 4991 C CA . PHE B 1 289 ? 0.78 6.855 -19.484 1 61.97 289 PHE B CA 1
ATOM 4992 C C . PHE B 1 289 ? 0.263 5.473 -19.094 1 61.97 289 PHE B C 1
ATOM 4994 O O . PHE B 1 289 ? 0.203 4.57 -19.922 1 61.97 289 PHE B O 1
ATOM 5001 N N . GLN B 1 290 ? -0.063 5.41 -17.875 1 65.94 290 GLN B N 1
ATOM 5002 C CA . GLN B 1 290 ? -0.591 4.133 -17.406 1 65.94 290 GLN B CA 1
ATOM 5003 C C . GLN B 1 290 ? -1.894 3.781 -18.109 1 65.94 290 GLN B C 1
ATOM 5005 O O . GLN B 1 290 ? -2.156 2.611 -18.391 1 65.94 290 GLN B O 1
ATOM 5010 N N . SER B 1 291 ? -2.754 4.77 -18.406 1 58.78 291 SER B N 1
ATOM 5011 C CA . SER B 1 291 ? -4.027 4.547 -19.078 1 58.78 291 SER B CA 1
ATOM 5012 C C . SER B 1 291 ? -3.818 4.074 -20.516 1 58.78 291 SER B C 1
ATOM 5014 O O . SER B 1 291 ? -4.66 3.367 -21.078 1 58.78 291 SER B O 1
ATOM 5016 N N . TYR B 1 292 ? -2.75 4.543 -21.016 1 56.28 292 TYR B N 1
ATOM 5017 C CA . TYR B 1 292 ? -2.422 4.074 -22.359 1 56.28 292 TYR B CA 1
ATOM 5018 C C . TYR B 1 292 ? -2.057 2.594 -22.344 1 56.28 292 TYR B C 1
ATOM 5020 O O . TYR B 1 292 ? -2.361 1.865 -23.297 1 56.28 292 TYR B O 1
ATOM 5028 N N . LEU B 1 293 ? -1.482 2.33 -21.219 1 57.78 293 LEU B N 1
ATOM 5029 C CA . LEU B 1 293 ? -1.054 0.939 -21.094 1 57.78 293 LEU B CA 1
ATOM 5030 C C . LEU B 1 293 ? -2.215 0.046 -20.672 1 57.78 293 LEU B C 1
ATOM 5032 O O . LEU B 1 293 ? -2.252 -1.137 -21.031 1 57.78 293 LEU B O 1
ATOM 5036 N N . LYS B 1 294 ? -3.064 0.718 -19.906 1 65.62 294 LYS B N 1
ATOM 5037 C CA . LYS B 1 294 ? -4.254 0.014 -19.438 1 65.62 294 LYS B CA 1
ATOM 5038 C C . LYS B 1 294 ? -5.523 0.64 -20 1 65.62 294 LYS B C 1
ATOM 5040 O O . LYS B 1 294 ? -6.125 1.515 -19.375 1 65.62 294 LYS B O 1
ATOM 5045 N N . THR B 1 295 ? -5.969 0.131 -21.109 1 65 295 THR B N 1
ATOM 5046 C CA . THR B 1 295 ? -7.07 0.738 -21.859 1 65 295 THR B CA 1
ATOM 5047 C C . THR B 1 295 ? -8.367 0.665 -21.047 1 65 295 THR B C 1
ATOM 5049 O O . THR B 1 295 ? -9.305 1.42 -21.312 1 65 295 THR B O 1
ATOM 5052 N N . SER B 1 296 ? -8.32 -0.03 -20.047 1 74.06 296 SER B N 1
ATOM 5053 C CA . SER B 1 296 ? -9.555 -0.226 -19.297 1 74.06 296 SER B CA 1
ATOM 5054 C C . SER B 1 296 ? -9.586 0.649 -18.047 1 74.06 296 SER B C 1
ATOM 5056 O O . SER B 1 296 ? -10.555 0.62 -17.281 1 74.06 296 SER B O 1
ATOM 5058 N N . LEU B 1 297 ? -8.562 1.496 -17.953 1 72.25 297 LEU B N 1
ATOM 5059 C CA . LEU B 1 297 ? -8.477 2.326 -16.766 1 72.25 297 LEU B CA 1
ATOM 5060 C C . LEU B 1 297 ? -9.516 3.441 -16.797 1 72.25 297 LEU B C 1
ATOM 5062 O O . LEU B 1 297 ? -9.578 4.207 -17.766 1 72.25 297 LEU B O 1
ATOM 5066 N N . LEU B 1 298 ? -10.367 3.545 -15.781 1 69.06 298 LEU B N 1
ATOM 5067 C CA . LEU B 1 298 ? -11.445 4.523 -15.742 1 69.06 298 LEU B CA 1
ATOM 5068 C C . LEU B 1 298 ? -11.25 5.512 -14.602 1 69.06 298 LEU B C 1
ATOM 5070 O O . LEU B 1 298 ? -11.742 6.641 -14.656 1 69.06 298 LEU B O 1
ATOM 5074 N N . LEU B 1 299 ? -10.609 5.078 -13.594 1 68.88 299 LEU B N 1
ATOM 5075 C CA . LEU B 1 299 ? -10.445 5.906 -12.406 1 68.88 299 LEU B CA 1
ATOM 5076 C C . LEU B 1 299 ? -9.047 5.762 -11.828 1 68.88 299 LEU B C 1
ATOM 5078 O O . LEU B 1 299 ? -8.578 4.645 -11.586 1 68.88 299 LEU B O 1
ATOM 5082 N N . ALA B 1 300 ? -8.359 6.844 -11.727 1 69.62 300 ALA B N 1
ATOM 5083 C CA . ALA B 1 300 ? -7.062 6.906 -11.055 1 69.62 300 ALA B CA 1
ATOM 5084 C C . ALA B 1 300 ? -7.078 7.93 -9.922 1 69.62 300 ALA B C 1
ATOM 5086 O O . ALA B 1 300 ? -7.504 9.07 -10.117 1 69.62 300 ALA B O 1
ATOM 5087 N N . ILE B 1 301 ? -6.758 7.469 -8.758 1 66.94 301 ILE B N 1
ATOM 5088 C CA . ILE B 1 301 ? -6.762 8.359 -7.605 1 66.94 301 ILE B CA 1
ATOM 5089 C C . ILE B 1 301 ? -5.379 8.391 -6.965 1 66.94 301 ILE B C 1
ATOM 5091 O O . ILE B 1 301 ? -4.738 7.344 -6.816 1 66.94 301 ILE B O 1
ATOM 5095 N N . TYR B 1 302 ? -4.938 9.586 -6.617 1 69.56 302 TYR B N 1
ATOM 5096 C CA . TYR B 1 302 ? -3.686 9.781 -5.895 1 69.56 302 TYR B CA 1
ATOM 5097 C C . TYR B 1 302 ? -3.936 10.43 -4.535 1 69.56 302 TYR B C 1
ATOM 5099 O O . TYR B 1 302 ? -4.496 11.523 -4.457 1 69.56 302 TYR B O 1
ATOM 5107 N N . TYR B 1 303 ? -3.562 9.789 -3.512 1 66.81 303 TYR B N 1
ATOM 5108 C CA . TYR B 1 303 ? -3.689 10.312 -2.154 1 66.81 303 TYR B CA 1
ATOM 5109 C C . TYR B 1 303 ? -2.381 10.93 -1.685 1 66.81 303 TYR B C 1
ATOM 5111 O O . TYR B 1 303 ? -1.329 10.289 -1.729 1 66.81 303 TYR B O 1
ATOM 5119 N N . CYS B 1 304 ? -2.484 12.203 -1.294 1 68.69 304 CYS B N 1
ATOM 5120 C CA . CYS B 1 304 ? -1.266 12.906 -0.918 1 68.69 304 CYS B CA 1
ATOM 5121 C C . CYS B 1 304 ? -1.447 13.641 0.404 1 68.69 304 CYS B C 1
ATOM 5123 O O . CYS B 1 304 ? -2.562 13.742 0.918 1 68.69 304 CYS B O 1
ATOM 5125 N N . TYR B 1 305 ? -0.377 13.969 1.029 1 59.06 305 TYR B N 1
ATOM 5126 C CA . TYR B 1 305 ? -0.397 14.641 2.322 1 59.06 305 TYR B CA 1
ATOM 5127 C C . TYR B 1 305 ? -0.295 16.156 2.152 1 59.06 305 TYR B C 1
ATOM 5129 O O . TYR B 1 305 ? -0.353 16.906 3.131 1 59.06 305 TYR B O 1
ATOM 5137 N N . PHE B 1 306 ? -0.117 16.594 0.947 1 56.44 306 PHE B N 1
ATOM 5138 C CA . PHE B 1 306 ? 0.085 18.031 0.768 1 56.44 306 PHE B CA 1
ATOM 5139 C C . PHE B 1 306 ? -1.172 18.688 0.213 1 56.44 306 PHE B C 1
ATOM 5141 O O . PHE B 1 306 ? -2.068 18 -0.286 1 56.44 306 PHE B O 1
ATOM 5148 N N . ILE B 1 307 ? -1.366 19.906 0.739 1 47.19 307 ILE B N 1
ATOM 5149 C CA . ILE B 1 307 ? -2.504 20.703 0.295 1 47.19 307 ILE B CA 1
ATOM 5150 C C . ILE B 1 307 ? -2.291 21.141 -1.151 1 47.19 307 ILE B C 1
ATOM 5152 O O . ILE B 1 307 ? -1.191 21.562 -1.526 1 47.19 307 ILE B O 1
ATOM 5156 N N . VAL B 1 308 ? -3.105 20.641 -2.016 1 43.56 308 VAL B N 1
ATOM 5157 C CA . VAL B 1 308 ? -3.098 21.188 -3.369 1 43.56 308 VAL B CA 1
ATOM 5158 C C . VAL B 1 308 ? -3.834 22.516 -3.391 1 43.56 308 VAL B C 1
ATOM 5160 O O . VAL B 1 308 ? -4.992 22.609 -2.975 1 43.56 308 VAL B O 1
ATOM 5163 N N . VAL B 1 309 ? -3.199 23.547 -2.945 1 35.88 309 VAL B N 1
ATOM 5164 C CA . VAL B 1 309 ? -3.822 24.859 -2.967 1 35.88 309 VAL B CA 1
ATOM 5165 C C . VAL B 1 309 ? -4.051 25.297 -4.41 1 35.88 309 VAL B C 1
ATOM 5167 O O . VAL B 1 309 ? -3.141 25.234 -5.238 1 35.88 309 VAL B O 1
ATOM 5170 N N . ASP B 1 310 ? -5.297 25.203 -4.91 1 32.91 310 ASP B N 1
ATOM 5171 C CA . ASP B 1 310 ? -5.617 25.875 -6.164 1 32.91 310 ASP B CA 1
ATOM 5172 C C . ASP B 1 310 ? -5.27 27.359 -6.086 1 32.91 310 ASP B C 1
ATOM 5174 O O . ASP B 1 310 ? -5.992 28.156 -5.465 1 32.91 310 ASP B O 1
ATOM 5178 N N . ILE B 1 311 ? -4.156 27.719 -5.75 1 31.17 311 ILE B N 1
ATOM 5179 C CA . ILE B 1 311 ? -4.113 29.172 -5.93 1 31.17 311 ILE B CA 1
ATOM 5180 C C . ILE B 1 311 ? -4.672 29.531 -7.301 1 31.17 311 ILE B C 1
ATOM 5182 O O . ILE B 1 311 ? -4.578 28.75 -8.25 1 31.17 311 ILE B O 1
ATOM 5186 N N . GLY B 1 312 ? -5.426 30.359 -7.453 1 30.94 312 GLY B N 1
ATOM 5187 C CA . GLY B 1 312 ? -5.949 30.875 -8.711 1 30.94 312 GLY B CA 1
ATOM 5188 C C . GLY B 1 312 ? -5.367 30.188 -9.93 1 30.94 312 GLY B C 1
ATOM 5189 O O . GLY B 1 312 ? -6.082 29.5 -10.656 1 30.94 312 GLY B O 1
ATOM 5190 N N . ASP B 1 313 ? -4.418 30.719 -10.57 1 33.16 313 ASP B N 1
ATOM 5191 C CA . ASP B 1 313 ? -3.768 30.219 -11.773 1 33.16 313 ASP B CA 1
ATOM 5192 C C . ASP B 1 313 ? -3.01 28.922 -11.492 1 33.16 313 ASP B C 1
ATOM 5194 O O . ASP B 1 313 ? -2.666 28.188 -12.414 1 33.16 313 ASP B O 1
ATOM 5198 N N . VAL B 1 314 ? -2.117 28.844 -10.492 1 32.16 314 VAL B N 1
ATOM 5199 C CA . VAL B 1 314 ? -1.233 27.688 -10.289 1 32.16 314 VAL B CA 1
ATOM 5200 C C . VAL B 1 314 ? -1.684 26.906 -9.055 1 32.16 314 VAL B C 1
ATOM 5202 O O . VAL B 1 314 ? -1.757 27.469 -7.953 1 32.16 314 VAL B O 1
ATOM 5205 N N . PRO B 1 315 ? -2.436 25.812 -9.141 1 35.94 315 PRO B N 1
ATOM 5206 C CA . PRO B 1 315 ? -2.848 25 -7.992 1 35.94 315 PRO B CA 1
ATOM 5207 C C . PRO B 1 315 ? -1.695 24.703 -7.035 1 35.94 315 PRO B C 1
ATOM 5209 O O . PRO B 1 315 ? -0.629 24.25 -7.465 1 35.94 315 PRO B O 1
ATOM 5212 N N . LEU B 1 316 ? -1.446 25.562 -6.004 1 34.47 316 LEU B N 1
ATOM 5213 C CA . LEU B 1 316 ? -0.381 25.375 -5.023 1 34.47 316 LEU B CA 1
ATOM 5214 C C . LEU B 1 316 ? -0.754 24.281 -4.023 1 34.47 316 LEU B C 1
ATOM 5216 O O . LEU B 1 316 ? -1.909 24.188 -3.602 1 34.47 316 LEU B O 1
ATOM 5220 N N . LEU B 1 317 ? -0.216 23.141 -4.023 1 36.91 317 LEU B N 1
ATOM 5221 C CA . LEU B 1 317 ? -0.225 22.031 -3.078 1 36.91 317 LEU B CA 1
ATOM 5222 C C . LEU B 1 317 ? 0.482 22.406 -1.782 1 36.91 317 LEU B C 1
ATOM 5224 O O . LEU B 1 317 ? 1.573 22.984 -1.812 1 36.91 317 LEU B O 1
ATOM 5228 N N . GLN B 1 318 ? -0.289 23 -0.744 1 34.59 318 GLN B N 1
ATOM 5229 C CA . GLN B 1 318 ? 0.366 23.297 0.524 1 34.59 318 GLN B CA 1
ATOM 5230 C C . GLN B 1 318 ? 0.576 22.031 1.352 1 34.59 318 GLN B C 1
ATOM 5232 O O . GLN B 1 318 ? -0.266 21.141 1.344 1 34.59 318 GLN B O 1
ATOM 5237 N N . ASN B 1 319 ? 1.715 21.625 1.642 1 33 319 ASN B N 1
ATOM 5238 C CA . ASN B 1 319 ? 2.115 20.484 2.457 1 33 319 ASN B CA 1
ATOM 5239 C C . ASN B 1 319 ? 1.586 20.594 3.885 1 33 319 ASN B C 1
ATOM 5241 O O . ASN B 1 319 ? 1.619 21.672 4.477 1 33 319 ASN B O 1
ATOM 5245 N N . ASP B 1 320 ? 0.453 19.922 4.223 1 34 320 ASP B N 1
ATOM 5246 C CA . ASP B 1 320 ? 0.118 19.891 5.645 1 34 320 ASP B CA 1
ATOM 5247 C C . ASP B 1 320 ? 1.127 19.062 6.43 1 34 320 ASP B C 1
ATOM 5249 O O . ASP B 1 320 ? 1.627 18.047 5.93 1 34 320 ASP B O 1
#

Foldseek 3Di:
DPPPDPPPCVPQCLDDPLVVVPPCPVQVPDWFSFSFRQDQDDPPRLGATEGETAFFFFAFQDAFPLDDDAQVVAPNGHPAQDPRRLVVLLVLLLVVLVVCVVQDDQADDLLAEAAEEEPDHRLQSSSQSNVQNNHFDDDPRCPDPVDRGDDDDYHYDYCVNVVLLDPDPPVDPVLVVQLVCQLVDPVLCVVCVVCLVVLCVVCVNRVHDSVCCSRLVVCVLVSHLRNQVSCVVVVHDDDPVCDPVNSVVSVVNSVSSQCSSQDGGPNVVSLVNRNPVVSVVVVVVVVVVVCVVRVNHHYYYYYYQWQQCPPPPGRGTHRD/DPPPDPPPCVPQCLDDPLVVVPPCPVQVDDWFSFSFRQDQDDPDRLGATEGEIAFFFFAFQDAFPLFDDAQVVAPNGHPAQDPRRLVVLLVLLLVVLVVCVVQDDQADDLLAEAAEEEPDRRLQSSSQSNVQNNHFDDDPRCPDPVDRGDDDDYHYDYCVNVVLLDPDPPPDPVLVVQLVCQLVDPVLCVVCVVCLVVLCVVCVNRVHDSVVCSQLVVCVLVSHLRNQVSCVVVVHDDDPVPDPVNSVVSSVVSVSSLCSSQDGGPNVVSLVNRNLVVSVVVVVVVVVVVCVVRVNHHYYYYYYQFQQCPPPPGRHGHRD

Radius of gyration: 27.62 Å; Cα contacts (8 Å, |Δi|>4): 1000; chains: 2; bounding box: 56×85×63 Å

Secondary structure (DSSP, 8-state):
--------GGG----HHHHHH--GGG-SS-------EEE--SSS---EEEEEEE---B--S---TT-S--GGGSTT-TT-B-HHHHHHHHHHHHHHHHHTTTTS-SS--TTTEEEEEESSHHHHHHHHHHHHHH----GGG-S-TT-----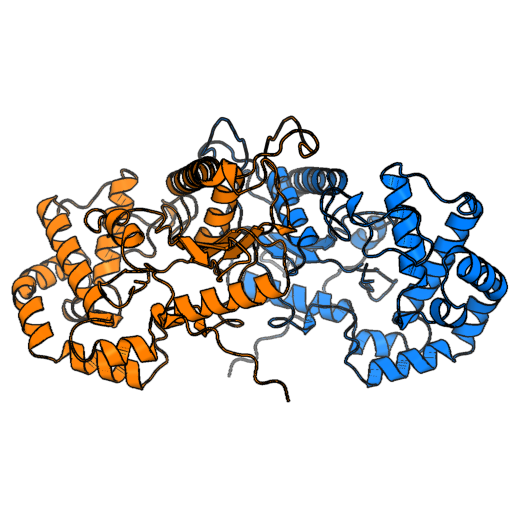---EEE-TTT-GGGSS--TT-HHHHHHHHHHHHSHHHHHHHGGGHHHHHHHHHHHS--HHHHH-GGGTHHHHHHHHHHHHHHTTPPPPTT--HHHHHHHHHHHHHHHHHTTSSSSHHHHHHHH-HHHHHHHHHHHHHHHHHH-TT--EEEEEESEEEEEETTEEEEEE-/--------GGG----HHHHHH--GGG-SS-------EEE--SSS---EEEEEEE---B--S---TT-S--GGGSTT-TT-B-HHHHHHHHHHHHHHHHHTTTTS-SS--TTTEEEEEESSHHHHHHHHHHHHHH----GGG-S-TT--------EEE-TTT-GGGSS--TT-HHHHHHHHHHHHSHHHHHHHGGGHHHHHHHHHHHS--HHHHH-GGGTHHHHHHHHHHHHHHTTPPPPTT--HHHHHHHHHHHHHHHHHTTSSSSHHHHHHHH-HHHHHHHHHHHHHHHHHH-TT--EEEEEESEEEEE-SSSEEEEE-

pLDDT: mean 76.3, std 23.92, range [18.44, 98.62]

Sequence (640 aa):
MSQGHLVDLSRLSMESDLAKMIDFDDVIHNFASLISIVLGEDNLTFKLILAIYRHGDRSPIENYPNGLHSESEWPQGFGQLTKIGMQQQYELGQYIKKRYSDFLSAGYNREEILIQSTEIDRTIMSAQANLAGMFPPIGDQIWNPELLWQPIPVHVLTKASNPKLRYPIFQCPRYIELLKKTIASNEFQEKIRPYEEFIKTIAYYSGYNASVLKNPMNFKIWHVQDTLFCESIHNYTLPEWATEDVMRKLTELTELSLSSLFGIYKREEKARLQGGRILIDRIVNQFYFQSYLKTSLLLAIYYCYFIVVDIGDVPLLQNDMSQGHLVDLSRLSMESDLAKMIDFDDVIHNFASLISIVLGEDNLTFKLILAIYRHGDRSPIENYPNGLHSESEWPQGFGQLTKIGMQQQYELGQYIKKRYSDFLSAGYNREEILIQSTEIDRTIMSAQANLAGMFPPIGDQIWNPELLWQPIPVHVLTKASNPKLRYPIFQCPRYIELLKKTIASNEFQEKIRPYEEFIKTIAYYSGYNASVLKNPMNFKIWHVQDTLFCESIHNYTLPEWATEDVMRKLTELTELSLSSLFGIYKREEKARLQGGRILIDRIVNQFYFQSYLKTSLLLAIYYCYFIVVDIGDVPLLQND